Protein AF-0000000067178218 (afdb_homodimer)

Solvent-accessible surface area (backbone atoms only — not comparable to full-atom values): 34025 Å² total; per-residue (Å²): 135,82,75,80,71,75,82,65,82,54,41,63,60,52,42,7,60,73,61,70,43,50,50,64,53,40,50,20,31,70,66,71,40,78,95,65,58,66,69,57,27,50,53,39,43,48,48,21,54,72,61,59,36,61,82,47,34,60,58,54,21,57,71,73,71,37,65,48,28,32,34,37,29,50,56,50,80,86,54,62,70,72,58,54,57,70,37,57,61,57,39,34,19,50,45,22,24,31,52,43,24,45,75,70,67,27,39,30,22,49,40,62,52,86,53,78,78,70,61,63,54,49,29,40,35,36,33,24,36,33,89,84,32,64,66,63,50,50,29,56,75,69,68,34,47,31,15,18,40,22,61,70,89,54,78,74,34,20,25,24,34,65,52,46,60,60,50,43,48,52,50,52,52,34,38,40,66,45,64,41,77,41,52,28,39,39,33,56,61,62,62,31,28,59,55,56,49,45,50,51,35,42,39,53,50,24,55,75,71,72,36,76,64,42,70,47,63,34,68,55,31,77,38,65,70,45,16,29,53,55,40,32,53,49,61,71,38,94,78,45,50,33,21,39,44,23,58,36,67,55,44,43,54,19,40,53,52,33,29,54,76,70,69,46,46,67,33,84,52,32,22,37,36,28,52,47,75,40,70,45,45,59,53,23,74,61,26,40,12,21,31,40,54,50,40,31,56,44,19,27,50,26,38,52,55,32,48,40,30,66,75,64,67,42,74,59,51,78,47,73,44,77,55,46,78,44,86,40,56,12,37,56,95,134,77,74,79,70,74,82,62,83,52,42,63,60,51,40,8,61,74,60,72,43,51,51,63,53,41,50,20,32,71,66,72,39,78,96,63,60,66,69,57,28,50,52,42,44,49,48,22,54,74,62,58,34,59,81,48,32,60,57,55,21,57,72,74,71,36,65,46,27,31,35,36,30,49,58,52,79,86,56,61,72,73,56,54,56,70,37,56,61,56,39,33,20,49,46,22,24,31,53,44,25,44,77,70,68,28,41,28,22,48,39,64,52,85,53,79,78,71,63,62,54,49,30,40,35,36,34,25,36,33,88,82,31,63,66,62,51,51,28,56,74,70,68,36,46,32,14,16,40,22,61,70,89,52,79,73,34,20,26,25,35,63,53,44,62,59,49,44,48,53,50,52,51,35,40,42,69,46,62,40,77,41,53,27,39,40,32,57,62,60,64,31,28,58,54,58,49,45,49,51,36,44,40,53,51,24,54,75,71,72,36,76,64,43,69,49,64,35,68,56,31,78,38,66,71,44,15,29,54,54,41,31,51,49,61,70,37,95,79,43,51,33,20,40,43,23,58,36,68,56,42,41,53,19,40,53,52,34,30,54,75,71,68,45,46,67,34,84,53,33,23,36,36,27,52,46,74,41,71,45,46,60,53,24,74,60,27,42,11,21,31,40,55,51,40,30,57,44,19,27,50,26,38,51,55,33,47,38,30,68,75,63,65,44,75,60,51,77,48,74,43,77,55,47,79,44,86,38,57,12,37,56,96

Structure (mmCIF, N/CA/C/O backbone):
data_AF-0000000067178218-model_v1
#
loop_
_entity.id
_entity.type
_entity.pdbx_description
1 polymer 'LacI-family protein transcriptional regulator'
#
loop_
_atom_site.group_PDB
_atom_site.id
_atom_site.type_symbol
_atom_site.label_atom_id
_atom_site.label_alt_id
_atom_site.label_comp_id
_atom_site.label_asym_id
_atom_site.label_entity_id
_atom_site.label_seq_id
_atom_site.pdbx_PDB_ins_code
_atom_site.Cartn_x
_atom_site.Cartn_y
_atom_site.Cartn_z
_atom_site.occupancy
_atom_site.B_iso_or_equiv
_atom_site.auth_seq_id
_atom_site.auth_comp_id
_atom_site.auth_asym_id
_atom_site.auth_atom_id
_atom_site.pdbx_PDB_model_num
ATOM 1 N N . MET A 1 1 ? 50.281 31.297 7.129 1 25.81 1 MET A N 1
ATOM 2 C CA . MET A 1 1 ? 49.562 30.047 6.836 1 25.81 1 MET A CA 1
ATOM 3 C C . MET A 1 1 ? 48.094 30.156 7.238 1 25.81 1 MET A C 1
ATOM 5 O O . MET A 1 1 ? 47.781 30.031 8.414 1 25.81 1 MET A O 1
ATOM 9 N N . ALA A 1 2 ? 47.344 31.094 6.598 1 29.55 2 ALA A N 1
ATOM 10 C CA . ALA A 1 2 ? 45.969 31.578 6.777 1 29.55 2 ALA A CA 1
ATOM 11 C C . ALA A 1 2 ? 44.969 30.422 6.715 1 29.55 2 ALA A C 1
ATOM 13 O O . ALA A 1 2 ? 44.969 29.641 5.766 1 29.55 2 ALA A O 1
ATOM 14 N N . GLY A 1 3 ? 44.562 29.875 7.836 1 29.98 3 GLY A N 1
ATOM 15 C CA . GLY A 1 3 ? 43.688 28.734 8.078 1 29.98 3 GLY A CA 1
ATOM 16 C C . GLY A 1 3 ? 42.469 28.719 7.176 1 29.98 3 GLY A C 1
ATOM 17 O O . GLY A 1 3 ? 41.875 29.766 6.918 1 29.98 3 GLY A O 1
ATOM 18 N N . GLU A 1 4 ? 42.469 27.938 6.109 1 32.09 4 GLU A N 1
ATOM 19 C CA . GLU A 1 4 ? 41.375 27.719 5.184 1 32.09 4 GLU A CA 1
ATOM 20 C C . GLU A 1 4 ? 40.031 27.594 5.93 1 32.09 4 GLU A C 1
ATOM 22 O O . GLU A 1 4 ? 39.812 26.594 6.609 1 32.09 4 GLU A O 1
ATOM 27 N N . ARG A 1 5 ? 39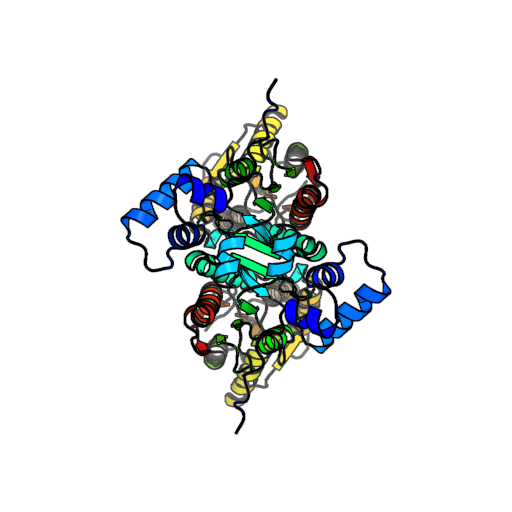.531 28.625 6.559 1 34.31 5 ARG A N 1
ATOM 28 C CA . ARG A 1 5 ? 38.188 28.688 7.129 1 34.31 5 ARG A CA 1
ATOM 29 C C . ARG A 1 5 ? 37.188 27.906 6.277 1 34.31 5 ARG A C 1
ATOM 31 O O . ARG A 1 5 ? 37.125 28.094 5.062 1 34.31 5 ARG A O 1
ATOM 38 N N . GLY A 1 6 ? 37 26.656 6.508 1 38.06 6 GLY A N 1
ATOM 39 C CA . GLY A 1 6 ? 36 25.75 5.953 1 38.06 6 GLY A CA 1
ATOM 40 C C . GLY A 1 6 ? 34.75 26.469 5.52 1 38.06 6 GLY A C 1
ATOM 41 O O . GLY A 1 6 ? 34.188 27.266 6.273 1 38.06 6 GLY A O 1
ATOM 42 N N . ARG A 1 7 ? 34.562 26.922 4.238 1 43 7 ARG A N 1
ATOM 43 C CA . ARG A 1 7 ? 33.531 27.703 3.586 1 43 7 ARG A CA 1
ATOM 44 C C . ARG A 1 7 ? 32.125 27.312 4.105 1 43 7 ARG A C 1
ATOM 46 O O . ARG A 1 7 ? 31.703 26.156 3.934 1 43 7 ARG A O 1
ATOM 53 N N . GLY A 1 8 ? 31.719 27.672 5.266 1 47.28 8 GLY A N 1
ATOM 54 C CA . GLY A 1 8 ? 30.406 27.516 5.879 1 47.28 8 GLY A CA 1
ATOM 55 C C . GLY A 1 8 ? 29.266 27.625 4.883 1 47.28 8 GLY A C 1
ATOM 56 O O . GLY A 1 8 ? 29.469 28.047 3.742 1 47.28 8 GLY A O 1
ATOM 57 N N . ARG A 1 9 ? 28.094 26.938 5.129 1 56.03 9 ARG A N 1
ATOM 58 C CA . ARG A 1 9 ? 26.906 27 4.289 1 56.03 9 ARG A CA 1
ATOM 59 C C . ARG A 1 9 ? 26.562 28.453 3.945 1 56.03 9 ARG A C 1
ATOM 61 O O . ARG A 1 9 ? 26.578 29.328 4.812 1 56.03 9 ARG A O 1
ATOM 68 N N . VAL A 1 10 ? 26.531 28.781 2.635 1 68.12 10 VAL A N 1
ATOM 69 C CA . VAL A 1 10 ? 26.141 30.109 2.156 1 68.12 10 VAL A CA 1
ATOM 70 C C . VAL A 1 10 ? 24.812 30.516 2.799 1 68.12 10 VAL A C 1
ATOM 72 O O . VAL A 1 10 ? 23.844 29.75 2.801 1 68.12 10 VAL A O 1
ATOM 75 N N . THR A 1 11 ? 24.781 31.516 3.584 1 69 11 THR A N 1
ATOM 76 C CA . THR A 1 11 ? 23.609 32.031 4.281 1 69 11 THR A CA 1
ATOM 77 C C . THR A 1 11 ? 22.906 33.094 3.457 1 69 11 THR A C 1
ATOM 79 O O . THR A 1 11 ? 23.453 33.562 2.451 1 69 11 THR A O 1
ATOM 82 N N . LEU A 1 12 ? 21.656 33.375 3.939 1 75.81 12 LEU A N 1
ATOM 83 C CA . LEU A 1 12 ? 20.922 34.5 3.334 1 75.81 12 LEU A CA 1
ATOM 84 C C . LEU A 1 12 ? 21.75 35.781 3.383 1 75.81 12 LEU A C 1
ATOM 86 O O . LEU A 1 12 ? 21.703 36.594 2.443 1 75.81 12 LEU A O 1
ATOM 90 N N . ARG A 1 13 ? 22.484 35.875 4.465 1 79.5 13 ARG A N 1
ATOM 91 C CA . ARG A 1 13 ? 23.312 37.062 4.637 1 79.5 13 ARG A CA 1
ATOM 92 C C . ARG A 1 13 ? 24.453 37.094 3.615 1 79.5 13 ARG A C 1
ATOM 94 O O . ARG A 1 13 ? 24.812 38.156 3.1 1 79.5 13 ARG A O 1
ATOM 101 N N . ASP A 1 14 ? 24.922 35.906 3.363 1 81.25 14 ASP A N 1
ATOM 102 C CA . ASP A 1 14 ? 26 35.844 2.377 1 81.25 14 ASP A CA 1
ATOM 103 C C . ASP A 1 14 ? 25.5 36.25 0.992 1 81.25 14 ASP A C 1
ATOM 105 O O . ASP A 1 14 ? 26.203 36.969 0.26 1 81.25 14 ASP A O 1
ATOM 109 N N . VAL A 1 15 ? 24.312 35.781 0.728 1 83.5 15 VAL A N 1
ATOM 110 C CA . VAL A 1 15 ? 23.719 36.125 -0.556 1 83.5 15 VAL A CA 1
ATOM 111 C C . VAL A 1 15 ? 23.422 37.625 -0.599 1 83.5 15 VAL A C 1
ATOM 113 O O . VAL A 1 15 ? 23.672 38.281 -1.613 1 83.5 15 VAL A O 1
ATOM 116 N N . ALA A 1 16 ? 23.016 38.094 0.452 1 85.94 16 ALA A N 1
ATOM 117 C CA . ALA A 1 16 ? 22.703 39.531 0.555 1 85.94 16 ALA A CA 1
ATOM 118 C C . ALA A 1 16 ? 23.969 40.375 0.354 1 85.94 16 ALA A C 1
ATOM 120 O O . ALA A 1 16 ? 23.938 41.375 -0.371 1 85.94 16 ALA A O 1
ATOM 121 N N . LEU A 1 17 ? 24.938 39.906 0.914 1 84.38 17 LEU A N 1
ATOM 122 C CA . LEU A 1 17 ? 26.219 40.594 0.795 1 84.38 17 LEU A CA 1
ATOM 123 C C . LEU A 1 17 ? 26.734 40.562 -0.637 1 84.38 17 LEU A C 1
ATOM 125 O O . LEU A 1 17 ? 27.203 41.562 -1.171 1 84.38 17 LEU A O 1
ATOM 129 N N . ALA A 1 18 ? 26.578 39.438 -1.163 1 85.06 18 ALA A N 1
ATOM 130 C CA . ALA A 1 18 ? 27.078 39.25 -2.521 1 85.06 18 ALA A CA 1
ATOM 131 C C . ALA A 1 18 ? 26.25 40.031 -3.531 1 85.06 18 ALA A C 1
ATOM 133 O O . ALA A 1 18 ? 26.766 40.531 -4.535 1 85.06 18 ALA A O 1
ATOM 134 N N . ALA A 1 19 ? 25 40.094 -3.27 1 85.12 19 ALA A N 1
ATOM 135 C CA . ALA A 1 19 ? 24.062 40.75 -4.172 1 85.12 19 ALA A CA 1
ATOM 136 C C . ALA A 1 19 ? 23.906 42.25 -3.818 1 85.12 19 ALA A C 1
ATOM 138 O O . ALA A 1 19 ? 23.266 43 -4.539 1 85.12 19 ALA A O 1
ATOM 139 N N . ASN A 1 20 ? 24.562 42.625 -2.734 1 87.38 20 ASN A N 1
ATOM 140 C CA . ASN A 1 20 ? 24.484 44 -2.236 1 87.38 20 ASN A CA 1
ATOM 141 C C . ASN A 1 20 ? 23.047 44.438 -2.016 1 87.38 20 ASN A C 1
ATOM 143 O O . ASN A 1 20 ? 22.625 45.5 -2.49 1 87.38 20 ASN A O 1
ATOM 147 N N . VAL A 1 21 ? 22.328 43.594 -1.495 1 85.31 21 VAL A N 1
ATOM 148 C CA . VAL A 1 21 ? 20.953 43.875 -1.107 1 85.31 21 VAL A CA 1
ATOM 149 C C . VAL A 1 21 ? 20.719 43.406 0.334 1 85.31 21 VAL A C 1
ATOM 151 O O . VAL A 1 21 ? 21.594 42.781 0.943 1 85.31 21 VAL A O 1
ATOM 154 N N . SER A 1 22 ? 19.672 43.875 0.891 1 80.12 22 SER A N 1
ATOM 155 C CA . SER A 1 22 ? 19.312 43.438 2.242 1 80.12 22 SER A CA 1
ATOM 156 C C . SER A 1 22 ? 18.938 41.969 2.279 1 80.12 22 SER A C 1
ATOM 158 O O . SER A 1 22 ? 18.609 41.375 1.247 1 80.12 22 SER A O 1
ATOM 160 N N . THR A 1 23 ? 18.969 41.375 3.436 1 80.94 23 THR A N 1
ATOM 161 C CA . THR A 1 23 ? 18.547 40 3.6 1 80.94 23 THR A CA 1
ATOM 162 C C . THR A 1 23 ? 17.078 39.844 3.256 1 80.94 23 THR A C 1
ATOM 164 O O . THR A 1 23 ? 16.672 38.781 2.734 1 80.94 23 THR A O 1
ATOM 167 N N . THR A 1 24 ? 16.328 40.969 3.441 1 75.62 24 THR A N 1
ATOM 168 C CA . THR A 1 24 ? 14.922 40.938 3.092 1 75.62 24 THR A CA 1
ATOM 169 C C . THR A 1 24 ? 14.734 40.875 1.579 1 75.62 24 THR A C 1
ATOM 171 O O . THR A 1 24 ? 13.859 40.156 1.086 1 75.62 24 THR A O 1
ATOM 174 N N . THR A 1 25 ? 15.578 41.594 0.947 1 79.06 25 THR A N 1
ATOM 175 C CA . THR A 1 25 ? 15.523 41.594 -0.51 1 79.06 25 THR A CA 1
ATOM 176 C C . THR A 1 25 ? 15.883 40.219 -1.071 1 79.06 25 THR A C 1
ATOM 178 O O . THR A 1 25 ? 15.266 39.75 -2.033 1 79.06 25 THR A O 1
ATOM 181 N N . VAL A 1 26 ? 16.844 39.562 -0.432 1 79.44 26 VAL A N 1
ATOM 182 C CA . VAL A 1 26 ? 17.219 38.219 -0.861 1 79.44 26 VAL A CA 1
ATOM 183 C C . VAL A 1 26 ? 16.062 37.25 -0.608 1 79.44 26 VAL A C 1
ATOM 185 O O . VAL A 1 26 ? 15.688 36.469 -1.493 1 79.44 26 VAL A O 1
ATOM 188 N N . SER A 1 27 ? 15.508 37.406 0.479 1 72.25 27 SER A N 1
ATOM 189 C CA . SER A 1 27 ? 14.383 36.531 0.841 1 72.25 27 SER A CA 1
ATOM 190 C C . SER A 1 27 ? 13.203 36.75 -0.107 1 72.25 27 SER A C 1
ATOM 192 O O . SER A 1 27 ? 12.633 35.781 -0.612 1 72.25 27 SER A O 1
ATOM 194 N N . ASP A 1 28 ? 12.953 38 -0.314 1 73.88 28 ASP A N 1
ATOM 195 C CA . ASP A 1 28 ? 11.852 38.312 -1.214 1 73.88 28 ASP A CA 1
ATOM 196 C C . ASP A 1 28 ? 12.133 37.844 -2.633 1 73.88 28 ASP A C 1
ATOM 198 O O . ASP A 1 28 ? 11.234 37.375 -3.324 1 73.88 28 ASP A O 1
ATOM 202 N N . SER A 1 29 ? 13.336 37.906 -3.043 1 74.88 29 SER A N 1
ATOM 203 C CA . SER A 1 29 ? 13.727 37.531 -4.391 1 74.88 29 SER A CA 1
ATOM 204 C C . SER A 1 29 ? 13.641 36 -4.578 1 74.88 29 SER A C 1
ATOM 206 O O . SER A 1 29 ? 13.195 35.531 -5.625 1 74.88 29 SER A O 1
ATOM 208 N N . LEU A 1 30 ? 13.992 35.344 -3.541 1 71.69 30 LEU A N 1
ATOM 209 C CA . LEU A 1 30 ? 14.062 33.875 -3.641 1 71.69 30 LEU A CA 1
ATOM 210 C C . LEU A 1 30 ? 12.68 33.25 -3.459 1 71.69 30 LEU A C 1
ATOM 212 O O . LEU A 1 30 ? 12.383 32.219 -4.047 1 71.69 30 LEU A O 1
ATOM 216 N N . ASN A 1 31 ? 11.844 34.031 -2.752 1 63.84 31 ASN A N 1
ATOM 217 C CA . ASN A 1 31 ? 10.516 33.5 -2.438 1 63.84 31 ASN A CA 1
ATOM 218 C C . ASN A 1 31 ? 9.453 34.094 -3.357 1 63.84 31 ASN A C 1
ATOM 220 O O . ASN A 1 31 ? 8.281 33.75 -3.264 1 63.84 31 ASN A O 1
ATOM 224 N N . GLY A 1 32 ? 9.898 34.906 -4.117 1 63.28 32 GLY A N 1
ATOM 225 C CA . GLY A 1 32 ? 8.984 35.562 -5.031 1 63.28 32 GLY A CA 1
ATOM 226 C C . GLY A 1 32 ? 8.016 36.5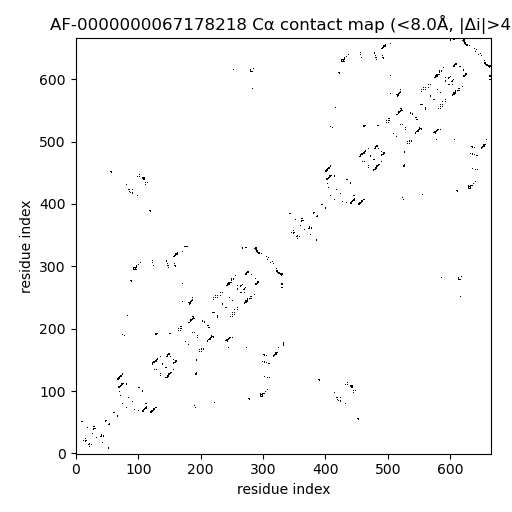 -4.332 1 63.28 32 GLY A C 1
ATOM 227 O O . GLY A 1 32 ? 6.887 36.688 -4.793 1 63.28 32 GLY A O 1
ATOM 228 N N . SER A 1 33 ? 8.492 36.938 -3.219 1 61.34 33 SER A N 1
ATOM 229 C CA . SER A 1 33 ? 7.645 37.812 -2.438 1 61.34 33 SER A CA 1
ATOM 230 C C . SER A 1 33 ? 8.188 39.25 -2.451 1 61.34 33 SER A C 1
ATOM 232 O O . SER A 1 33 ? 9.266 39.5 -2.988 1 61.34 33 SER A O 1
ATOM 234 N N . GLY A 1 34 ? 7.34 40.219 -2.045 1 62.47 34 GLY A N 1
ATOM 235 C CA . GLY A 1 34 ? 7.719 41.625 -1.979 1 62.47 34 GLY A CA 1
ATOM 236 C C . GLY A 1 34 ? 7.633 42.344 -3.32 1 62.47 34 GLY A C 1
ATOM 237 O O . GLY A 1 34 ? 7.363 41.688 -4.344 1 62.47 34 GLY A O 1
ATOM 238 N N . SER A 1 35 ? 7.594 43.5 -3.348 1 71.94 35 SER A N 1
ATOM 239 C CA . SER A 1 35 ? 7.52 44.344 -4.539 1 71.94 35 SER A CA 1
ATOM 240 C C . SER A 1 35 ? 8.906 44.625 -5.094 1 71.94 35 SER A C 1
ATOM 242 O O . SER A 1 35 ? 9.461 45.719 -4.852 1 71.94 35 SER A O 1
ATOM 244 N N . LEU A 1 36 ? 9.586 43.625 -5.625 1 74.75 36 LEU A N 1
ATOM 245 C CA . LEU A 1 36 ? 10.914 43.844 -6.195 1 74.75 36 LEU A CA 1
ATOM 246 C C . LEU A 1 36 ? 10.875 43.75 -7.715 1 74.75 36 LEU A C 1
ATOM 248 O O . LEU A 1 36 ? 10.102 42.969 -8.281 1 74.75 36 LEU A O 1
ATOM 252 N N . PRO A 1 37 ? 11.555 44.688 -8.344 1 77.12 37 PRO A N 1
ATOM 253 C CA . PRO A 1 37 ? 11.656 44.594 -9.797 1 77.12 37 PRO A CA 1
ATOM 254 C C . PRO A 1 37 ? 12.211 43.219 -10.242 1 77.12 37 PRO A C 1
ATOM 256 O O . PRO A 1 37 ? 13.062 42.656 -9.562 1 77.12 37 PRO A O 1
ATOM 259 N N . GLU A 1 38 ? 11.68 42.781 -11.312 1 78.94 38 GLU A N 1
ATOM 260 C CA . GLU A 1 38 ? 12.047 41.469 -11.844 1 78.94 38 GLU A CA 1
ATOM 261 C C . GLU A 1 38 ? 13.555 41.344 -12.062 1 78.94 38 GLU A C 1
ATOM 263 O O . GLU A 1 38 ? 14.148 40.312 -11.844 1 78.94 38 GLU A O 1
ATOM 268 N N . LYS A 1 39 ? 14.141 42.406 -12.438 1 81.31 39 LYS A N 1
ATOM 269 C CA . LYS A 1 39 ? 15.578 42.438 -12.688 1 81.31 39 LYS A CA 1
ATOM 270 C C . LYS A 1 39 ? 16.359 42.125 -11.414 1 81.31 39 LYS A C 1
ATOM 272 O O . LYS A 1 39 ? 17.344 41.375 -11.445 1 81.31 39 LYS A O 1
ATOM 277 N N . THR A 1 40 ? 15.945 42.625 -10.383 1 82.19 40 THR A N 1
ATOM 278 C CA . THR A 1 40 ? 16.594 42.406 -9.094 1 82.19 40 THR A CA 1
ATOM 279 C C . THR A 1 40 ? 16.375 40.969 -8.625 1 82.19 40 THR A C 1
ATOM 281 O O . THR A 1 40 ? 17.312 40.344 -8.133 1 82.19 40 THR A O 1
ATOM 284 N N . ARG A 1 41 ? 15.234 40.438 -8.766 1 81.06 41 ARG A N 1
ATOM 285 C CA . ARG A 1 41 ? 14.891 39.062 -8.391 1 81.06 41 ARG A CA 1
ATOM 286 C C . ARG A 1 41 ? 15.781 38.062 -9.117 1 81.06 41 ARG A C 1
ATOM 288 O O . ARG A 1 41 ? 16.328 37.156 -8.5 1 81.06 41 ARG A O 1
ATOM 295 N N . GLN A 1 42 ? 15.875 38.375 -10.344 1 81.25 42 GLN A N 1
ATOM 296 C CA . GLN A 1 42 ? 16.672 37.469 -11.172 1 81.25 42 GLN A CA 1
ATOM 297 C C . GLN A 1 42 ? 18.141 37.531 -10.781 1 81.25 42 GLN A C 1
ATOM 299 O O . GLN A 1 42 ? 18.812 36.5 -10.719 1 81.25 42 GLN A O 1
ATOM 304 N N . ARG A 1 43 ? 18.641 38.688 -10.625 1 83.88 43 ARG A N 1
ATOM 305 C CA . ARG A 1 43 ? 20.031 38.875 -10.242 1 83.88 43 ARG A CA 1
ATOM 306 C C . ARG A 1 43 ? 20.344 38.188 -8.922 1 83.88 43 ARG A C 1
ATOM 308 O O . ARG A 1 43 ? 21.344 37.469 -8.812 1 83.88 43 ARG A O 1
ATOM 315 N N . VAL A 1 44 ? 19.453 38.281 -7.996 1 84.31 44 VAL A N 1
ATOM 316 C CA . VAL A 1 44 ? 19.656 37.688 -6.672 1 84.31 44 VAL A CA 1
ATOM 317 C C . VAL A 1 44 ? 19.578 36.188 -6.754 1 84.31 44 VAL A C 1
ATOM 319 O O . VAL A 1 44 ? 20.391 35.469 -6.156 1 84.31 44 VAL A O 1
ATOM 322 N N . ARG A 1 45 ? 18.641 35.719 -7.496 1 78.62 45 ARG A N 1
ATOM 323 C CA . ARG A 1 45 ? 18.484 34.281 -7.672 1 78.62 45 ARG A CA 1
ATOM 324 C C . ARG A 1 45 ? 19.734 33.688 -8.32 1 78.62 45 ARG A C 1
ATOM 326 O O . ARG A 1 45 ? 20.172 32.594 -7.934 1 78.62 45 ARG A O 1
ATOM 333 N N . LYS A 1 46 ? 20.234 34.406 -9.273 1 80.31 46 LYS A N 1
ATOM 334 C CA . LYS A 1 46 ? 21.453 33.969 -9.953 1 80.31 46 LYS A CA 1
ATOM 335 C C . LYS A 1 46 ? 22.625 33.906 -8.984 1 80.31 46 LYS A C 1
ATOM 337 O O . LYS A 1 46 ? 23.406 32.938 -8.984 1 80.31 46 LYS A O 1
ATOM 342 N N . ILE A 1 47 ? 22.781 34.875 -8.211 1 81.94 47 ILE A N 1
ATOM 343 C CA . ILE A 1 47 ? 23.891 34.938 -7.25 1 81.94 47 ILE A CA 1
ATOM 344 C C . ILE A 1 47 ? 23.734 33.844 -6.207 1 81.94 47 ILE A C 1
ATOM 346 O O . ILE A 1 47 ? 24.719 33.188 -5.832 1 81.94 47 ILE A O 1
ATOM 350 N N . ALA A 1 48 ? 22.469 33.656 -5.809 1 77.88 48 ALA A N 1
ATOM 351 C CA . ALA A 1 48 ? 22.203 32.594 -4.844 1 77.88 48 ALA A CA 1
ATOM 352 C C . ALA A 1 48 ? 22.609 31.234 -5.398 1 77.88 48 ALA A C 1
ATOM 354 O O . ALA A 1 48 ? 23.25 30.438 -4.703 1 77.88 48 ALA A O 1
ATOM 355 N N . LEU A 1 49 ? 22.281 31.094 -6.582 1 73.81 49 LEU A N 1
ATOM 356 C CA . LEU A 1 49 ? 22.641 29.875 -7.277 1 73.81 49 LEU A CA 1
ATOM 357 C C . LEU A 1 49 ? 24.156 29.734 -7.406 1 73.81 49 LEU A C 1
ATOM 359 O O . LEU A 1 49 ? 24.719 28.656 -7.184 1 73.81 49 LEU A O 1
ATOM 363 N N . GLU A 1 50 ? 24.766 30.812 -7.77 1 76.56 50 GLU A N 1
ATOM 364 C CA . GLU A 1 50 ? 26.219 30.828 -7.957 1 76.56 50 GLU A CA 1
ATOM 365 C C . GLU A 1 50 ? 26.953 30.547 -6.645 1 76.56 50 GLU A C 1
ATOM 367 O O . GLU A 1 50 ? 28 29.906 -6.633 1 76.56 50 GLU A O 1
ATOM 372 N N . LEU A 1 51 ? 26.328 31.031 -5.594 1 76.5 51 LEU A N 1
ATOM 373 C CA . LEU A 1 51 ? 26.953 30.875 -4.285 1 76.5 51 LEU A CA 1
ATOM 374 C C . LEU A 1 51 ? 26.578 29.531 -3.664 1 76.5 51 LEU A C 1
ATOM 376 O O . LEU A 1 51 ? 27.109 29.156 -2.615 1 76.5 51 LEU A O 1
ATOM 380 N N . GLY A 1 52 ? 25.656 29 -4.367 1 65.62 52 GLY A N 1
ATOM 381 C CA . GLY A 1 52 ? 25.172 27.703 -3.883 1 65.62 52 GLY A CA 1
ATOM 382 C C . GLY A 1 52 ? 24.203 27.828 -2.727 1 65.62 52 GLY A C 1
ATOM 383 O O . GLY A 1 52 ? 24.125 26.938 -1.876 1 65.62 52 GLY A O 1
ATOM 384 N N . TYR A 1 53 ? 23.688 29.062 -2.748 1 62.03 53 TYR A N 1
ATOM 385 C CA . TYR A 1 53 ? 22.719 29.281 -1.685 1 62.03 53 TYR A CA 1
ATOM 386 C C . TYR A 1 53 ? 21.422 28.516 -1.963 1 62.03 53 TYR A C 1
ATOM 388 O O . TYR A 1 53 ? 20.875 28.609 -3.061 1 62.03 53 TYR A O 1
ATOM 396 N N . ARG A 1 54 ? 21.125 27.734 -1.141 1 52.03 54 ARG A N 1
ATOM 397 C CA . ARG A 1 54 ? 19.828 27.062 -1.209 1 52.03 54 ARG A CA 1
ATOM 398 C C . ARG A 1 54 ? 18.891 27.562 -0.116 1 52.03 54 ARG A C 1
ATOM 400 O O . ARG A 1 54 ? 19.203 27.469 1.072 1 52.03 54 ARG A O 1
ATOM 407 N N . PRO A 1 55 ? 17.953 28.469 -0.584 1 48.25 55 PRO A N 1
ATOM 408 C CA . PRO A 1 55 ? 17.031 28.906 0.454 1 48.25 55 PRO A CA 1
ATOM 409 C C . PRO A 1 55 ? 16.547 27.75 1.341 1 48.25 55 PRO A C 1
ATOM 411 O O . PRO A 1 55 ? 16.281 26.656 0.846 1 48.25 55 PRO A O 1
ATOM 414 N N . SER A 1 56 ? 17 27.75 2.488 1 45.25 56 SER A N 1
ATOM 415 C CA . SER A 1 56 ? 16.516 26.688 3.367 1 45.25 56 SER A CA 1
ATOM 416 C C . SER A 1 56 ? 15 26.609 3.381 1 45.25 56 SER A C 1
ATOM 418 O O . SER A 1 56 ? 14.328 27.641 3.424 1 45.25 56 SER A O 1
ATOM 420 N N . VAL A 1 57 ? 14.398 25.734 2.775 1 42.16 57 VAL A N 1
ATOM 421 C CA . VAL A 1 57 ? 12.961 25.516 2.914 1 42.16 57 VAL A CA 1
ATOM 422 C C . VAL A 1 57 ? 12.516 25.875 4.324 1 42.16 57 VAL A C 1
ATOM 424 O O . VAL A 1 57 ? 11.438 26.453 4.512 1 42.16 57 VAL A O 1
ATOM 427 N N . ALA A 1 58 ? 13.297 25.641 5.285 1 42.25 58 ALA A N 1
ATOM 428 C CA . ALA A 1 58 ? 13.008 26.031 6.66 1 42.25 58 ALA A CA 1
ATOM 429 C C . ALA A 1 58 ? 12.891 27.547 6.789 1 42.25 58 ALA A C 1
ATOM 431 O O . ALA A 1 58 ? 12.008 28.047 7.48 1 42.25 58 ALA A O 1
ATOM 432 N N . ALA A 1 59 ? 13.75 28.219 6.09 1 45.12 59 ALA A N 1
ATOM 433 C CA . ALA A 1 59 ? 13.688 29.672 6.152 1 45.12 59 ALA A CA 1
ATOM 434 C C . ALA A 1 59 ? 12.461 30.203 5.422 1 45.12 59 ALA A C 1
ATOM 436 O O . ALA A 1 59 ? 11.828 31.172 5.867 1 45.12 59 ALA A O 1
ATOM 437 N N . ARG A 1 60 ? 12.133 29.609 4.34 1 42.62 60 ARG A N 1
ATOM 438 C CA . ARG A 1 60 ? 10.914 30.016 3.646 1 42.62 60 ARG A CA 1
ATOM 439 C C . ARG A 1 60 ? 9.672 29.656 4.461 1 42.62 60 ARG A C 1
ATOM 441 O O . ARG A 1 60 ? 8.688 30.391 4.465 1 42.62 60 ARG A O 1
ATOM 448 N N . SER A 1 61 ? 9.688 28.344 4.953 1 43.5 61 SER A N 1
ATOM 449 C CA . SER A 1 61 ? 8.602 27.953 5.852 1 43.5 61 SER A CA 1
ATOM 450 C C . SER A 1 61 ? 8.461 28.922 7.012 1 43.5 61 SER A C 1
ATOM 452 O O . SER A 1 61 ? 7.352 29.188 7.48 1 43.5 61 SER A O 1
ATOM 454 N N . LEU A 1 62 ? 9.562 29.5 7.445 1 42.06 62 LEU A N 1
ATOM 455 C CA . LEU A 1 62 ? 9.547 30.469 8.539 1 42.06 62 LEU A CA 1
ATOM 456 C C . LEU A 1 62 ? 8.836 31.75 8.125 1 42.06 62 LEU A C 1
ATOM 458 O O . LEU A 1 62 ? 8.125 32.344 8.93 1 42.06 62 LEU A O 1
ATOM 462 N N . ARG A 1 63 ? 9.117 32.156 6.898 1 41.28 63 ARG A N 1
ATOM 463 C CA . ARG A 1 63 ? 8.57 33.469 6.625 1 41.28 63 ARG A CA 1
ATOM 464 C C . ARG A 1 63 ? 7.055 33.438 6.473 1 41.28 63 ARG A C 1
ATOM 466 O O . ARG A 1 63 ? 6.352 34.344 6.875 1 41.28 63 ARG A O 1
ATOM 473 N N . ASN A 1 64 ? 6.578 32.406 5.789 1 47.91 64 ASN A N 1
ATOM 474 C CA . ASN A 1 64 ? 5.125 32.406 5.664 1 47.91 64 ASN A CA 1
ATOM 475 C C . ASN A 1 64 ? 4.457 31.516 6.699 1 47.91 64 ASN A C 1
ATOM 477 O O . ASN A 1 64 ? 3.244 31.297 6.648 1 47.91 64 ASN A O 1
ATOM 481 N N . GLY A 1 65 ? 5.277 31.031 7.688 1 61 65 GLY A N 1
ATOM 482 C CA . GLY A 1 65 ? 4.738 30.25 8.789 1 61 65 GLY A CA 1
ATOM 483 C C . GLY A 1 65 ? 4.266 28.875 8.367 1 61 65 GLY A C 1
ATOM 484 O O . GLY A 1 65 ? 3.578 28.188 9.125 1 61 65 GLY A O 1
ATOM 485 N N . ARG A 1 66 ? 4.625 28.578 6.992 1 72.81 66 ARG A N 1
ATOM 486 C CA . ARG A 1 66 ? 4.152 27.281 6.512 1 72.81 66 ARG A CA 1
ATOM 487 C C . ARG A 1 66 ? 5.281 26.25 6.512 1 72.81 66 ARG A C 1
ATOM 489 O O . ARG A 1 66 ? 6.441 26.594 6.277 1 72.81 66 ARG A O 1
ATOM 496 N N . THR A 1 67 ? 4.953 25.031 6.816 1 75.56 67 THR A N 1
ATOM 497 C CA . THR A 1 67 ? 5.918 23.938 6.852 1 75.56 67 THR A CA 1
ATOM 498 C C . THR A 1 67 ? 6.039 23.266 5.48 1 75.56 67 THR A C 1
ATOM 500 O O . THR A 1 67 ? 7.051 22.641 5.18 1 75.56 67 THR A O 1
ATOM 503 N N . GLY A 1 68 ? 4.984 23.406 4.656 1 81.94 68 GLY A N 1
ATOM 504 C CA . GLY A 1 68 ? 4.922 22.703 3.391 1 81.94 68 GLY A CA 1
ATOM 505 C C . GLY A 1 68 ? 4.598 21.234 3.551 1 81.94 68 GLY A C 1
ATOM 506 O O . GLY A 1 68 ? 4.789 20.438 2.623 1 81.94 68 GLY A O 1
ATOM 507 N N . ILE A 1 69 ? 4.02 20.875 4.754 1 86.25 69 ILE A N 1
ATOM 508 C CA . ILE A 1 69 ? 3.783 19.469 5.055 1 86.25 69 ILE A CA 1
ATOM 509 C C . ILE A 1 69 ? 2.295 19.234 5.312 1 86.25 69 ILE A C 1
ATOM 511 O O . ILE A 1 69 ? 1.674 19.969 6.09 1 86.25 69 ILE A O 1
ATOM 515 N N . LEU A 1 70 ? 1.821 18.281 4.562 1 92.12 70 LEU A N 1
ATOM 516 C CA . LEU A 1 70 ? 0.528 17.703 4.91 1 92.12 70 LEU A CA 1
ATOM 517 C C . LEU A 1 70 ? 0.704 16.344 5.578 1 92.12 70 LEU A C 1
ATOM 519 O O . LEU A 1 70 ? 1.615 15.594 5.23 1 92.12 70 LEU A O 1
ATOM 523 N N . VAL A 1 71 ? -0.15 16.062 6.512 1 90.38 71 VAL A N 1
ATOM 524 C CA . VAL A 1 71 ? -0.104 14.766 7.184 1 90.38 71 VAL A CA 1
ATOM 525 C C . VAL A 1 71 ? -1.351 13.961 6.832 1 90.38 71 VAL A C 1
ATOM 527 O O . VAL A 1 71 ? -2.465 14.484 6.836 1 90.38 71 VAL A O 1
ATOM 530 N N . ILE A 1 72 ? -1.087 12.781 6.449 1 90.75 72 ILE A N 1
ATOM 531 C CA . ILE A 1 72 ? -2.203 11.859 6.246 1 90.75 72 ILE A CA 1
ATOM 532 C C . ILE A 1 72 ? -2.16 10.758 7.301 1 90.75 72 ILE A C 1
ATOM 534 O O . ILE A 1 72 ? -1.104 10.172 7.555 1 90.75 72 ILE A O 1
ATOM 538 N N . ALA A 1 73 ? -3.268 10.633 7.941 1 84.5 73 ALA A N 1
ATOM 539 C CA . ALA A 1 73 ? -3.396 9.609 8.977 1 84.5 73 ALA A CA 1
ATOM 540 C C . ALA A 1 73 ? -4.52 8.633 8.633 1 84.5 73 ALA A C 1
ATOM 542 O O . ALA A 1 73 ? -5.574 9.039 8.141 1 84.5 73 ALA A O 1
ATOM 543 N N . MET A 1 74 ? -4.305 7.535 8.477 1 68.31 74 MET A N 1
ATOM 544 C CA . MET A 1 74 ? -5.316 6.543 8.117 1 68.31 74 MET A CA 1
ATOM 545 C C . MET A 1 74 ? -6.109 6.105 9.344 1 68.31 74 MET A C 1
ATOM 547 O O . MET A 1 74 ? -7.344 6.09 9.312 1 68.31 74 MET A O 1
ATOM 551 N N . LEU A 1 75 ? -5.816 5.113 10.164 1 59.56 75 LEU A N 1
ATOM 552 C CA . LEU A 1 75 ? -6.59 4.051 10.805 1 59.56 75 LEU A CA 1
ATOM 553 C C . LEU A 1 75 ? -7.215 4.539 12.109 1 59.56 75 LEU A C 1
ATOM 555 O O . LEU A 1 75 ? -6.691 5.457 12.742 1 59.56 75 LEU A O 1
ATOM 559 N N . PRO A 1 76 ? -8.445 3.934 12.219 1 56.12 76 PRO A N 1
ATOM 560 C CA . PRO A 1 76 ? -8.953 3.877 13.594 1 56.12 76 PRO A CA 1
ATOM 561 C C . PRO A 1 76 ? -7.953 3.271 14.57 1 56.12 76 PRO A C 1
ATOM 563 O O . PRO A 1 76 ? -7.129 2.436 14.188 1 56.12 76 PRO A O 1
ATOM 566 N N . SER A 1 77 ? -7.672 3.826 15.586 1 54.16 77 SER A N 1
ATOM 567 C CA . SER A 1 77 ? -6.781 3.592 16.719 1 54.16 77 SER A CA 1
ATOM 568 C C . SER A 1 77 ? -6.734 2.111 17.094 1 54.16 77 SER A C 1
ATOM 570 O O . SER A 1 77 ? -5.75 1.643 17.672 1 54.16 77 SER A O 1
ATOM 572 N N . ASP A 1 78 ? -7.672 1.249 16.594 1 57.91 78 ASP A N 1
ATOM 573 C CA . ASP A 1 78 ? -7.738 -0.106 17.141 1 57.91 78 ASP A CA 1
ATOM 574 C C . ASP A 1 78 ? -7.133 -1.113 16.156 1 57.91 78 ASP A C 1
ATOM 576 O O . ASP A 1 78 ? -7.145 -2.318 16.422 1 57.91 78 ASP A O 1
ATOM 580 N N . VAL A 1 79 ? -6.535 -0.661 15.125 1 62.38 79 VAL A N 1
ATOM 581 C CA . VAL A 1 79 ? -5.945 -1.557 14.133 1 62.38 79 VAL A CA 1
ATOM 582 C C . VAL A 1 79 ? -4.422 -1.475 14.203 1 62.38 79 VAL A C 1
ATOM 584 O O . VAL A 1 79 ? -3.861 -0.396 14.414 1 62.38 79 VAL A O 1
ATOM 587 N N . ASP A 1 80 ? -3.865 -2.713 14.281 1 64.75 80 ASP A N 1
ATOM 588 C CA . ASP A 1 80 ? -2.406 -2.723 14.234 1 64.75 80 ASP A CA 1
ATOM 589 C C . ASP A 1 80 ? -1.889 -2.047 12.969 1 64.75 80 ASP A C 1
ATOM 591 O O . ASP A 1 80 ? -2.447 -2.236 11.883 1 64.75 80 ASP A O 1
ATOM 595 N N . ALA A 1 81 ? -0.942 -1.176 13.156 1 63.78 81 ALA A N 1
ATOM 596 C CA . ALA A 1 81 ? -0.398 -0.342 12.086 1 63.78 81 ALA A CA 1
ATOM 597 C C . ALA A 1 81 ? 0.032 -1.192 10.898 1 63.78 81 ALA A C 1
ATOM 599 O O . ALA A 1 81 ? -0.184 -0.81 9.742 1 63.78 81 ALA A O 1
ATOM 600 N N . GLU A 1 82 ? 0.541 -2.318 11.109 1 65.12 82 GLU A N 1
ATOM 601 C CA . GLU A 1 82 ? 1.068 -3.16 10.039 1 65.12 82 GLU A CA 1
ATOM 602 C C . GLU A 1 82 ? -0.052 -3.688 9.148 1 65.12 82 GLU A C 1
ATOM 604 O O . GLU A 1 82 ? 0.102 -3.764 7.93 1 65.12 82 GLU A O 1
ATOM 609 N N . SER A 1 83 ? -1.131 -4.008 9.773 1 65.94 83 SER A N 1
ATOM 610 C CA . SER A 1 83 ? -2.236 -4.602 9.023 1 65.94 83 SER A CA 1
ATOM 611 C C . SER A 1 83 ? -2.891 -3.58 8.102 1 65.94 83 SER A C 1
ATOM 613 O O . SER A 1 83 ? -3.441 -3.941 7.062 1 65.94 83 SER A O 1
ATOM 615 N N . LEU A 1 84 ? -2.766 -2.34 8.531 1 63.53 84 LEU A N 1
ATOM 616 C CA . LEU A 1 84 ? -3.4 -1.275 7.758 1 63.53 84 LEU A CA 1
ATOM 617 C C . LEU A 1 84 ? -2.729 -1.11 6.398 1 63.53 84 LEU A C 1
ATOM 619 O O . LEU A 1 84 ? -3.387 -0.776 5.414 1 63.53 84 LEU A O 1
ATOM 623 N N . TRP A 1 85 ? -1.562 -1.444 6.438 1 63.59 85 TRP A N 1
ATOM 624 C CA . TRP A 1 85 ? -0.781 -1.188 5.234 1 63.59 85 TRP A CA 1
ATOM 625 C C . TRP A 1 85 ? -1.019 -2.273 4.191 1 63.59 85 TRP A C 1
ATOM 627 O O . TRP A 1 85 ? -0.552 -2.164 3.055 1 63.59 85 TRP A O 1
ATOM 637 N N . HIS A 1 86 ? -1.887 -3.184 4.566 1 68.31 86 HIS A N 1
ATOM 638 C CA . HIS A 1 86 ? -2.23 -4.242 3.625 1 68.31 86 HIS A CA 1
ATOM 639 C C . HIS A 1 86 ? -3.582 -3.98 2.971 1 68.31 86 HIS A C 1
ATOM 641 O O . HIS A 1 86 ? -4.051 -4.781 2.158 1 68.31 86 HIS A O 1
ATOM 647 N N . VAL A 1 87 ? -4.102 -2.857 3.305 1 76 87 VAL A N 1
ATOM 648 C CA . VAL A 1 87 ? -5.391 -2.496 2.725 1 76 87 VAL A CA 1
ATOM 649 C C . VAL A 1 87 ? -5.172 -1.68 1.452 1 76 87 VAL A C 1
ATOM 651 O O . VAL A 1 87 ? -4.707 -0.539 1.511 1 76 87 VAL A O 1
ATOM 654 N N . ASP A 1 88 ? -5.551 -2.27 0.343 1 79.5 88 ASP A N 1
ATOM 655 C CA . ASP A 1 88 ? -5.324 -1.671 -0.969 1 79.5 88 ASP A CA 1
ATOM 656 C C . ASP A 1 88 ? -5.973 -0.291 -1.061 1 79.5 88 ASP A C 1
ATOM 658 O O . ASP A 1 88 ? -5.395 0.634 -1.636 1 79.5 88 ASP A O 1
ATOM 662 N N . TYR A 1 89 ? -7.137 -0.153 -0.505 1 85.88 89 TYR A N 1
ATOM 663 C CA . TYR A 1 89 ? -7.863 1.11 -0.554 1 85.88 89 TYR A CA 1
ATOM 664 C C . TYR A 1 89 ? -7.031 2.24 0.04 1 85.88 89 TYR A C 1
ATOM 666 O O . TYR A 1 89 ? -6.902 3.307 -0.566 1 85.88 89 TYR A O 1
ATOM 674 N N . PHE A 1 90 ? -6.457 1.991 1.114 1 82.19 90 PHE A N 1
ATOM 675 C CA . PHE A 1 90 ? -5.676 3.014 1.799 1 82.19 90 PHE A CA 1
ATOM 676 C C . PHE A 1 90 ? -4.453 3.402 0.974 1 82.19 90 PHE A C 1
ATOM 678 O O . PHE A 1 90 ? -4.098 4.582 0.901 1 82.19 90 PHE A O 1
ATOM 685 N N . MET A 1 91 ? -3.881 2.451 0.417 1 81.44 91 MET A N 1
ATOM 686 C CA . MET A 1 91 ? -2.699 2.721 -0.396 1 81.44 91 MET A CA 1
ATOM 687 C C . MET A 1 91 ? -3.057 3.574 -1.608 1 81.44 91 MET A C 1
ATOM 689 O O . MET A 1 91 ? -2.289 4.457 -2 1 81.44 91 MET A O 1
ATOM 693 N N . ARG A 1 92 ? -4.16 3.289 -2.174 1 85.88 92 ARG A N 1
ATOM 694 C CA . ARG A 1 92 ? -4.602 4.047 -3.34 1 85.88 92 ARG A CA 1
ATOM 695 C C . ARG A 1 92 ? -4.973 5.477 -2.957 1 85.88 92 ARG A C 1
ATOM 697 O O . ARG A 1 92 ? -4.715 6.414 -3.715 1 85.88 92 ARG A O 1
ATOM 704 N N . VAL A 1 93 ? -5.57 5.586 -1.793 1 90.62 93 VAL A N 1
ATOM 705 C CA . VAL A 1 93 ? -5.859 6.922 -1.285 1 90.62 93 VAL A CA 1
ATOM 706 C C . VAL A 1 93 ? -4.555 7.695 -1.088 1 90.62 93 VAL A C 1
ATOM 708 O O . VAL A 1 93 ? -4.434 8.844 -1.517 1 90.62 93 VAL A O 1
ATOM 711 N N . MET A 1 94 ? -3.629 7.055 -0.461 1 86.31 94 MET A N 1
ATOM 712 C CA . MET A 1 94 ? -2.334 7.676 -0.195 1 86.31 94 MET A CA 1
ATOM 713 C C . MET A 1 94 ? -1.64 8.062 -1.496 1 86.31 94 MET A C 1
ATOM 715 O O . MET A 1 94 ? -1.012 9.125 -1.577 1 86.31 94 MET A O 1
ATOM 719 N N . ALA A 1 95 ? -1.738 7.219 -2.467 1 84 95 ALA A N 1
ATOM 720 C CA . ALA A 1 95 ? -1.128 7.5 -3.762 1 84 95 ALA A CA 1
ATOM 721 C C . ALA A 1 95 ? -1.701 8.781 -4.371 1 84 95 ALA A C 1
ATOM 723 O O . ALA A 1 95 ? -0.953 9.672 -4.781 1 84 95 ALA A O 1
ATOM 724 N N . GLY A 1 96 ? -2.996 8.828 -4.438 1 89 96 GLY A N 1
ATOM 725 C CA . GLY A 1 96 ? -3.645 10.016 -4.965 1 89 96 GLY A CA 1
ATOM 726 C C . GLY A 1 96 ? -3.312 11.273 -4.184 1 89 96 GLY A C 1
ATOM 727 O O . GLY A 1 96 ? -3.055 12.328 -4.77 1 89 96 GLY A O 1
ATOM 728 N N . ALA A 1 97 ? -3.271 11.094 -2.855 1 92.5 97 ALA A N 1
ATOM 729 C CA . ALA A 1 97 ? -2.957 12.227 -1.984 1 92.5 97 ALA A CA 1
ATOM 730 C C . ALA A 1 97 ? -1.523 12.703 -2.197 1 92.5 97 ALA A C 1
ATOM 732 O O . ALA A 1 97 ? -1.267 13.906 -2.271 1 92.5 97 ALA A O 1
ATOM 733 N N . ALA A 1 98 ? -0.641 11.789 -2.254 1 86.19 98 ALA A N 1
ATOM 734 C CA . ALA A 1 98 ? 0.771 12.125 -2.418 1 86.19 98 ALA A CA 1
ATOM 735 C C . ALA A 1 98 ? 1.013 12.836 -3.744 1 86.19 98 ALA A C 1
ATOM 737 O O . ALA A 1 98 ? 1.731 13.836 -3.797 1 86.19 98 ALA A O 1
ATOM 738 N N . ILE A 1 99 ? 0.417 12.336 -4.785 1 84.19 99 ILE A N 1
ATOM 739 C CA . ILE A 1 99 ? 0.577 12.914 -6.113 1 84.19 99 ILE A CA 1
ATOM 740 C C . ILE A 1 99 ? 0.023 14.336 -6.125 1 84.19 99 ILE A C 1
ATOM 742 O O . ILE A 1 99 ? 0.695 15.273 -6.574 1 84.19 99 ILE A O 1
ATOM 746 N N . GLU A 1 100 ? -1.164 14.484 -5.633 1 91.06 100 GLU A N 1
ATOM 747 C CA . GLU A 1 100 ? -1.805 15.797 -5.609 1 91.06 100 GLU A CA 1
ATOM 748 C C . GLU A 1 100 ? -1.031 16.781 -4.73 1 91.06 100 GLU A C 1
ATOM 750 O O . GLU A 1 100 ? -0.853 17.938 -5.09 1 91.06 100 GLU A O 1
ATOM 755 N N . ALA A 1 101 ? -0.611 16.297 -3.559 1 90.06 101 ALA A N 1
ATOM 756 C CA . ALA A 1 101 ? 0.163 17.141 -2.65 1 90.06 101 ALA A CA 1
ATOM 757 C C . ALA A 1 101 ? 1.438 17.641 -3.322 1 90.06 101 ALA A C 1
ATOM 759 O O . ALA A 1 101 ? 1.753 18.828 -3.256 1 90.06 101 ALA A O 1
ATOM 760 N N . ASN A 1 102 ? 2.084 16.797 -3.957 1 82.31 102 ASN A N 1
ATOM 761 C CA . ASN A 1 102 ? 3.326 17.156 -4.629 1 82.31 102 ASN A CA 1
ATOM 762 C C . ASN A 1 102 ? 3.084 18.172 -5.746 1 82.31 102 ASN A C 1
ATOM 764 O O . ASN A 1 102 ? 3.836 19.141 -5.891 1 82.31 102 ASN A O 1
ATOM 768 N N . GLN A 1 103 ? 2.08 17.891 -6.504 1 84.75 103 GLN A N 1
ATOM 769 C CA . GLN A 1 103 ? 1.734 18.797 -7.594 1 84.75 103 GLN A CA 1
ATOM 770 C C . GLN A 1 103 ? 1.416 20.203 -7.066 1 84.75 103 GLN A C 1
ATOM 772 O O . GLN A 1 103 ? 1.618 21.188 -7.766 1 84.75 103 GLN A O 1
ATOM 777 N N . ARG A 1 104 ? 1.007 20.219 -5.812 1 88.19 104 ARG A N 1
ATOM 778 C CA . ARG A 1 104 ? 0.63 21.5 -5.207 1 88.19 104 ARG A CA 1
ATOM 779 C C . ARG A 1 104 ? 1.767 22.062 -4.355 1 88.19 104 ARG A C 1
ATOM 781 O O . ARG A 1 104 ? 1.586 23.047 -3.641 1 88.19 104 ARG A O 1
ATOM 788 N N . GLY A 1 105 ? 2.875 21.359 -4.355 1 81.19 105 GLY A N 1
ATOM 789 C CA . GLY A 1 105 ? 4.066 21.875 -3.703 1 81.19 105 GLY A CA 1
ATOM 790 C C . GLY A 1 105 ? 4.168 21.484 -2.242 1 81.19 105 GLY A C 1
ATOM 791 O O . GLY A 1 105 ? 4.863 22.125 -1.462 1 81.19 105 GLY A O 1
ATOM 792 N N . PHE A 1 106 ? 3.381 20.484 -1.793 1 86.25 106 PHE A N 1
ATOM 793 C CA . PHE A 1 106 ? 3.426 19.969 -0.427 1 86.25 106 PHE A CA 1
ATOM 794 C C . PHE A 1 106 ? 4.047 18.578 -0.387 1 86.25 106 PHE A C 1
ATOM 796 O O . PHE A 1 106 ? 3.975 17.828 -1.364 1 86.25 106 PHE A O 1
ATOM 803 N N . PHE A 1 107 ? 4.637 18.266 0.792 1 83.19 107 PHE A N 1
ATOM 804 C CA . PHE A 1 107 ? 4.953 16.875 1.102 1 83.19 107 PHE A CA 1
ATOM 805 C C . PHE A 1 107 ? 3.812 16.219 1.863 1 83.19 107 PHE A C 1
ATOM 807 O O . PHE A 1 107 ? 3.152 16.859 2.684 1 83.19 107 PHE A O 1
ATOM 814 N N . LEU A 1 108 ? 3.689 15.016 1.521 1 89.25 108 LEU A N 1
ATOM 815 C CA . LEU A 1 108 ? 2.725 14.234 2.287 1 89.25 108 LEU A CA 1
ATOM 816 C C . LEU A 1 108 ? 3.432 13.312 3.281 1 89.25 108 LEU A C 1
ATOM 818 O O . LEU A 1 108 ? 4.203 12.438 2.885 1 89.25 108 LEU A O 1
ATOM 822 N N . ALA A 1 109 ? 3.162 13.602 4.516 1 87.19 109 ALA A N 1
ATOM 823 C CA . ALA A 1 109 ? 3.715 12.758 5.574 1 87.19 109 ALA A CA 1
ATOM 824 C C . ALA A 1 109 ? 2.684 11.742 6.062 1 87.19 109 ALA A C 1
ATOM 826 O O . ALA A 1 109 ? 1.508 12.078 6.223 1 87.19 109 ALA A O 1
ATOM 827 N N . VAL A 1 110 ? 3.219 10.594 6.207 1 83.88 110 VAL A N 1
ATOM 828 C CA . VAL A 1 110 ? 2.334 9.531 6.676 1 83.88 110 VAL A CA 1
ATOM 829 C C . VAL A 1 110 ? 2.471 9.383 8.188 1 83.88 110 VAL A C 1
ATOM 831 O O . VAL A 1 110 ? 3.584 9.273 8.711 1 83.88 110 VAL A O 1
ATOM 834 N N . ALA A 1 111 ? 1.34 9.438 8.844 1 77.25 111 ALA A N 1
ATOM 835 C CA . ALA A 1 111 ? 1.347 9.266 10.289 1 77.25 111 ALA A CA 1
ATOM 836 C C . ALA A 1 111 ? 0.564 8.023 10.703 1 77.25 111 ALA A C 1
ATOM 838 O O . ALA A 1 111 ? -0.613 7.883 10.367 1 77.25 111 ALA A O 1
ATOM 839 N N . PRO A 1 112 ? 1.385 7.156 11.328 1 63.91 112 PRO A N 1
ATOM 840 C CA . PRO A 1 112 ? 0.59 6.066 11.906 1 63.91 112 PRO A CA 1
ATOM 841 C C . PRO A 1 112 ? -0.357 6.547 13 1 63.91 112 PRO A C 1
ATOM 843 O O . PRO A 1 112 ? -0.13 7.598 13.602 1 63.91 112 PRO A O 1
ATOM 846 N N . ALA A 1 113 ? -1.611 6.125 13.086 1 56.84 113 ALA A N 1
ATOM 847 C CA . ALA A 1 113 ? -2.738 6.574 13.906 1 56.84 113 ALA A CA 1
ATOM 848 C C . ALA A 1 113 ? -2.283 6.965 15.305 1 56.84 113 ALA A C 1
ATOM 850 O O . ALA A 1 113 ? -2.785 7.934 15.875 1 56.84 113 ALA A O 1
ATOM 851 N N . ALA A 1 114 ? -1.451 6.223 15.938 1 55.47 114 ALA A N 1
ATOM 852 C CA . ALA A 1 114 ? -1.181 6.484 17.344 1 55.47 114 ALA A CA 1
ATOM 853 C C . ALA A 1 114 ? -0.161 7.609 17.516 1 55.47 114 ALA A C 1
ATOM 855 O O . ALA A 1 114 ? 0.3 7.879 18.625 1 55.47 114 ALA A O 1
ATOM 856 N N . MET A 1 115 ? 0.027 8.328 16.453 1 54.53 115 MET A N 1
ATOM 857 C CA . MET A 1 115 ? 1.177 9.219 16.578 1 54.53 115 MET A CA 1
ATOM 858 C C . MET A 1 115 ? 0.745 10.594 17.062 1 54.53 115 MET A C 1
ATOM 860 O O . MET A 1 115 ? -0.292 11.109 16.656 1 54.53 115 MET A O 1
ATOM 864 N N . GLN A 1 116 ? 1.335 10.945 18.156 1 54.25 116 GLN A N 1
ATOM 865 C CA . GLN A 1 116 ? 1.242 12.336 18.578 1 54.25 116 GLN A CA 1
ATOM 866 C C . GLN A 1 116 ? 1.776 13.281 17.516 1 54.25 116 GLN A C 1
ATOM 868 O O . GLN A 1 116 ? 2.91 13.133 17.047 1 54.25 116 GLN A O 1
ATOM 873 N N . LEU A 1 117 ? 0.854 13.797 16.688 1 59.75 117 LEU A N 1
ATOM 874 C CA . LEU A 1 117 ? 1.221 14.727 15.633 1 59.75 117 LEU A CA 1
ATOM 875 C C . LEU A 1 117 ? 1.914 15.961 16.219 1 59.75 117 LEU A C 1
ATOM 877 O O . LEU A 1 117 ? 1.383 17.062 16.141 1 59.75 117 LEU A O 1
ATOM 881 N N . ASP A 1 118 ? 3.02 15.766 16.828 1 60.09 118 ASP A N 1
ATOM 882 C CA . ASP A 1 118 ? 3.707 16.875 17.469 1 60.09 118 ASP A CA 1
ATOM 883 C C . ASP A 1 118 ? 4.59 17.625 16.469 1 60.09 118 ASP A C 1
ATOM 885 O O . ASP A 1 118 ? 5.191 18.641 16.812 1 60.09 118 ASP A O 1
ATOM 889 N N . VAL A 1 119 ? 4.57 17.172 15.25 1 63.19 119 VAL A N 1
ATOM 890 C CA . VAL A 1 119 ? 5.383 17.859 14.25 1 63.19 119 VAL A CA 1
ATOM 891 C C . VAL A 1 119 ? 4.539 18.906 13.523 1 63.19 119 VAL A C 1
ATOM 893 O O . VAL A 1 119 ? 3.371 18.656 13.211 1 63.19 119 VAL A O 1
ATOM 896 N N . ALA A 1 120 ? 5.121 20.078 13.414 1 72.06 120 ALA A N 1
ATOM 897 C CA . ALA A 1 120 ? 4.434 21.156 12.711 1 72.06 120 ALA A CA 1
ATOM 898 C C . ALA A 1 120 ? 4.062 20.75 11.297 1 72.06 120 ALA A C 1
ATOM 900 O O . ALA A 1 120 ? 4.867 20.141 10.586 1 72.06 120 ALA A O 1
ATOM 901 N N . HIS A 1 121 ? 2.824 20.891 10.977 1 84 121 HIS A N 1
ATOM 902 C CA . HIS A 1 121 ? 2.309 20.625 9.641 1 84 121 HIS A CA 1
ATOM 903 C C . HIS A 1 121 ? 1.218 21.625 9.258 1 84 121 HIS A C 1
ATOM 905 O O . HIS A 1 121 ? 0.647 22.281 10.125 1 84 121 HIS A O 1
ATOM 911 N N . ASP A 1 122 ? 1.007 21.719 7.961 1 89.56 122 ASP A N 1
ATOM 912 C CA . ASP A 1 122 ? 0.091 22.75 7.465 1 89.56 122 ASP A CA 1
ATOM 913 C C . ASP A 1 122 ? -1.34 22.219 7.398 1 89.56 122 ASP A C 1
ATOM 915 O O . ASP A 1 122 ? -2.295 22.984 7.355 1 89.56 122 ASP A O 1
ATOM 919 N N . GLY A 1 123 ? -1.479 20.953 7.344 1 93.38 123 GLY A N 1
ATOM 920 C CA . GLY A 1 123 ? -2.807 20.375 7.191 1 93.38 123 GLY A CA 1
ATOM 921 C C . GLY A 1 123 ? -2.859 18.891 7.504 1 93.38 123 GLY A C 1
ATOM 922 O O . GLY A 1 123 ? -1.843 18.203 7.418 1 93.38 123 GLY A O 1
ATOM 923 N N . LEU A 1 124 ? -4.082 18.438 7.855 1 92.38 124 LEU A N 1
ATOM 924 C CA . LEU A 1 124 ? -4.312 17.047 8.211 1 92.38 124 LEU A CA 1
ATOM 925 C C . LEU A 1 124 ? -5.34 16.406 7.277 1 92.38 124 LEU A C 1
ATOM 927 O O . LEU A 1 124 ? -6.375 17.016 6.98 1 92.38 124 LEU A O 1
ATOM 931 N N . ILE A 1 125 ? -4.957 15.273 6.801 1 95 125 ILE A N 1
ATOM 932 C CA . ILE A 1 125 ? -5.922 14.414 6.121 1 95 125 ILE A CA 1
ATOM 933 C C . ILE A 1 125 ? -6.203 13.18 6.977 1 95 125 ILE A C 1
ATOM 935 O O . ILE A 1 125 ? -5.301 12.375 7.238 1 95 125 ILE A O 1
ATOM 939 N N . ALA A 1 126 ? -7.41 13.008 7.414 1 91.75 126 ALA A N 1
ATOM 940 C CA . ALA A 1 126 ? -7.824 11.828 8.164 1 91.75 126 ALA A CA 1
ATOM 941 C C . ALA A 1 126 ? -8.656 10.891 7.289 1 91.75 126 ALA A C 1
ATOM 943 O O . ALA A 1 126 ? -9.688 11.297 6.738 1 91.75 126 ALA A O 1
ATOM 944 N N . VAL A 1 127 ? -8.211 9.688 7.176 1 91.88 127 VAL A N 1
ATOM 945 C CA . VAL A 1 127 ? -8.922 8.719 6.344 1 91.88 127 VAL A CA 1
ATOM 946 C C . VAL A 1 127 ? -9.852 7.883 7.211 1 91.88 127 VAL A C 1
ATOM 948 O O . VAL A 1 127 ? -9.422 7.266 8.188 1 91.88 127 VAL A O 1
ATOM 951 N N . ASP A 1 128 ? -11.109 7.871 6.883 1 89.88 128 ASP A N 1
ATOM 952 C CA . ASP A 1 128 ? -12.188 7.145 7.547 1 89.88 128 ASP A CA 1
ATOM 953 C C . ASP A 1 128 ? -12.195 7.434 9.047 1 89.88 128 ASP A C 1
ATOM 955 O O . ASP A 1 128 ? -12.156 6.512 9.859 1 89.88 128 ASP A O 1
ATOM 959 N N . PRO A 1 129 ? -12.398 8.656 9.359 1 89.38 129 PRO A N 1
ATOM 960 C CA . PRO A 1 129 ? -12.391 9.016 10.781 1 89.38 129 PRO A CA 1
ATOM 961 C C . PRO A 1 129 ? -13.609 8.477 11.531 1 89.38 129 PRO A C 1
ATOM 963 O O . PRO A 1 129 ? -14.711 8.422 10.977 1 89.38 129 PRO A O 1
ATOM 966 N N . ALA A 1 130 ? -13.328 8.102 12.75 1 86.94 130 ALA A N 1
ATOM 967 C CA . ALA A 1 130 ? -14.438 7.754 13.633 1 86.94 130 ALA A CA 1
ATOM 968 C C . ALA A 1 130 ? -15.211 9 14.055 1 86.94 130 ALA A C 1
ATOM 970 O O . ALA A 1 130 ? -14.734 10.125 13.875 1 86.94 130 ALA A O 1
ATOM 971 N N . GLU A 1 131 ? -16.438 8.695 14.484 1 86.25 131 GLU A N 1
ATOM 972 C CA . GLU A 1 131 ? -17.172 9.805 15.102 1 86.25 131 GLU A CA 1
ATOM 973 C C . GLU A 1 131 ? -16.391 10.398 16.266 1 86.25 131 GLU A C 1
ATOM 975 O O . GLU A 1 131 ? -15.953 9.672 17.156 1 86.25 131 GLU A O 1
ATOM 980 N N . GLY A 1 132 ? -16.172 11.664 16.25 1 83.62 132 GLY A N 1
ATOM 981 C CA . GLY A 1 132 ? -15.406 12.305 17.297 1 83.62 132 GLY A CA 1
ATOM 982 C C . GLY A 1 132 ? -13.93 11.953 17.25 1 83.62 132 GLY A C 1
ATOM 983 O O . GLY A 1 132 ? -13.273 11.859 18.281 1 83.62 132 GLY A O 1
ATOM 984 N N . ASP A 1 133 ? -13.391 11.688 16.109 1 84.75 133 ASP A N 1
ATOM 985 C CA . ASP A 1 133 ? -11.992 11.312 15.93 1 84.75 133 ASP A CA 1
ATOM 986 C C . ASP A 1 133 ? -11.062 12.336 16.594 1 84.75 133 ASP A C 1
ATOM 988 O O . ASP A 1 133 ? -11.133 13.531 16.297 1 84.75 133 ASP A O 1
ATOM 992 N N . PRO A 1 134 ? -10.188 11.859 17.406 1 82.69 134 PRO A N 1
ATOM 993 C CA . PRO A 1 134 ? -9.328 12.773 18.156 1 82.69 134 PRO A CA 1
ATOM 994 C C . PRO A 1 134 ? -8.391 13.586 17.266 1 82.69 134 PRO A C 1
ATOM 996 O O . PRO A 1 134 ? -8.039 14.719 17.609 1 82.69 134 PRO A O 1
ATOM 999 N N . LEU A 1 135 ? -8.023 13.039 16.172 1 83.69 135 LEU A N 1
ATOM 1000 C CA . LEU A 1 135 ? -7.113 13.766 15.289 1 83.69 135 LEU A CA 1
ATOM 1001 C C . LEU A 1 135 ? -7.812 14.961 14.648 1 83.69 135 LEU A C 1
ATOM 1003 O O . LEU A 1 135 ? -7.234 16.047 14.555 1 83.69 135 LEU A O 1
ATOM 1007 N N . VAL A 1 136 ? -8.984 14.688 14.234 1 88.38 136 VAL A N 1
ATOM 1008 C CA . VAL A 1 136 ? -9.75 15.758 13.602 1 88.38 136 VAL A CA 1
ATOM 1009 C C . VAL A 1 136 ? -10.07 16.844 14.633 1 88.38 136 VAL A C 1
ATOM 1011 O O . VAL A 1 136 ? -9.969 18.031 14.344 1 88.38 136 VAL A O 1
ATOM 1014 N N . GLU A 1 137 ? -10.375 16.391 15.797 1 87.19 137 GLU A N 1
ATOM 1015 C CA . GLU A 1 137 ? -10.688 17.328 16.859 1 87.19 137 GLU A CA 1
ATOM 1016 C C . GLU A 1 137 ? -9.453 18.125 17.266 1 87.19 137 GLU A C 1
ATOM 1018 O O . GLU A 1 137 ? -9.547 19.344 17.516 1 87.19 137 GLU A O 1
ATOM 1023 N N . SER A 1 138 ? -8.398 17.438 17.391 1 84 138 SER A N 1
ATOM 1024 C CA . SER A 1 138 ? -7.148 18.109 17.719 1 84 138 SER A CA 1
ATOM 1025 C C . SER A 1 138 ? -6.781 19.156 16.672 1 84 138 SER A C 1
ATOM 1027 O O . SER A 1 138 ? -6.332 20.25 17.016 1 84 138 SER A O 1
ATOM 1029 N N . ALA A 1 139 ? -6.938 18.797 15.43 1 86.44 139 ALA A N 1
ATOM 1030 C CA . ALA A 1 139 ? -6.668 19.75 14.352 1 86.44 139 ALA A CA 1
ATOM 1031 C C . ALA A 1 139 ? -7.559 20.984 14.469 1 86.44 139 ALA A C 1
ATOM 1033 O O . ALA A 1 139 ? -7.09 22.109 14.312 1 86.44 139 ALA A O 1
ATOM 1034 N N . ARG A 1 140 ? -8.773 20.766 14.773 1 87.69 140 ARG A N 1
ATOM 1035 C CA . ARG A 1 140 ? -9.727 21.859 14.953 1 87.69 140 ARG A CA 1
ATOM 1036 C C . ARG A 1 140 ? -9.289 22.797 16.078 1 87.69 140 ARG A C 1
ATOM 1038 O O . ARG A 1 140 ? -9.281 24.016 15.922 1 87.69 140 ARG A O 1
ATOM 1045 N N . GLN A 1 141 ? -8.883 22.172 17.125 1 83.56 141 GLN A N 1
ATOM 1046 C CA . GLN A 1 141 ? -8.484 22.938 18.297 1 83.56 141 GLN A CA 1
ATOM 1047 C C . GLN A 1 141 ? -7.23 23.75 18.031 1 83.56 141 GLN A C 1
ATOM 1049 O O . GLN A 1 141 ? -7.078 24.859 18.547 1 83.56 141 GLN A O 1
ATOM 1054 N N . ARG A 1 142 ? -6.41 23.25 17.203 1 80.62 142 ARG A N 1
ATOM 1055 C CA . ARG A 1 142 ? -5.145 23.906 16.891 1 80.62 142 ARG A CA 1
ATOM 1056 C C . ARG A 1 142 ? -5.305 24.875 15.727 1 80.62 142 ARG A C 1
ATOM 1058 O O . ARG A 1 142 ? -4.383 25.625 15.406 1 80.62 142 ARG A O 1
ATOM 1065 N N . GLY A 1 143 ? -6.434 24.859 15.125 1 86.44 143 GLY A N 1
ATOM 1066 C CA . GLY A 1 143 ? -6.668 25.719 13.969 1 86.44 143 GLY A CA 1
ATOM 1067 C C . GLY A 1 143 ? -5.973 25.219 12.711 1 86.44 143 GLY A C 1
ATOM 1068 O O . GLY A 1 143 ? -5.738 26 11.781 1 86.44 143 GLY A O 1
ATOM 1069 N N . THR A 1 144 ? -5.562 23.984 12.742 1 88.62 144 THR A N 1
ATOM 1070 C CA . THR A 1 144 ? -4.961 23.359 11.57 1 88.62 144 THR A CA 1
ATOM 1071 C C . THR A 1 144 ? -6.039 22.891 10.594 1 88.62 144 THR A C 1
ATOM 1073 O O . THR A 1 144 ? -6.91 22.094 10.969 1 88.62 144 THR A O 1
ATOM 1076 N N . PRO A 1 145 ? -5.992 23.391 9.336 1 95.19 145 PRO A N 1
ATOM 1077 C CA . PRO A 1 145 ? -6.973 22.906 8.359 1 95.19 145 PRO A CA 1
ATOM 1078 C C . PRO A 1 145 ? -6.957 21.391 8.219 1 95.19 145 PRO A C 1
ATOM 1080 O O . PRO A 1 145 ? -5.891 20.766 8.266 1 95.19 145 PRO A O 1
ATOM 1083 N N . ALA A 1 146 ? -8.18 20.828 8.07 1 95.19 146 ALA A N 1
ATOM 1084 C CA . ALA A 1 146 ? -8.297 19.375 7.953 1 95.19 146 ALA A CA 1
ATOM 1085 C C . ALA A 1 146 ? -9.281 19 6.855 1 95.19 146 ALA A C 1
ATOM 1087 O O . ALA A 1 146 ? -10.219 19.734 6.555 1 95.19 146 ALA A O 1
ATOM 1088 N N . SER A 1 147 ? -9.008 17.938 6.242 1 96.94 147 SER A N 1
ATOM 1089 C CA . SER A 1 147 ? -9.93 17.25 5.352 1 96.94 147 SER A CA 1
ATOM 1090 C C . SER A 1 147 ? -9.992 15.75 5.676 1 96.94 147 SER A C 1
ATOM 1092 O O . SER A 1 147 ? -9.062 15.203 6.262 1 96.94 147 SER A O 1
ATOM 1094 N N . THR A 1 148 ? -11.117 15.164 5.383 1 96 148 THR A N 1
ATOM 1095 C CA . THR A 1 148 ? -11.266 13.734 5.656 1 96 148 THR A CA 1
ATOM 1096 C C . THR A 1 148 ? -11.68 12.984 4.398 1 96 148 THR A C 1
ATOM 1098 O O . THR A 1 148 ? -12.391 13.523 3.551 1 96 148 THR A O 1
ATOM 1101 N N . VAL A 1 149 ? -11.125 11.852 4.211 1 96.44 149 VAL A N 1
ATOM 1102 C CA . VAL A 1 149 ? -11.688 10.836 3.322 1 96.44 149 VAL A CA 1
ATOM 1103 C C . VAL A 1 149 ? -12.695 9.977 4.086 1 96.44 149 VAL A C 1
ATOM 1105 O O . VAL A 1 149 ? -12.305 9.148 4.914 1 96.44 149 VAL A O 1
ATOM 1108 N N . GLY A 1 150 ? -13.898 10.086 3.756 1 95.19 150 GLY A N 1
ATOM 1109 C CA . GLY A 1 150 ? -14.992 9.656 4.621 1 95.19 150 GLY A CA 1
ATOM 1110 C C . GLY A 1 150 ? -15.672 10.812 5.336 1 95.19 150 GLY A C 1
ATOM 1111 O O . GLY A 1 150 ? -15.031 11.82 5.648 1 95.19 150 GLY A O 1
ATOM 1112 N N . ARG A 1 151 ? -16.922 10.711 5.637 1 93.38 151 ARG A N 1
ATOM 1113 C CA . ARG A 1 151 ? -17.703 11.781 6.219 1 93.38 151 ARG A CA 1
ATOM 1114 C C . ARG A 1 151 ? -17.312 12.039 7.668 1 93.38 151 ARG A C 1
ATOM 1116 O O . ARG A 1 151 ? -16.891 11.117 8.367 1 93.38 151 ARG A O 1
ATOM 1123 N N . THR A 1 152 ? -17.359 13.242 8.023 1 90.31 152 THR A N 1
ATOM 1124 C CA . THR A 1 152 ? -17.156 13.656 9.406 1 90.31 152 THR A CA 1
ATOM 1125 C C . THR A 1 152 ? -18.219 14.672 9.828 1 90.31 152 THR A C 1
ATOM 1127 O O . THR A 1 152 ? -18.766 15.391 8.984 1 90.31 152 THR A O 1
ATOM 1130 N N . ALA A 1 153 ? -18.484 14.742 11.109 1 88.25 153 ALA A N 1
ATOM 1131 C CA . ALA A 1 153 ? -19.453 15.688 11.633 1 88.25 153 ALA A CA 1
ATOM 1132 C C . ALA A 1 153 ? -18.812 17.031 11.93 1 88.25 153 ALA A C 1
ATOM 1134 O O . ALA A 1 153 ? -19.5 18 12.25 1 88.25 153 ALA A O 1
ATOM 1135 N N . SER A 1 154 ? -17.547 17.094 11.781 1 87.81 154 SER A N 1
ATOM 1136 C CA . SER A 1 154 ? -16.844 18.344 12.07 1 87.81 154 SER A CA 1
ATOM 1137 C C . SER A 1 154 ? -17.109 19.375 10.977 1 87.81 154 SER A C 1
ATOM 1139 O O . SER A 1 154 ? -16.781 19.156 9.812 1 87.81 154 SER A O 1
ATOM 1141 N N . ASP A 1 155 ? -17.562 20.516 11.328 1 88.06 155 ASP A N 1
ATOM 1142 C CA . ASP A 1 155 ? -17.844 21.578 10.383 1 88.06 155 ASP A CA 1
ATOM 1143 C C . ASP A 1 155 ? -16.562 22.281 9.945 1 88.06 155 ASP A C 1
ATOM 1145 O O . ASP A 1 155 ? -16.547 23.031 8.969 1 88.06 155 ASP A O 1
ATOM 1149 N N . ALA A 1 156 ? -15.555 22.016 10.68 1 89.94 156 ALA A N 1
ATOM 1150 C CA . ALA A 1 156 ? -14.289 22.703 10.406 1 89.94 156 ALA A CA 1
ATOM 1151 C C . ALA A 1 156 ? -13.461 21.938 9.375 1 89.94 156 ALA A C 1
ATOM 1153 O O . ALA A 1 156 ? -12.461 22.453 8.875 1 89.94 156 ALA A O 1
ATOM 1154 N N . ALA A 1 157 ? -13.945 20.75 9.047 1 94.44 157 ALA A N 1
ATOM 1155 C CA . ALA A 1 157 ? -13.172 19.922 8.125 1 94.44 157 ALA A CA 1
ATOM 1156 C C . ALA A 1 157 ? -13.945 19.672 6.836 1 94.44 157 ALA A C 1
ATOM 1158 O O . ALA A 1 157 ? -15.156 19.438 6.867 1 94.44 157 ALA A O 1
ATOM 1159 N N . SER A 1 158 ? -13.273 19.812 5.711 1 96.94 158 SER A N 1
ATOM 1160 C CA . SER A 1 158 ? -13.82 19.312 4.453 1 96.94 158 SER A CA 1
ATOM 1161 C C . SER A 1 158 ? -13.867 17.781 4.445 1 96.94 158 SER A C 1
ATOM 1163 O O . SER A 1 158 ? -13.148 17.125 5.199 1 96.94 158 SER A O 1
ATOM 1165 N N . TRP A 1 159 ? -14.789 17.219 3.709 1 97.31 159 TRP A N 1
ATOM 1166 C CA . TRP A 1 159 ? -14.734 15.773 3.555 1 97.31 159 TRP A CA 1
ATOM 1167 C C . TRP A 1 159 ? -15.086 15.367 2.129 1 97.31 159 TRP A C 1
ATOM 1169 O O . TRP A 1 159 ? -15.812 16.078 1.433 1 97.31 159 TRP A O 1
ATOM 1179 N N . VAL A 1 160 ? -14.484 14.344 1.687 1 98.19 160 VAL A N 1
ATOM 1180 C CA . VAL A 1 160 ? -14.82 13.648 0.448 1 98.19 160 VAL A CA 1
ATOM 1181 C C . VAL A 1 160 ? -15.297 12.234 0.763 1 98.19 160 VAL A C 1
ATOM 1183 O O . VAL A 1 160 ? -14.781 11.586 1.674 1 98.19 160 VAL A O 1
ATOM 1186 N N . ASP A 1 161 ? -16.328 11.766 0.063 1 97.81 161 ASP A N 1
ATOM 1187 C CA . ASP A 1 161 ? -16.891 10.438 0.283 1 97.81 161 ASP A CA 1
ATOM 1188 C C . ASP A 1 161 ? -17.609 9.93 -0.963 1 97.81 161 ASP A C 1
ATOM 1190 O O . ASP A 1 161 ? -17.641 10.617 -1.988 1 97.81 161 ASP A O 1
ATOM 1194 N N . ASN A 1 162 ? -18.047 8.734 -0.867 1 98 162 ASN A N 1
ATOM 1195 C CA . ASN A 1 162 ? -18.859 8.164 -1.931 1 98 162 ASN A CA 1
ATOM 1196 C C . ASN A 1 162 ? -20.359 8.305 -1.633 1 98 162 ASN A C 1
ATOM 1198 O O . ASN A 1 162 ? -20.734 8.68 -0.52 1 98 162 ASN A O 1
ATOM 1202 N N . ASP A 1 163 ? -21.188 8.164 -2.668 1 96.94 163 ASP A N 1
ATOM 1203 C CA . ASP A 1 163 ? -22.641 8.086 -2.496 1 96.94 163 ASP A CA 1
ATOM 1204 C C . ASP A 1 163 ? -23.062 6.703 -2.016 1 96.94 163 ASP A C 1
ATOM 1206 O O . ASP A 1 163 ? -23.5 5.867 -2.814 1 96.94 163 ASP A O 1
ATOM 1210 N N . TRP A 1 164 ? -23.094 6.539 -0.704 1 97 164 TRP A N 1
ATOM 1211 C CA . TRP A 1 164 ? -23.344 5.219 -0.131 1 97 164 TRP A CA 1
ATOM 1212 C C . TRP A 1 164 ? -24.766 4.758 -0.412 1 97 164 TRP A C 1
ATOM 1214 O O . TRP A 1 164 ? -25.016 3.564 -0.608 1 97 164 TRP A O 1
ATOM 1224 N N . ALA A 1 165 ? -25.703 5.648 -0.416 1 95.75 165 ALA A N 1
ATOM 1225 C CA . ALA A 1 165 ? -27.078 5.285 -0.735 1 95.75 165 ALA A CA 1
ATOM 1226 C C . ALA A 1 165 ? -27.188 4.688 -2.137 1 95.75 165 ALA A C 1
ATOM 1228 O O . ALA A 1 165 ? -27.781 3.625 -2.326 1 95.75 165 ALA A O 1
ATOM 1229 N N . GLY A 1 166 ? -26.562 5.383 -3.062 1 96.62 166 GLY A N 1
ATOM 1230 C CA . GLY A 1 166 ? -26.562 4.887 -4.43 1 96.62 166 GLY A CA 1
ATOM 1231 C C . GLY A 1 166 ? -25.781 3.588 -4.586 1 96.62 166 GLY A C 1
ATOM 1232 O O . GLY A 1 166 ? -26.25 2.66 -5.254 1 96.62 166 GLY A O 1
ATOM 1233 N N . VAL A 1 167 ? -24.672 3.486 -3.969 1 97.19 167 VAL A N 1
ATOM 1234 C CA . VAL A 1 167 ? -23.781 2.328 -4.062 1 97.19 167 VAL A CA 1
ATOM 1235 C C . VAL A 1 167 ? -24.5 1.094 -3.51 1 97.19 167 VAL A C 1
ATOM 1237 O O . VAL A 1 167 ? -24.562 0.057 -4.176 1 97.19 167 VAL A O 1
ATOM 1240 N N . VAL A 1 168 ? -25.016 1.251 -2.299 1 97.31 168 VAL A N 1
ATOM 1241 C CA . VAL A 1 168 ? -25.688 0.125 -1.651 1 97.31 168 VAL A CA 1
ATOM 1242 C C . VAL A 1 168 ? -26.922 -0.273 -2.453 1 97.31 168 VAL A C 1
ATOM 1244 O O . VAL A 1 168 ? -27.188 -1.462 -2.643 1 97.31 168 VAL A O 1
ATOM 1247 N N . GLY A 1 169 ? -27.641 0.707 -2.936 1 96.25 169 GLY A N 1
ATOM 1248 C CA . GLY A 1 169 ? -28.797 0.437 -3.779 1 96.25 169 GLY A CA 1
ATOM 1249 C C . GLY A 1 169 ? -28.453 -0.355 -5.027 1 96.25 169 GLY A C 1
ATOM 1250 O O . GLY A 1 169 ? -29.094 -1.362 -5.328 1 96.25 169 GLY A O 1
ATOM 1251 N N . ASP A 1 170 ? -27.406 0.054 -5.73 1 97.06 170 ASP A N 1
ATOM 1252 C CA . ASP A 1 170 ? -26.969 -0.602 -6.961 1 97.06 170 ASP A CA 1
ATOM 1253 C C . ASP A 1 170 ? -26.562 -2.049 -6.695 1 97.06 170 ASP A C 1
ATOM 1255 O O . ASP A 1 170 ? -26.891 -2.945 -7.473 1 97.06 170 ASP A O 1
ATOM 1259 N N . VAL A 1 171 ? -25.875 -2.271 -5.578 1 97.75 171 VAL A N 1
ATOM 1260 C CA . VAL A 1 171 ? -25.391 -3.605 -5.242 1 97.75 171 VAL A CA 1
ATOM 1261 C C . VAL A 1 171 ? -26.578 -4.523 -4.93 1 97.75 171 VAL A C 1
ATOM 1263 O O . VAL A 1 171 ? -26.656 -5.633 -5.461 1 97.75 171 VAL A O 1
ATOM 1266 N N . LEU A 1 172 ? -27.484 -4.059 -4.133 1 96.62 172 LEU A N 1
ATOM 126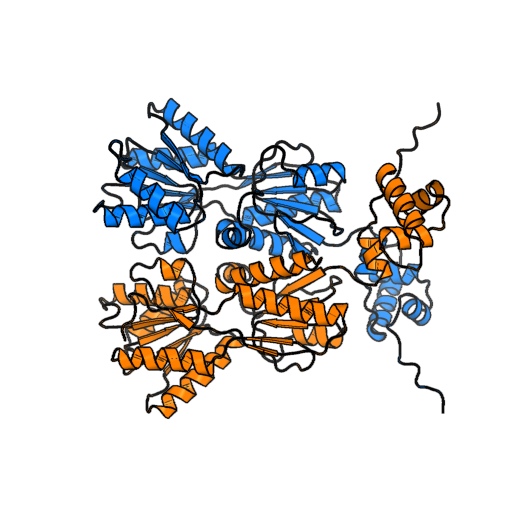7 C CA . LEU A 1 172 ? -28.609 -4.887 -3.729 1 96.62 172 LEU A CA 1
ATOM 1268 C C . LEU A 1 172 ? -29.531 -5.16 -4.914 1 96.62 172 LEU A C 1
ATOM 1270 O O . LEU A 1 172 ? -30.047 -6.27 -5.059 1 96.62 172 LEU A O 1
ATOM 1274 N N . AS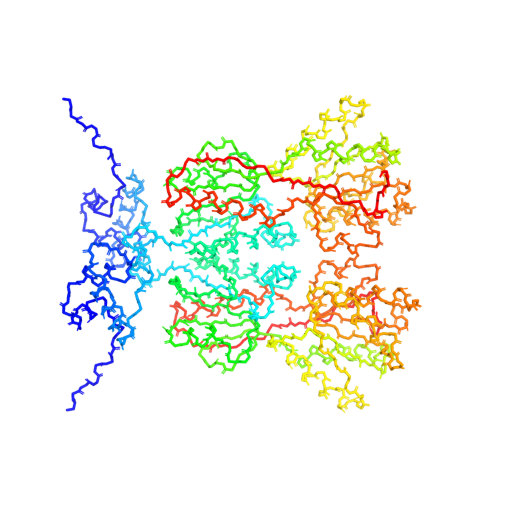P A 1 173 ? -29.734 -4.129 -5.773 1 96.62 173 ASP A N 1
ATOM 1275 C CA . ASP A 1 173 ? -30.516 -4.34 -6.988 1 96.62 173 ASP A CA 1
ATOM 1276 C C . ASP A 1 173 ? -29.891 -5.414 -7.871 1 96.62 173 ASP A C 1
ATOM 1278 O O . ASP A 1 173 ? -30.594 -6.285 -8.391 1 96.62 173 ASP A O 1
ATOM 1282 N N . HIS A 1 174 ? -28.609 -5.316 -8 1 97.69 174 HIS A N 1
ATOM 1283 C CA . HIS A 1 174 ? -27.859 -6.277 -8.805 1 97.69 174 HIS A CA 1
ATOM 1284 C C . HIS A 1 174 ? -28 -7.691 -8.25 1 97.69 174 HIS A C 1
ATOM 1286 O O . HIS A 1 174 ? -28.281 -8.633 -9 1 97.69 174 HIS A O 1
ATOM 1292 N N . LEU A 1 175 ? -27.828 -7.816 -6.93 1 96.62 175 LEU A N 1
ATOM 1293 C CA . LEU A 1 175 ? -27.922 -9.117 -6.281 1 96.62 175 LEU A CA 1
ATOM 1294 C C . LEU A 1 175 ? -29.344 -9.672 -6.395 1 96.62 175 LEU A C 1
ATOM 1296 O O . LEU A 1 175 ? -29.531 -10.867 -6.652 1 96.62 175 LEU A O 1
ATOM 1300 N N . GLU A 1 176 ? -30.312 -8.828 -6.273 1 94.94 176 GLU A N 1
ATOM 1301 C CA . GLU A 1 176 ? -31.703 -9.242 -6.398 1 94.94 176 GLU A CA 1
ATOM 1302 C C . GLU A 1 176 ? -32 -9.727 -7.812 1 94.94 176 GLU A C 1
ATOM 1304 O O . GLU A 1 176 ? -32.688 -10.75 -7.992 1 94.94 176 GLU A O 1
ATOM 1309 N N . ARG A 1 177 ? -31.609 -8.953 -8.773 1 96.56 177 ARG A N 1
ATOM 1310 C CA . ARG A 1 177 ? -31.797 -9.344 -10.164 1 96.56 177 ARG A CA 1
ATOM 1311 C C . ARG A 1 177 ? -31.156 -10.703 -10.445 1 96.56 177 ARG A C 1
ATOM 1313 O O . ARG A 1 177 ? -31.656 -11.477 -11.266 1 96.56 177 ARG A O 1
ATOM 1320 N N . GLY A 1 178 ? -30.094 -10.969 -9.727 1 96.62 178 GLY A N 1
ATOM 1321 C CA . GLY A 1 178 ? -29.375 -12.227 -9.875 1 96.62 178 GLY A CA 1
ATOM 1322 C C . GLY A 1 178 ? -30.031 -13.375 -9.141 1 96.62 178 GLY A C 1
ATOM 1323 O O . GLY A 1 178 ? -29.609 -14.523 -9.273 1 96.62 178 GLY A O 1
ATOM 1324 N N . GLY A 1 179 ? -31.062 -13.039 -8.297 1 95.12 179 GLY A N 1
ATOM 1325 C CA . GLY A 1 179 ? -31.844 -14.086 -7.656 1 95.12 179 GLY A CA 1
ATOM 1326 C C . GLY A 1 179 ? -31.594 -14.195 -6.164 1 95.12 179 GLY A C 1
ATOM 1327 O O . GLY A 1 179 ? -32.188 -15.039 -5.488 1 95.12 179 GLY A O 1
ATOM 1328 N N . ALA A 1 180 ? -30.719 -13.375 -5.648 1 95.31 180 ALA A N 1
ATOM 1329 C CA . ALA A 1 180 ? -30.453 -13.422 -4.215 1 95.31 180 ALA A CA 1
ATOM 1330 C C . ALA A 1 180 ? -31.688 -12.992 -3.414 1 95.31 180 ALA A C 1
ATOM 1332 O O . ALA A 1 180 ? -32.375 -12.055 -3.797 1 95.31 180 ALA A O 1
ATOM 1333 N N . ARG A 1 181 ? -31.891 -13.688 -2.301 1 94 181 ARG A N 1
ATOM 1334 C CA . ARG A 1 181 ? -33.031 -13.375 -1.462 1 94 181 ARG A CA 1
ATOM 1335 C C . ARG A 1 181 ? -32.625 -13.219 -0.001 1 94 181 ARG A C 1
ATOM 1337 O O . ARG A 1 181 ? -33.375 -12.695 0.812 1 94 181 ARG A O 1
ATOM 1344 N N . ARG A 1 182 ? -31.438 -13.641 0.307 1 95.5 182 ARG A N 1
ATOM 1345 C CA . ARG A 1 182 ? -30.938 -13.547 1.672 1 95.5 182 ARG A CA 1
ATOM 1346 C C . ARG A 1 182 ? -29.562 -12.883 1.702 1 95.5 182 ARG A C 1
ATOM 1348 O O . ARG A 1 182 ? -28.594 -13.469 2.188 1 95.5 182 ARG A O 1
ATOM 1355 N N . PRO A 1 183 ? -29.547 -11.617 1.211 1 96.75 183 PRO A N 1
ATOM 1356 C CA . PRO A 1 183 ? -28.266 -10.93 1.246 1 96.75 183 PRO A CA 1
ATOM 1357 C C . PRO A 1 183 ? -27.812 -10.586 2.666 1 96.75 183 PRO A C 1
ATOM 1359 O O . PRO A 1 183 ? -28.641 -10.359 3.541 1 96.75 183 PRO A O 1
ATOM 1362 N N . MET A 1 184 ? -26.547 -10.672 2.895 1 98 184 MET A N 1
ATOM 1363 C CA . MET A 1 184 ? -25.953 -10.305 4.172 1 98 184 MET A CA 1
ATOM 1364 C C . MET A 1 184 ? -24.75 -9.375 3.961 1 98 184 MET A C 1
ATOM 1366 O O . MET A 1 184 ? -23.969 -9.578 3.033 1 98 184 MET A O 1
ATOM 1370 N N . LEU A 1 185 ? -24.703 -8.312 4.793 1 98.38 185 LEU A N 1
ATOM 1371 C CA . LEU A 1 185 ? -23.531 -7.441 4.824 1 98.38 185 LEU A CA 1
ATOM 1372 C C . LEU A 1 185 ? -22.531 -7.902 5.883 1 98.38 185 LEU A C 1
ATOM 1374 O O . LEU A 1 185 ? -22.922 -8.156 7.027 1 98.38 185 LEU A O 1
ATOM 1378 N N . ILE A 1 186 ? -21.281 -8.094 5.484 1 98.06 186 ILE A N 1
ATOM 1379 C CA . ILE A 1 186 ? -20.234 -8.344 6.461 1 98.06 186 ILE A CA 1
ATOM 1380 C C . ILE A 1 186 ? -19.156 -7.27 6.355 1 98.06 186 ILE A C 1
ATOM 1382 O O . ILE A 1 186 ? -18.75 -6.898 5.254 1 98.06 186 ILE A O 1
ATOM 1386 N N . ALA A 1 187 ? -18.797 -6.719 7.453 1 96 187 ALA A N 1
ATOM 1387 C CA . ALA A 1 187 ? -17.797 -5.645 7.527 1 96 187 ALA A CA 1
ATOM 1388 C C . ALA A 1 187 ? -16.906 -5.805 8.75 1 96 187 ALA A C 1
ATOM 1390 O O . ALA A 1 187 ? -17.234 -6.547 9.68 1 96 187 ALA A O 1
ATOM 1391 N N . PRO A 1 188 ? -15.727 -5.18 8.766 1 91.75 188 PRO A N 1
ATOM 1392 C CA . PRO A 1 188 ? -14.898 -5.215 9.977 1 91.75 188 PRO A CA 1
ATOM 1393 C C . PRO A 1 188 ? -15.562 -4.52 11.164 1 91.75 188 PRO A C 1
ATOM 1395 O O . PRO A 1 188 ? -16.266 -3.523 10.984 1 91.75 188 PRO A O 1
ATOM 1398 N N . ASP A 1 189 ? -15.266 -5.113 12.289 1 91.94 189 ASP A N 1
ATOM 1399 C CA . ASP A 1 189 ? -15.625 -4.395 13.508 1 91.94 189 ASP A CA 1
ATOM 1400 C C . ASP A 1 189 ? -14.672 -3.23 13.758 1 91.94 189 ASP A C 1
ATOM 1402 O O . ASP A 1 189 ? -13.641 -3.398 14.414 1 91.94 189 ASP A O 1
ATOM 1406 N N . SER A 1 190 ? -15.023 -2.08 13.18 1 87.25 190 SER A N 1
ATOM 1407 C CA . SER A 1 190 ? -14.203 -0.869 13.219 1 87.25 190 SER A CA 1
ATOM 1408 C C . SER A 1 190 ? -15.078 0.381 13.281 1 87.25 190 SER A C 1
ATOM 1410 O O . SER A 1 190 ? -16.234 0.353 12.875 1 87.25 190 SER A O 1
ATOM 1412 N N . ALA A 1 191 ? -14.508 1.389 13.812 1 87.25 191 ALA A N 1
ATOM 1413 C CA . ALA A 1 191 ? -15.242 2.646 13.93 1 87.25 191 ALA A CA 1
ATOM 1414 C C . ALA A 1 191 ? -15.086 3.498 12.672 1 87.25 191 ALA A C 1
ATOM 1416 O O . ALA A 1 191 ? -15.531 4.648 12.641 1 87.25 191 ALA A O 1
ATOM 1417 N N . ALA A 1 192 ? -14.477 2.951 11.656 1 88.25 192 ALA A N 1
ATOM 1418 C CA . ALA A 1 192 ? -14.297 3.686 10.406 1 88.25 192 ALA A CA 1
ATOM 1419 C C . ALA A 1 192 ? -15.625 4.211 9.875 1 88.25 192 ALA A C 1
ATOM 1421 O O . ALA A 1 192 ? -16.625 3.49 9.867 1 88.25 192 ALA A O 1
ATOM 1422 N N . SER A 1 193 ? -15.656 5.383 9.438 1 90.31 193 SER A N 1
ATOM 1423 C CA . SER A 1 193 ? -16.875 6.09 9.078 1 90.31 193 SER A CA 1
ATOM 1424 C C . SER A 1 193 ? -17.641 5.348 7.984 1 90.31 193 SER A C 1
ATOM 1426 O O . SER A 1 193 ? -18.875 5.312 7.996 1 90.31 193 SER A O 1
ATOM 1428 N N . TYR A 1 194 ? -16.938 4.762 6.996 1 92.31 194 TYR A N 1
ATOM 1429 C CA . TYR A 1 194 ? -17.641 4.152 5.871 1 92.31 194 TYR A CA 1
ATOM 1430 C C . TYR A 1 194 ? -18.469 2.953 6.324 1 92.31 194 TYR A C 1
ATOM 1432 O O . TYR A 1 194 ? -19.484 2.631 5.719 1 92.31 194 TYR A O 1
ATOM 1440 N N . ILE A 1 195 ? -18.016 2.289 7.383 1 93.06 195 ILE A N 1
ATOM 1441 C CA . ILE A 1 195 ? -18.688 1.086 7.855 1 93.06 195 ILE A CA 1
ATOM 1442 C C . ILE A 1 195 ? -20.094 1.439 8.336 1 93.06 195 ILE A C 1
ATOM 1444 O O . ILE A 1 195 ? -21.062 0.792 7.949 1 93.06 195 ILE A O 1
ATOM 1448 N N . GLY A 1 196 ? -20.172 2.492 9.156 1 92.81 196 GLY A N 1
ATOM 1449 C CA . GLY A 1 196 ? -21.469 2.938 9.602 1 92.81 196 GLY A CA 1
ATOM 1450 C C . GLY A 1 196 ? -22.375 3.387 8.461 1 92.81 196 GLY A C 1
ATOM 1451 O O . GLY A 1 196 ? -23.562 3.066 8.445 1 92.81 196 GLY A O 1
ATOM 1452 N N . SER A 1 197 ? -21.828 4.074 7.555 1 94.5 197 SER A N 1
ATOM 1453 C CA . SER A 1 197 ? -22.578 4.59 6.418 1 94.5 197 SER A CA 1
ATOM 1454 C C . SER A 1 197 ? -23.141 3.455 5.566 1 94.5 197 SER A C 1
ATOM 1456 O O . SER A 1 197 ? -24.312 3.459 5.219 1 94.5 197 SER A O 1
ATOM 1458 N N . VAL A 1 198 ? -22.312 2.492 5.285 1 96.75 198 VAL A N 1
ATOM 1459 C CA . VAL A 1 198 ? -22.719 1.371 4.438 1 96.75 198 VAL A CA 1
ATOM 1460 C C . VAL A 1 198 ? -23.766 0.535 5.156 1 96.75 198 VAL A C 1
ATOM 1462 O O . VAL A 1 198 ? -24.766 0.136 4.555 1 96.75 198 VAL A O 1
ATOM 1465 N N . GLU A 1 199 ? -23.516 0.326 6.414 1 97.06 199 GLU A N 1
ATOM 1466 C CA . GLU A 1 199 ? -24.453 -0.466 7.199 1 97.06 199 GLU A CA 1
ATOM 1467 C C . GLU A 1 199 ? -25.828 0.211 7.273 1 97.06 199 GLU A C 1
ATOM 1469 O O . GLU A 1 199 ? -26.859 -0.446 7.121 1 97.06 199 GLU A O 1
ATOM 1474 N N . ARG A 1 200 ? -25.828 1.479 7.5 1 96.12 200 ARG A N 1
ATOM 1475 C CA . ARG A 1 200 ? -27.078 2.234 7.574 1 96.12 200 ARG A CA 1
ATOM 1476 C C . ARG A 1 200 ? -27.859 2.146 6.266 1 96.12 200 ARG A C 1
ATOM 1478 O O . ARG A 1 200 ? -29.062 1.902 6.27 1 96.12 200 ARG A O 1
ATOM 1485 N N . GLU A 1 201 ? -27.156 2.375 5.176 1 97 201 GLU A N 1
ATOM 1486 C CA . GLU A 1 201 ? -27.797 2.328 3.869 1 97 201 GLU A CA 1
ATOM 1487 C C . GLU A 1 201 ? -28.281 0.917 3.543 1 97 201 GLU A C 1
ATOM 1489 O O . GLU A 1 201 ? -29.359 0.743 2.959 1 97 201 GLU A O 1
ATOM 1494 N N . PHE A 1 202 ? -27.516 -0.107 3.93 1 97.62 202 PHE A N 1
ATOM 1495 C CA . PHE A 1 202 ? -27.875 -1.5 3.689 1 97.62 202 PHE A CA 1
ATOM 1496 C C . PHE A 1 202 ? -29.156 -1.867 4.441 1 97.62 202 PHE A C 1
ATOM 1498 O O . PHE A 1 202 ? -30.078 -2.416 3.855 1 97.62 202 PHE A O 1
ATOM 1505 N N . VAL A 1 203 ? -29.172 -1.529 5.691 1 96.44 203 VAL A N 1
ATOM 1506 C CA . VAL A 1 203 ? -30.312 -1.834 6.543 1 96.44 203 VAL A CA 1
ATOM 1507 C C . VAL A 1 203 ? -31.562 -1.12 6.012 1 96.44 203 VAL A C 1
ATOM 1509 O O . VAL A 1 203 ? -32.625 -1.729 5.879 1 96.44 203 VAL A O 1
ATOM 1512 N N . SER A 1 204 ? -31.406 0.1 5.695 1 95.5 204 SER A N 1
ATOM 1513 C CA . SER A 1 204 ? -32.531 0.896 5.188 1 95.5 204 SER A CA 1
ATOM 1514 C C . SER A 1 204 ? -33.062 0.316 3.889 1 95.5 204 SER A C 1
ATOM 1516 O O . SER A 1 204 ? -34.281 0.209 3.713 1 95.5 204 SER A O 1
ATOM 1518 N N . ARG A 1 205 ? -32.156 -0.044 3.023 1 94.12 205 ARG A N 1
ATOM 1519 C CA . ARG A 1 205 ? -32.562 -0.586 1.73 1 94.12 205 ARG A CA 1
ATOM 1520 C C . ARG A 1 205 ? -33.25 -1.938 1.896 1 94.12 205 ARG A C 1
ATOM 1522 O O . ARG A 1 205 ? -34.25 -2.225 1.212 1 94.12 205 ARG A O 1
ATOM 1529 N N . CYS A 1 206 ? -32.719 -2.762 2.721 1 94.06 206 CYS A N 1
ATOM 1530 C CA . CYS A 1 206 ? -33.312 -4.059 2.98 1 94.06 206 CYS A CA 1
ATOM 1531 C C . CYS A 1 206 ? -34.75 -3.889 3.498 1 94.06 206 CYS A C 1
ATOM 1533 O O . CYS A 1 206 ? -35.656 -4.551 3.02 1 94.06 206 CYS A O 1
ATOM 1535 N N . ARG A 1 207 ? -34.906 -3.012 4.379 1 92.31 207 ARG A N 1
ATOM 1536 C CA . ARG A 1 207 ? -36.219 -2.762 4.957 1 92.31 207 ARG A CA 1
ATOM 1537 C C . ARG A 1 207 ? -37.188 -2.279 3.895 1 92.31 207 ARG A C 1
ATOM 1539 O O . ARG A 1 207 ? -38.344 -2.734 3.848 1 92.31 207 ARG A O 1
ATOM 1546 N N . ARG A 1 208 ? -36.75 -1.468 3.057 1 91.25 208 ARG A N 1
ATOM 1547 C CA . ARG A 1 208 ? -37.594 -0.902 2.008 1 91.25 208 ARG A CA 1
ATOM 1548 C C . ARG A 1 208 ? -38 -1.974 1.008 1 91.25 208 ARG A C 1
ATOM 1550 O O . ARG A 1 208 ? -39.062 -1.869 0.388 1 91.25 208 ARG A O 1
ATOM 1557 N N . HIS A 1 209 ? -37.25 -2.979 0.858 1 88.06 209 HIS A N 1
ATOM 1558 C CA . HIS A 1 209 ? -37.531 -4 -0.146 1 88.06 209 HIS A CA 1
ATOM 1559 C C . HIS A 1 209 ? -38.062 -5.273 0.499 1 88.06 209 HIS A C 1
ATOM 1561 O O . HIS A 1 209 ? -38.25 -6.293 -0.175 1 88.06 209 HIS A O 1
ATOM 1567 N N . GLY A 1 210 ? -38.188 -5.262 1.791 1 86.44 210 GLY A N 1
ATOM 1568 C CA . GLY A 1 210 ? -38.844 -6.363 2.484 1 86.44 210 GLY A CA 1
ATOM 1569 C C . GLY A 1 210 ? -37.875 -7.496 2.824 1 86.44 210 GLY A C 1
ATOM 1570 O O . GLY A 1 210 ? -38.312 -8.648 2.957 1 86.44 210 GLY A O 1
ATOM 1571 N N . TYR A 1 211 ? -36.594 -7.227 2.818 1 86.62 211 TYR A N 1
ATOM 1572 C CA . TYR A 1 211 ? -35.594 -8.203 3.238 1 86.62 211 TYR A CA 1
ATOM 1573 C C . TYR A 1 211 ? -35.219 -7.996 4.699 1 86.62 211 TYR A C 1
ATOM 1575 O O . TYR A 1 211 ? -35.219 -6.867 5.195 1 86.62 211 TYR A O 1
ATOM 1583 N N . ALA A 1 212 ? -35 -9.125 5.398 1 90.38 212 ALA A N 1
ATOM 1584 C CA . ALA A 1 212 ? -34.406 -9.016 6.723 1 90.38 212 ALA A CA 1
ATOM 1585 C C . ALA A 1 212 ? -32.969 -8.477 6.633 1 90.38 212 ALA A C 1
ATOM 1587 O O . ALA A 1 212 ? -32.125 -9.031 5.922 1 90.38 212 ALA A O 1
ATOM 1588 N N . PRO A 1 213 ? -32.781 -7.336 7.277 1 92.06 213 PRO A N 1
ATOM 1589 C CA . PRO A 1 213 ? -31.422 -6.801 7.234 1 92.06 213 PRO A CA 1
ATOM 1590 C C . PRO A 1 213 ? -30.438 -7.645 8.031 1 92.06 213 PRO A C 1
ATOM 1592 O O . PRO A 1 213 ? -30.484 -7.66 9.266 1 92.06 213 PRO A O 1
ATOM 1595 N N . ARG A 1 214 ? -29.656 -8.406 7.355 1 95.94 214 ARG A N 1
ATOM 1596 C CA . ARG A 1 214 ? -28.625 -9.219 7.992 1 95.94 214 ARG A CA 1
ATOM 1597 C C . ARG A 1 214 ? -27.25 -8.594 7.82 1 95.94 214 ARG A C 1
ATOM 1599 O O . ARG A 1 214 ? -26.797 -8.352 6.695 1 95.94 214 ARG A O 1
ATOM 1606 N N . SER A 1 215 ? -26.719 -8.227 8.922 1 96.56 215 SER A N 1
ATOM 1607 C CA . SER A 1 215 ? -25.375 -7.66 8.898 1 96.56 215 SER A CA 1
ATOM 1608 C C . SER A 1 215 ? -24.547 -8.156 10.078 1 96.56 215 SER A C 1
ATOM 1610 O O . SER A 1 215 ? -25.094 -8.508 11.125 1 96.56 215 SER A O 1
ATOM 1612 N N . ALA A 1 216 ? -23.234 -8.328 9.836 1 96.25 216 ALA A N 1
ATOM 1613 C CA . ALA A 1 216 ? -22.328 -8.727 10.906 1 96.25 216 ALA A CA 1
ATOM 1614 C C . ALA A 1 216 ? -21.031 -7.934 10.844 1 96.25 216 ALA A C 1
ATOM 1616 O O . ALA A 1 216 ? -20.484 -7.703 9.758 1 96.25 216 ALA A O 1
ATOM 1617 N N . ARG A 1 217 ? -20.578 -7.496 11.961 1 95.81 217 ARG A N 1
ATOM 1618 C CA . ARG A 1 217 ? -19.25 -6.914 12.117 1 95.81 217 ARG A CA 1
ATOM 1619 C C . ARG A 1 217 ? -18.25 -7.953 12.617 1 95.81 217 ARG A C 1
ATOM 1621 O O . ARG A 1 217 ? -18.469 -8.57 13.664 1 95.81 217 ARG A O 1
ATOM 1628 N N . ILE A 1 218 ? -17.234 -8.094 11.883 1 95.25 218 ILE A N 1
ATOM 1629 C CA . ILE A 1 218 ? -16.297 -9.18 12.164 1 95.25 218 ILE A CA 1
ATOM 1630 C C . ILE A 1 218 ? -15.117 -8.648 12.969 1 95.25 218 ILE A C 1
ATOM 1632 O O . ILE A 1 218 ? -14.344 -7.824 12.477 1 95.25 218 ILE A O 1
ATOM 1636 N N . ALA A 1 219 ? -14.977 -9.172 14.148 1 90.94 219 ALA A N 1
ATOM 1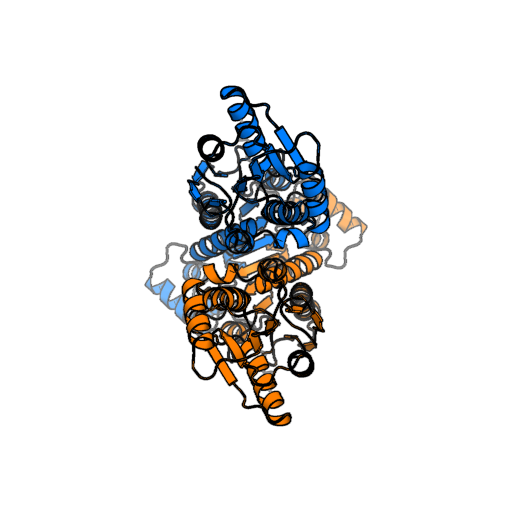637 C CA . ALA A 1 219 ? -13.812 -8.844 14.961 1 90.94 219 ALA A CA 1
ATOM 1638 C C . ALA A 1 219 ? -12.539 -9.445 14.367 1 90.94 219 ALA A C 1
ATOM 1640 O O . ALA A 1 219 ? -12.531 -10.602 13.93 1 90.94 219 ALA A O 1
ATOM 1641 N N . GLY A 1 220 ? -11.523 -8.633 14.273 1 84.62 220 GLY A N 1
ATOM 1642 C CA . GLY A 1 220 ? -10.258 -9.133 13.773 1 84.62 220 GLY A CA 1
ATOM 1643 C C . GLY A 1 220 ? -10.258 -9.367 12.273 1 84.62 220 GLY A C 1
ATOM 1644 O O . GLY A 1 220 ? -9.484 -10.18 11.766 1 84.62 220 GLY A O 1
ATOM 1645 N N . ALA A 1 221 ? -11.086 -8.695 11.523 1 87.19 221 ALA A N 1
ATOM 1646 C CA . ALA A 1 221 ? -11.297 -8.914 10.102 1 87.19 221 ALA A CA 1
ATOM 1647 C C . ALA A 1 221 ? -10.023 -8.641 9.312 1 87.19 221 ALA A C 1
ATOM 1649 O O . ALA A 1 221 ? -9.844 -9.156 8.203 1 87.19 221 ALA A O 1
ATOM 1650 N N . PHE A 1 222 ? -9.102 -7.938 9.922 1 80.25 222 PHE A N 1
ATOM 1651 C CA . PHE A 1 222 ? -7.875 -7.578 9.227 1 80.25 222 PHE A CA 1
ATOM 1652 C C . PHE A 1 222 ? -6.848 -8.695 9.312 1 80.25 222 PHE A C 1
ATOM 1654 O O . PHE A 1 222 ? -5.852 -8.695 8.586 1 80.25 222 PHE A O 1
ATOM 1661 N N . ASN A 1 223 ? -7.102 -9.531 10.203 1 77.38 223 ASN A N 1
ATOM 1662 C CA . ASN A 1 223 ? -6.312 -10.758 10.273 1 77.38 223 ASN A CA 1
ATOM 1663 C C . ASN A 1 223 ? -6.902 -11.852 9.383 1 77.38 223 ASN A C 1
ATOM 1665 O O . ASN A 1 223 ? -8.055 -12.25 9.57 1 77.38 223 ASN A O 1
ATOM 1669 N N . PRO A 1 224 ? -6.117 -12.375 8.5 1 78.5 224 PRO A N 1
ATOM 1670 C CA . PRO A 1 224 ? -6.656 -13.336 7.535 1 78.5 224 PRO A CA 1
ATOM 1671 C C . PRO A 1 224 ? -7.254 -14.57 8.203 1 78.5 224 PRO A C 1
ATOM 1673 O O . PRO A 1 224 ? -8.328 -15.023 7.809 1 78.5 224 PRO A O 1
ATOM 1676 N N . ALA A 1 225 ? -6.535 -15.109 9.18 1 81.31 225 ALA A N 1
ATOM 1677 C CA . ALA A 1 225 ? -7.023 -16.312 9.852 1 81.31 225 ALA A CA 1
ATOM 1678 C C . ALA A 1 225 ? -8.344 -16.047 10.562 1 81.31 225 ALA A C 1
ATOM 1680 O O . ALA A 1 225 ? -9.266 -16.859 10.516 1 81.31 225 ALA A O 1
ATOM 1681 N N . ALA A 1 226 ? -8.422 -14.914 11.188 1 86.44 226 ALA A N 1
ATOM 1682 C CA . ALA A 1 226 ? -9.648 -14.539 11.891 1 86.44 226 ALA A CA 1
ATOM 1683 C C . ALA A 1 226 ? -10.789 -14.289 10.906 1 86.44 226 ALA A C 1
ATOM 1685 O O . ALA A 1 226 ? -11.93 -14.695 11.156 1 86.44 226 ALA A O 1
ATOM 1686 N N . ALA A 1 227 ? -10.5 -13.625 9.836 1 89.94 227 ALA A N 1
ATOM 1687 C CA . ALA A 1 227 ? -11.492 -13.367 8.797 1 89.94 227 ALA A CA 1
ATOM 1688 C C . ALA A 1 227 ? -12.047 -14.672 8.219 1 89.94 227 ALA A C 1
ATOM 1690 O O . ALA A 1 227 ? -13.258 -14.828 8.078 1 89.94 227 ALA A O 1
ATOM 1691 N N . ARG A 1 228 ? -11.148 -15.578 7.98 1 89.75 228 ARG A N 1
ATOM 1692 C CA . ARG A 1 228 ? -11.539 -16.859 7.398 1 89.75 228 ARG A CA 1
ATOM 1693 C C . ARG A 1 228 ? -12.453 -17.625 8.344 1 89.75 228 ARG A C 1
ATOM 1695 O O . ARG A 1 228 ? -13.484 -18.156 7.922 1 89.75 228 ARG A O 1
ATOM 1702 N N . ALA A 1 229 ? -12.023 -17.703 9.547 1 93.56 229 ALA A N 1
ATOM 1703 C CA . ALA A 1 229 ? -12.805 -18.438 10.531 1 93.56 229 ALA A CA 1
ATOM 1704 C C . ALA A 1 229 ? -14.203 -17.844 10.68 1 93.56 229 ALA A C 1
ATOM 1706 O O . ALA A 1 229 ? -15.203 -18.578 10.688 1 93.56 229 ALA A O 1
ATOM 1707 N N . ALA A 1 230 ? -14.281 -16.594 10.797 1 96.12 230 ALA A N 1
ATOM 1708 C CA . ALA A 1 230 ? -15.555 -15.906 11.008 1 96.12 230 ALA A CA 1
ATOM 1709 C C . ALA A 1 230 ? -16.484 -16.094 9.812 1 96.12 230 ALA A C 1
ATOM 1711 O O . ALA A 1 230 ? -17.672 -16.391 9.984 1 96.12 230 ALA A O 1
ATOM 1712 N N . VAL A 1 231 ? -16 -15.953 8.617 1 96.81 231 VAL A N 1
ATOM 1713 C CA . VAL A 1 231 ? -16.812 -16.062 7.41 1 96.81 231 VAL A CA 1
ATOM 1714 C C . VAL A 1 231 ? -17.266 -17.5 7.211 1 96.81 231 VAL A C 1
ATOM 1716 O O . VAL A 1 231 ? -18.406 -17.75 6.793 1 96.81 231 VAL A O 1
ATOM 1719 N N . ARG A 1 232 ? -16.344 -18.406 7.484 1 96.5 232 ARG A N 1
ATOM 1720 C CA . ARG A 1 232 ? -16.703 -19.812 7.383 1 96.5 232 ARG A CA 1
ATOM 1721 C C . ARG A 1 232 ? -17.875 -20.141 8.312 1 96.5 232 ARG A C 1
ATOM 1723 O O . ARG A 1 232 ? -18.797 -20.875 7.938 1 96.5 232 ARG A O 1
ATOM 1730 N N . ASP A 1 233 ? -17.75 -19.641 9.523 1 97.12 233 ASP A N 1
ATOM 1731 C CA . ASP A 1 233 ? -18.828 -19.859 10.484 1 97.12 233 ASP A CA 1
ATOM 1732 C C . ASP A 1 233 ? -20.156 -19.328 9.961 1 97.12 233 ASP A C 1
ATOM 1734 O O . ASP A 1 233 ? -21.203 -19.969 10.141 1 97.12 233 ASP A O 1
ATOM 1738 N N . ILE A 1 234 ? -20.172 -18.203 9.336 1 97.62 234 ILE A N 1
ATOM 1739 C CA . ILE A 1 234 ? -21.375 -17.578 8.781 1 97.62 234 ILE A CA 1
ATOM 1740 C C . ILE A 1 234 ? -21.953 -18.453 7.676 1 97.62 234 ILE A C 1
ATOM 1742 O O . ILE A 1 234 ? -23.156 -18.734 7.656 1 97.62 234 ILE A O 1
ATOM 1746 N N . LEU A 1 235 ? -21.109 -18.953 6.781 1 97.69 235 LEU A N 1
ATOM 1747 C CA . LEU A 1 235 ? -21.562 -19.688 5.605 1 97.69 235 LEU A CA 1
ATOM 1748 C C . LEU A 1 235 ? -21.953 -21.109 5.973 1 97.69 235 LEU A C 1
ATOM 1750 O O . LEU A 1 235 ? -22.719 -21.75 5.25 1 97.69 235 LEU A O 1
ATOM 1754 N N . ASP A 1 236 ? -21.375 -21.578 7.055 1 97 236 ASP A N 1
ATOM 1755 C CA . ASP A 1 236 ? -21.672 -22.922 7.508 1 97 236 ASP A CA 1
ATOM 1756 C C . ASP A 1 236 ? -22.906 -22.938 8.422 1 97 236 ASP A C 1
ATOM 1758 O O . ASP A 1 236 ? -23.359 -24.016 8.836 1 97 236 ASP A O 1
ATOM 1762 N N . GLY A 1 237 ? -23.422 -21.859 8.734 1 94.5 237 GLY A N 1
ATOM 1763 C CA . GLY A 1 237 ? -24.531 -21.75 9.656 1 94.5 237 GLY A CA 1
ATOM 1764 C C . GLY A 1 237 ? -25.875 -22.109 9.023 1 94.5 237 GLY A C 1
ATOM 1765 O O . GLY A 1 237 ? -25.969 -22.266 7.805 1 94.5 237 GLY A O 1
ATOM 1766 N N . PRO A 1 238 ? -26.891 -22.219 9.859 1 92.62 238 PRO A N 1
ATOM 1767 C CA . PRO A 1 238 ? -28.219 -22.641 9.398 1 92.62 238 PRO A CA 1
ATOM 1768 C C . PRO A 1 238 ? -28.891 -21.578 8.531 1 92.62 238 PRO A C 1
ATOM 1770 O O . PRO A 1 238 ? -29.734 -21.922 7.688 1 92.62 238 PRO A O 1
ATOM 1773 N N . ASP A 1 239 ? -28.609 -20.391 8.758 1 93.06 239 ASP A N 1
ATOM 1774 C CA . ASP A 1 239 ? -29.188 -19.297 7.992 1 93.06 239 ASP A CA 1
ATOM 1775 C C . ASP A 1 239 ? -28.172 -18.719 7 1 93.06 239 ASP A C 1
ATOM 1777 O O . ASP A 1 239 ? -27.938 -17.516 6.965 1 93.06 239 ASP A O 1
ATOM 1781 N N . ARG A 1 240 ? -27.656 -19.562 6.168 1 96.19 240 ARG A N 1
ATOM 1782 C CA . ARG A 1 240 ? -26.609 -19.188 5.223 1 96.19 240 ARG A CA 1
ATOM 1783 C C . ARG A 1 240 ? -27.109 -18.156 4.227 1 96.19 240 ARG A C 1
ATOM 1785 O O . ARG A 1 240 ? -28.172 -18.328 3.629 1 96.19 240 ARG A O 1
ATOM 1792 N N . PRO A 1 241 ? -26.391 -17.109 4.086 1 97.62 241 PRO A N 1
ATOM 1793 C CA . PRO A 1 241 ? -26.766 -16.156 3.031 1 97.62 241 PRO A CA 1
ATOM 1794 C C . PRO A 1 241 ? -26.516 -16.719 1.63 1 97.62 241 PRO A C 1
ATOM 1796 O O . PRO A 1 241 ? -25.719 -17.625 1.456 1 97.62 241 PRO A O 1
ATOM 1799 N N . ASP A 1 242 ? -27.25 -16.219 0.688 1 97.12 242 ASP A N 1
ATOM 1800 C CA . ASP A 1 242 ? -27.031 -16.594 -0.704 1 97.12 242 ASP A CA 1
ATOM 1801 C C . ASP A 1 242 ? -26.297 -15.492 -1.461 1 97.12 242 ASP A C 1
ATOM 1803 O O . ASP A 1 242 ? -25.984 -15.648 -2.645 1 97.12 242 ASP A O 1
ATOM 1807 N N . ALA A 1 243 ? -26.078 -14.375 -0.748 1 97.62 243 ALA A N 1
ATOM 1808 C CA . ALA A 1 243 ? -25.234 -13.289 -1.263 1 97.62 243 ALA A CA 1
ATOM 1809 C C . ALA A 1 243 ? -24.531 -12.555 -0.127 1 97.62 243 ALA A C 1
ATOM 1811 O O . ALA A 1 243 ? -25.109 -12.344 0.939 1 97.62 243 ALA A O 1
ATOM 1812 N N . LEU A 1 244 ? -23.312 -12.258 -0.354 1 98.31 244 LEU A N 1
ATOM 1813 C CA . LEU A 1 244 ? -22.547 -11.461 0.598 1 98.31 244 LEU A CA 1
ATOM 1814 C C . LEU A 1 244 ? -22.094 -10.141 -0.026 1 98.31 244 LEU A C 1
ATOM 1816 O O . LEU A 1 244 ? -21.531 -10.125 -1.123 1 98.31 244 LEU A O 1
ATOM 1820 N N . PHE A 1 245 ? -22.531 -9.039 0.581 1 98.25 245 PHE A N 1
ATOM 1821 C CA . PHE A 1 245 ? -21.938 -7.73 0.367 1 98.25 245 PHE A CA 1
ATOM 1822 C C . PHE A 1 245 ? -20.859 -7.453 1.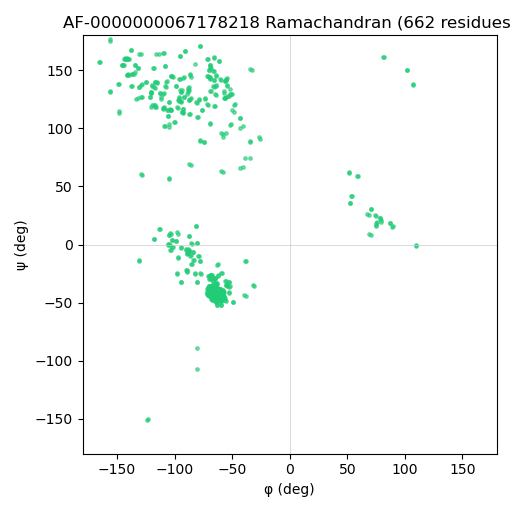404 1 98.25 245 PHE A C 1
ATOM 1824 O O . PHE A 1 245 ? -21.141 -7.387 2.602 1 98.25 245 PHE A O 1
ATOM 1831 N N . VAL A 1 246 ? -19.594 -7.301 0.956 1 97.62 246 VAL A N 1
ATOM 1832 C CA . VAL A 1 246 ? -18.453 -7.371 1.858 1 97.62 246 VAL A CA 1
ATOM 1833 C C . VAL A 1 246 ? -17.719 -6.027 1.885 1 97.62 246 VAL A C 1
ATOM 1835 O O . VAL A 1 246 ? -17.547 -5.387 0.844 1 97.62 246 VAL A O 1
ATOM 1838 N N . GLY A 1 247 ? -17.281 -5.629 3.107 1 95.19 247 GLY A N 1
ATOM 1839 C CA . GLY A 1 247 ? -16.734 -4.289 3.289 1 95.19 247 GLY A CA 1
ATOM 1840 C C . GLY A 1 247 ? -15.219 -4.273 3.393 1 95.19 247 GLY A C 1
ATOM 1841 O O . GLY A 1 247 ? -14.625 -3.254 3.758 1 95.19 247 GLY A O 1
ATOM 1842 N N . LEU A 1 248 ? -14.555 -5.371 3.127 1 92 248 LEU A N 1
ATOM 1843 C CA . LEU A 1 248 ? -13.109 -5.5 3.23 1 92 248 LEU A CA 1
ATOM 1844 C C . LEU A 1 248 ? -12.594 -6.625 2.338 1 92 248 LEU A C 1
ATOM 1846 O O . LEU A 1 248 ? -13.109 -7.742 2.387 1 92 248 LEU A O 1
ATOM 1850 N N . ASP A 1 249 ? -11.57 -6.34 1.57 1 89.25 249 ASP A N 1
ATOM 1851 C CA . ASP A 1 249 ? -11.039 -7.316 0.626 1 89.25 249 ASP A CA 1
ATOM 1852 C C . ASP A 1 249 ? -10.734 -8.641 1.321 1 89.25 249 ASP A C 1
ATOM 1854 O O . ASP A 1 249 ? -11.016 -9.711 0.776 1 89.25 249 ASP A O 1
ATOM 1858 N N . GLN A 1 250 ? -10.203 -8.555 2.457 1 86.38 250 GLN A N 1
ATOM 1859 C CA . GLN A 1 250 ? -9.82 -9.758 3.199 1 86.38 250 GLN A CA 1
ATOM 1860 C C . GLN A 1 250 ? -11.039 -10.625 3.492 1 86.38 250 GLN A C 1
ATOM 1862 O O . GLN A 1 250 ? -10.945 -11.859 3.479 1 86.38 250 GLN A O 1
ATOM 1867 N N . LEU A 1 251 ? -12.078 -10.016 3.787 1 93.38 251 LEU A N 1
ATOM 1868 C CA . LEU A 1 251 ? -13.305 -10.75 4.062 1 93.38 251 LEU A CA 1
ATOM 1869 C C . LEU A 1 251 ? -13.875 -11.367 2.789 1 93.38 251 LEU A C 1
ATOM 1871 O O . LEU A 1 251 ? -14.43 -12.461 2.82 1 93.38 251 LEU A O 1
ATOM 1875 N N . ALA A 1 252 ? -13.766 -10.664 1.695 1 95 252 ALA A N 1
ATOM 1876 C CA . ALA A 1 252 ? -14.219 -11.203 0.412 1 95 252 ALA A CA 1
ATOM 1877 C C . ALA A 1 252 ? -13.422 -12.445 0.023 1 95 252 ALA A C 1
ATOM 1879 O O . ALA A 1 252 ? -13.992 -13.445 -0.414 1 95 252 ALA A O 1
ATOM 1880 N N . LEU A 1 253 ? -12.156 -12.359 0.2 1 88.81 253 LEU A N 1
ATOM 1881 C CA . LEU A 1 253 ? -11.297 -13.492 -0.11 1 88.81 253 LEU A CA 1
ATOM 1882 C C . LEU A 1 253 ? -11.57 -14.664 0.825 1 88.81 253 LEU A C 1
ATOM 1884 O O . LEU A 1 253 ? -11.578 -15.812 0.394 1 88.81 253 LEU A O 1
ATOM 1888 N N . ALA A 1 254 ? -11.789 -14.352 2.066 1 91.5 254 ALA A N 1
ATOM 1889 C CA . ALA A 1 254 ? -12.164 -15.375 3.039 1 91.5 254 ALA A CA 1
ATOM 1890 C C . ALA A 1 254 ? -13.477 -16.047 2.645 1 91.5 254 ALA A C 1
ATOM 1892 O O . ALA A 1 254 ? -13.625 -17.266 2.812 1 91.5 254 ALA A O 1
ATOM 1893 N N . ALA A 1 255 ? -14.359 -15.281 2.137 1 96.12 255 ALA A N 1
ATOM 1894 C CA . ALA A 1 255 ? -15.656 -15.812 1.72 1 96.12 255 ALA A CA 1
ATOM 1895 C C . ALA A 1 255 ? -15.492 -16.812 0.57 1 96.12 255 ALA A C 1
ATOM 1897 O O . ALA A 1 255 ? -16.125 -17.875 0.563 1 96.12 255 ALA A O 1
ATOM 1898 N N . GLU A 1 256 ? -14.727 -16.453 -0.372 1 93.12 256 GLU A N 1
ATOM 1899 C CA . GLU A 1 256 ? -14.492 -17.344 -1.498 1 93.12 256 GLU A CA 1
ATOM 1900 C C . GLU A 1 256 ? -13.836 -18.656 -1.041 1 93.12 256 GLU A C 1
ATOM 1902 O O . GLU A 1 256 ? -14.219 -19.734 -1.489 1 93.12 256 GLU A O 1
ATOM 1907 N N . LEU A 1 257 ? -12.859 -18.531 -0.168 1 87.5 257 LEU A N 1
ATOM 1908 C CA . LEU A 1 257 ? -12.18 -19.719 0.352 1 87.5 257 LEU A CA 1
ATOM 1909 C C . LEU A 1 257 ? -13.141 -20.594 1.139 1 87.5 257 LEU A C 1
ATOM 1911 O O . LEU A 1 257 ? -13.133 -21.812 0.997 1 87.5 257 LEU A O 1
ATOM 1915 N N . ALA A 1 258 ? -13.891 -19.953 1.936 1 93.12 258 ALA A N 1
ATOM 1916 C CA . ALA A 1 258 ? -14.875 -20.688 2.729 1 93.12 258 ALA A CA 1
ATOM 1917 C C . ALA A 1 258 ? -15.883 -21.391 1.831 1 93.12 258 ALA A C 1
ATOM 1919 O O . ALA A 1 258 ? -16.281 -22.531 2.104 1 93.12 258 ALA A O 1
ATOM 1920 N N . ALA A 1 259 ? -16.328 -20.703 0.792 1 95.56 259 ALA A N 1
ATOM 1921 C CA . ALA A 1 259 ? -17.25 -21.312 -0.158 1 95.56 259 ALA A CA 1
ATOM 1922 C C . ALA A 1 259 ? -16.656 -22.562 -0.778 1 95.56 259 ALA A C 1
ATOM 1924 O O . ALA A 1 259 ? -17.312 -23.609 -0.86 1 95.56 259 ALA A O 1
ATOM 1925 N N . THR A 1 260 ? -15.445 -22.453 -1.134 1 89.44 260 THR A N 1
ATOM 1926 C CA . THR A 1 260 ? -14.742 -23.594 -1.718 1 89.44 260 THR A CA 1
ATOM 1927 C C . THR A 1 260 ? -14.68 -24.75 -0.73 1 89.44 260 THR A C 1
ATOM 1929 O O . THR A 1 260 ? -15 -25.891 -1.082 1 89.44 260 THR A O 1
ATOM 1932 N N . ASP A 1 261 ? -14.375 -24.484 0.472 1 90.19 261 ASP A N 1
ATOM 1933 C CA . ASP A 1 261 ? -14.242 -25.5 1.52 1 90.19 261 ASP A CA 1
ATOM 1934 C C . ASP A 1 261 ? -15.57 -26.203 1.779 1 90.19 261 ASP A C 1
ATOM 1936 O O . ASP A 1 261 ? -15.602 -27.391 2.105 1 90.19 261 ASP A O 1
ATOM 1940 N N . LEU A 1 262 ? -16.578 -25.438 1.616 1 95.81 262 LEU A N 1
ATOM 1941 C CA . LEU A 1 262 ? -17.906 -25.953 1.964 1 95.81 262 LEU A CA 1
ATOM 1942 C C . LEU A 1 262 ? -18.609 -26.531 0.739 1 95.81 262 LEU A C 1
ATOM 1944 O O . LEU A 1 262 ? -19.734 -27 0.832 1 95.81 262 LEU A O 1
ATOM 1948 N N . GLY A 1 263 ? -17.906 -26.406 -0.407 1 95.81 263 GLY A N 1
ATOM 1949 C CA . GLY A 1 263 ? -18.469 -26.953 -1.636 1 95.81 263 GLY A CA 1
ATOM 1950 C C . GLY A 1 263 ? -19.547 -26.062 -2.24 1 95.81 263 GLY A C 1
ATOM 1951 O O . GLY A 1 263 ? -20.422 -26.547 -2.963 1 95.81 263 GLY A O 1
ATOM 1952 N N . LEU A 1 264 ? -19.531 -24.844 -1.927 1 96.75 264 LEU A N 1
ATOM 1953 C CA . LEU A 1 264 ? -20.469 -23.875 -2.492 1 96.75 264 LEU A CA 1
ATOM 1954 C C . LEU A 1 264 ? -19.938 -23.297 -3.801 1 96.75 264 LEU A C 1
ATOM 1956 O O . LEU A 1 264 ? -18.75 -22.984 -3.908 1 96.75 264 LEU A O 1
ATOM 1960 N N . ARG A 1 265 ? -20.859 -23.25 -4.734 1 96.69 265 ARG A N 1
ATOM 1961 C CA . ARG A 1 265 ? -20.484 -22.641 -6.012 1 96.69 265 ARG A CA 1
ATOM 1962 C C . ARG A 1 265 ? -20.719 -21.141 -6.004 1 96.69 265 ARG A C 1
ATOM 1964 O O . ARG A 1 265 ? -21.781 -20.672 -5.574 1 96.69 265 ARG A O 1
ATOM 1971 N N . VAL A 1 266 ? -19.766 -20.359 -6.461 1 97.19 266 VAL A N 1
ATOM 1972 C CA . VAL A 1 266 ? -19.859 -18.922 -6.695 1 97.19 266 VAL A CA 1
ATOM 1973 C C . VAL A 1 266 ? -19.938 -18.656 -8.195 1 97.19 266 VAL A C 1
ATOM 1975 O O . VAL A 1 266 ? -19.031 -19.031 -8.945 1 97.19 266 VAL A O 1
ATOM 1978 N N . PRO A 1 267 ? -21 -18.125 -8.648 1 97.56 267 PRO A N 1
ATOM 1979 C CA . PRO A 1 267 ? -22.016 -17.359 -7.922 1 97.56 267 PRO A CA 1
ATOM 1980 C C . PRO A 1 267 ? -23.297 -18.156 -7.664 1 97.56 267 PRO A C 1
ATOM 1982 O O . PRO A 1 267 ? -24.266 -17.625 -7.113 1 97.56 267 PRO A O 1
ATOM 1985 N N . GLU A 1 268 ? -23.328 -19.359 -8.102 1 97.5 268 GLU A N 1
ATOM 1986 C CA . GLU A 1 268 ? -24.594 -20.109 -8.156 1 97.5 268 GLU A CA 1
ATOM 1987 C C . GLU A 1 268 ? -25.203 -20.25 -6.762 1 97.5 268 GLU A C 1
ATOM 1989 O O . GLU A 1 268 ? -26.406 -20.109 -6.59 1 97.5 268 GLU A O 1
ATOM 1994 N N . ASP A 1 269 ? -24.375 -20.609 -5.789 1 97.38 269 ASP A N 1
ATOM 1995 C CA . ASP A 1 269 ? -24.859 -20.844 -4.434 1 97.38 269 ASP A CA 1
ATOM 1996 C C . ASP A 1 269 ? -24.641 -19.609 -3.551 1 97.38 269 ASP A C 1
ATOM 1998 O O . ASP A 1 269 ? -25.328 -19.438 -2.543 1 97.38 269 ASP A O 1
ATOM 2002 N N . LEU A 1 270 ? -23.672 -18.797 -3.904 1 98.25 270 LEU A N 1
ATOM 2003 C CA . LEU A 1 270 ? -23.297 -17.625 -3.143 1 98.25 270 LEU A CA 1
ATOM 2004 C C . LEU A 1 270 ? -22.781 -16.516 -4.062 1 98.25 270 LEU A C 1
ATOM 2006 O O . LEU A 1 270 ? -21.719 -16.672 -4.684 1 98.25 270 LEU A O 1
ATOM 2010 N N . MET A 1 271 ? -23.5 -15.453 -4.145 1 98.5 271 MET A N 1
ATOM 2011 C CA . MET A 1 271 ? -22.969 -14.297 -4.855 1 98.5 271 MET A CA 1
ATOM 2012 C C . MET A 1 271 ? -22.125 -13.43 -3.934 1 98.5 271 MET A C 1
ATOM 2014 O O . MET A 1 271 ? -22.375 -13.359 -2.73 1 98.5 271 MET A O 1
ATOM 2018 N N . LEU A 1 272 ? -21.109 -12.836 -4.496 1 98.31 272 LEU A N 1
ATOM 2019 C CA . LEU A 1 272 ? -20.156 -12.047 -3.727 1 98.31 272 LEU A CA 1
ATOM 2020 C C . LEU A 1 272 ? -19.906 -10.695 -4.398 1 98.31 272 LEU A C 1
ATOM 2022 O O . LEU A 1 272 ? -19.609 -10.641 -5.594 1 98.31 272 LEU A O 1
ATOM 2026 N N . VAL A 1 273 ? -20.094 -9.609 -3.646 1 98.44 273 VAL A N 1
ATOM 2027 C CA . VAL A 1 273 ? -19.719 -8.266 -4.074 1 98.44 273 VAL A CA 1
ATOM 2028 C C . VAL A 1 273 ? -18.875 -7.594 -2.992 1 98.44 273 VAL A C 1
ATOM 2030 O O . VAL A 1 273 ? -19.266 -7.566 -1.822 1 98.44 273 VAL A O 1
ATOM 2033 N N . ASN A 1 274 ? -17.75 -7.113 -3.361 1 97.88 274 ASN A N 1
ATOM 2034 C CA . ASN A 1 274 ? -16.828 -6.48 -2.426 1 97.88 274 ASN A CA 1
ATOM 2035 C C . ASN A 1 274 ? -16.797 -4.965 -2.611 1 97.88 274 ASN A C 1
ATOM 2037 O O . ASN A 1 274 ? -16.812 -4.477 -3.742 1 97.88 274 ASN A O 1
ATOM 2041 N N . LEU A 1 275 ? -16.734 -4.27 -1.5 1 96.38 275 LEU A N 1
ATOM 2042 C CA . LEU A 1 275 ? -16.531 -2.828 -1.529 1 96.38 275 LEU A CA 1
ATOM 2043 C C . LEU A 1 275 ? -15.055 -2.498 -1.74 1 96.38 275 LEU A C 1
ATOM 2045 O O . LEU A 1 275 ? -14.25 -2.637 -0.819 1 96.38 275 LEU A O 1
ATOM 2049 N N . GLY A 1 276 ? -14.719 -1.981 -2.898 1 93.75 276 GLY A N 1
ATOM 2050 C CA . GLY A 1 276 ? -13.336 -1.667 -3.217 1 93.75 276 GLY A CA 1
ATOM 2051 C C . GLY A 1 276 ? -12.719 -2.629 -4.215 1 93.75 276 GLY A C 1
ATOM 2052 O O . GLY A 1 276 ? -12.914 -3.842 -4.113 1 93.75 276 GLY A O 1
ATOM 2053 N N . ASP A 1 277 ? -12 -2.098 -5.113 1 88.06 277 ASP A N 1
ATOM 2054 C CA . ASP A 1 277 ? -11.344 -2.875 -6.164 1 88.06 277 ASP A CA 1
ATOM 2055 C C . ASP A 1 277 ? -9.844 -3.002 -5.898 1 88.06 277 ASP A C 1
ATOM 2057 O O . ASP A 1 277 ? -9.102 -2.029 -6.035 1 88.06 277 ASP A O 1
ATOM 2061 N N . GLY A 1 278 ? -9.422 -4.133 -5.395 1 80.12 278 GLY A N 1
ATOM 2062 C CA . GLY A 1 278 ? -8.016 -4.445 -5.188 1 80.12 278 GLY A CA 1
ATOM 2063 C C . GLY A 1 278 ? -7.52 -5.57 -6.07 1 80.12 278 GLY A C 1
ATOM 2064 O O . GLY A 1 278 ? -8.312 -6.328 -6.633 1 80.12 278 GLY A O 1
ATOM 2065 N N . ALA A 1 279 ? -6.242 -5.676 -6.168 1 72.94 279 ALA A N 1
ATOM 2066 C CA . ALA A 1 279 ? -5.629 -6.668 -7.047 1 72.94 279 ALA A CA 1
ATOM 2067 C C . ALA A 1 279 ? -5.988 -8.086 -6.609 1 72.94 279 ALA A C 1
ATOM 2069 O O . ALA A 1 279 ? -6.281 -8.945 -7.445 1 72.94 279 ALA A O 1
ATOM 2070 N N . ALA A 1 280 ? -6.02 -8.297 -5.344 1 76.75 280 ALA A N 1
ATOM 2071 C CA . ALA A 1 280 ? -6.266 -9.641 -4.824 1 76.75 280 ALA A CA 1
ATOM 2072 C C . ALA A 1 280 ? -7.68 -10.109 -5.16 1 76.75 280 ALA A C 1
ATOM 2074 O O . ALA A 1 280 ? -7.895 -11.281 -5.469 1 76.75 280 ALA A O 1
ATOM 2075 N N . VAL A 1 281 ? -8.648 -9.188 -5.172 1 85.94 281 VAL A N 1
ATOM 2076 C CA . VAL A 1 281 ? -10.031 -9.578 -5.445 1 85.94 281 VAL A CA 1
ATOM 2077 C C . VAL A 1 281 ? -10.234 -9.742 -6.945 1 85.94 281 VAL A C 1
ATOM 2079 O O . VAL A 1 281 ? -10.992 -10.617 -7.383 1 85.94 281 VAL A O 1
ATOM 2082 N N . ALA A 1 282 ? -9.516 -8.945 -7.719 1 80.75 282 ALA A N 1
ATOM 2083 C CA . ALA A 1 282 ? -9.609 -9.031 -9.172 1 80.75 282 ALA A CA 1
ATOM 2084 C C . ALA A 1 282 ? -9.016 -10.336 -9.688 1 80.75 282 ALA A C 1
ATOM 2086 O O . ALA A 1 282 ? -9.477 -10.883 -10.695 1 80.75 282 ALA A O 1
ATOM 2087 N N . LEU A 1 283 ? -8.109 -10.891 -8.945 1 73.12 283 LEU A N 1
ATOM 2088 C CA . LEU A 1 283 ? -7.363 -12.047 -9.422 1 73.12 283 LEU A CA 1
ATOM 2089 C C . LEU A 1 283 ? -7.703 -13.289 -8.602 1 73.12 283 LEU A C 1
ATOM 2091 O O . LEU A 1 283 ? -6.973 -14.281 -8.633 1 73.12 283 LEU A O 1
ATOM 2095 N N . ALA A 1 284 ? -8.758 -13.164 -7.855 1 81.75 284 ALA A N 1
ATOM 2096 C CA . ALA A 1 284 ? -9.242 -14.312 -7.09 1 81.75 284 ALA A CA 1
ATOM 2097 C C . ALA A 1 284 ? -9.633 -15.461 -8.016 1 81.75 284 ALA A C 1
ATOM 2099 O O . ALA A 1 284 ? -9.867 -15.258 -9.203 1 81.75 284 ALA A O 1
ATOM 2100 N N . PRO A 1 285 ? -9.648 -16.688 -7.477 1 78.69 285 PRO A N 1
ATOM 2101 C CA . PRO A 1 285 ? -10.047 -17.828 -8.312 1 78.69 285 PRO A CA 1
ATOM 2102 C C . PRO A 1 285 ? -11.352 -17.578 -9.062 1 78.69 285 PRO A C 1
ATOM 2104 O O . PRO A 1 285 ? -11.453 -17.891 -10.25 1 78.69 285 PRO A O 1
ATOM 2107 N N . VAL A 1 286 ? -12.375 -17.141 -8.414 1 88.69 286 VAL A N 1
ATOM 2108 C CA . VAL A 1 286 ? -13.539 -16.531 -9.039 1 88.69 286 VAL A CA 1
ATOM 2109 C C . VAL A 1 286 ? -13.453 -15.008 -8.922 1 88.69 286 VAL A C 1
ATOM 2111 O O . VAL A 1 286 ? -13.664 -14.445 -7.844 1 88.69 286 VAL A O 1
ATOM 2114 N N . PRO A 1 287 ? -13.133 -14.383 -10.031 1 89.12 287 PRO A N 1
ATOM 2115 C CA . PRO A 1 287 ? -13.016 -12.922 -9.953 1 89.12 287 PRO A CA 1
ATOM 2116 C C . PRO A 1 287 ? -14.227 -12.266 -9.297 1 89.12 287 PRO A C 1
ATOM 2118 O O . PRO A 1 287 ? -15.367 -12.516 -9.711 1 89.12 287 PRO A O 1
ATOM 2121 N N . ILE A 1 288 ? -13.977 -11.438 -8.344 1 95.12 288 ILE A N 1
ATOM 2122 C CA . ILE A 1 288 ? -15.047 -10.953 -7.473 1 95.12 288 ILE A CA 1
ATOM 2123 C C . ILE A 1 288 ? -15.586 -9.633 -8 1 95.12 288 ILE A C 1
ATOM 2125 O O . ILE A 1 288 ? -14.82 -8.742 -8.383 1 95.12 288 ILE A O 1
ATOM 2129 N N . SER A 1 289 ? -16.922 -9.539 -8.109 1 98 289 SER A N 1
ATOM 2130 C CA . SER A 1 289 ? -17.578 -8.266 -8.391 1 98 289 SER A CA 1
ATOM 2131 C C . SER A 1 289 ? -17.281 -7.234 -7.312 1 98 289 SER A C 1
ATOM 2133 O O . SER A 1 289 ? -17.234 -7.566 -6.125 1 98 289 SER A O 1
ATOM 2135 N N . VAL A 1 290 ? -17.094 -5.973 -7.766 1 97.81 290 VAL A N 1
ATOM 2136 C CA . VAL A 1 290 ? -16.672 -4.977 -6.785 1 97.81 290 VAL A CA 1
ATOM 2137 C C . VAL A 1 290 ? -17.406 -3.66 -7.039 1 97.81 290 VAL A C 1
ATOM 2139 O O . VAL A 1 290 ? -18 -3.469 -8.102 1 97.81 290 VAL A O 1
ATOM 2142 N N . VAL A 1 291 ? -17.438 -2.844 -5.992 1 98.12 291 VAL A N 1
ATOM 2143 C CA . VAL A 1 291 ? -17.719 -1.422 -6.164 1 98.12 291 VAL A CA 1
ATOM 2144 C C . VAL A 1 291 ? -16.406 -0.648 -6.297 1 98.12 291 VAL A C 1
ATOM 2146 O O . VAL A 1 291 ? -15.578 -0.662 -5.387 1 98.12 291 VAL A O 1
ATOM 2149 N N . GLU A 1 292 ? -16.203 -0.109 -7.434 1 96.88 292 GLU A N 1
ATOM 2150 C CA . GLU A 1 292 ? -15.039 0.759 -7.625 1 96.88 292 GLU A CA 1
ATOM 2151 C C . GLU A 1 292 ? -15.266 2.131 -6.996 1 96.88 292 GLU A C 1
ATOM 2153 O O . GLU A 1 292 ? -16.141 2.885 -7.438 1 96.88 292 GLU A O 1
ATOM 2158 N N . LEU A 1 293 ? -14.508 2.48 -6.008 1 96.94 293 LEU A N 1
ATOM 2159 C CA . LEU A 1 293 ? -14.742 3.656 -5.176 1 96.94 293 LEU A CA 1
ATOM 2160 C C . LEU A 1 293 ? -13.898 4.836 -5.652 1 96.94 293 LEU A C 1
ATOM 2162 O O . LEU A 1 293 ? -14.094 5.969 -5.203 1 96.94 293 LEU A O 1
ATOM 2166 N N . HIS A 1 294 ? -12.969 4.629 -6.523 1 96.06 294 HIS A N 1
ATOM 2167 C CA . HIS A 1 294 ? -12.047 5.641 -7.023 1 96.06 294 HIS A CA 1
ATOM 2168 C C . HIS A 1 294 ? -11.242 6.266 -5.883 1 96.06 294 HIS A C 1
ATOM 2170 O O . HIS A 1 294 ? -11.211 7.488 -5.742 1 96.06 294 HIS A O 1
ATOM 2176 N N . ALA A 1 295 ? -10.516 5.332 -5.195 1 93.12 295 ALA A N 1
ATOM 2177 C CA . ALA A 1 295 ? -9.789 5.688 -3.979 1 93.12 295 ALA A CA 1
ATOM 2178 C C . ALA A 1 295 ? -8.727 6.746 -4.266 1 93.12 295 ALA A C 1
ATOM 2180 O O . ALA A 1 295 ? -8.523 7.66 -3.463 1 93.12 295 ALA A O 1
ATOM 2181 N N . GLU A 1 296 ? -8.023 6.707 -5.395 1 91.5 296 GLU A N 1
ATOM 2182 C CA . GLU A 1 296 ? -7.012 7.699 -5.75 1 91.5 296 GLU A CA 1
ATOM 2183 C C . GLU A 1 296 ? -7.629 9.086 -5.879 1 91.5 296 GLU A C 1
ATOM 2185 O O . GLU A 1 296 ? -7.066 10.07 -5.387 1 91.5 296 GLU A O 1
ATOM 2190 N N . GLU A 1 297 ? -8.727 9.086 -6.527 1 95.94 297 GLU A N 1
ATOM 2191 C CA . GLU A 1 297 ? -9.414 10.359 -6.684 1 95.94 297 GLU A CA 1
ATOM 2192 C C . GLU A 1 297 ? -9.852 10.922 -5.336 1 95.94 297 GLU A C 1
ATOM 2194 O O . GLU A 1 297 ? -9.852 12.133 -5.129 1 95.94 297 GLU A O 1
ATOM 2199 N N . MET A 1 298 ? -10.281 10.047 -4.477 1 97 298 MET A N 1
ATOM 2200 C CA . MET A 1 298 ? -10.641 10.477 -3.129 1 97 298 MET A CA 1
ATOM 2201 C C . MET A 1 298 ? -9.461 11.156 -2.443 1 97 298 MET A C 1
ATOM 2203 O O . MET A 1 298 ? -9.625 12.203 -1.807 1 97 298 MET A O 1
ATOM 2207 N N . GLY A 1 299 ? -8.305 10.555 -2.562 1 95.5 299 GLY A N 1
ATOM 2208 C CA . GLY A 1 299 ? -7.098 11.141 -2.006 1 95.5 299 GLY A CA 1
ATOM 2209 C C . GLY A 1 299 ? -6.77 12.5 -2.605 1 95.5 299 GLY A C 1
ATOM 2210 O O . GLY A 1 299 ? -6.453 13.445 -1.88 1 95.5 299 GLY A O 1
ATOM 2211 N N . ARG A 1 300 ? -6.879 12.586 -3.93 1 96.19 300 ARG A N 1
ATOM 2212 C CA . ARG A 1 300 ? -6.613 13.844 -4.625 1 96.19 300 ARG A CA 1
ATOM 2213 C C . ARG A 1 300 ? -7.562 14.938 -4.156 1 96.19 300 ARG A C 1
ATOM 2215 O O . ARG A 1 300 ? -7.137 16.062 -3.885 1 96.19 300 ARG A O 1
ATOM 2222 N N . ALA A 1 301 ? -8.836 14.586 -4.062 1 98.19 301 ALA A N 1
ATOM 2223 C CA . ALA A 1 301 ? -9.859 15.547 -3.668 1 98.19 301 ALA A CA 1
ATOM 2224 C C . ALA A 1 301 ? -9.609 16.062 -2.256 1 98.19 301 ALA A C 1
ATOM 2226 O O . ALA A 1 301 ? -9.75 17.266 -1.993 1 98.19 301 ALA A O 1
ATOM 2227 N N . ALA A 1 302 ? -9.266 15.125 -1.348 1 97.94 302 ALA A N 1
ATOM 2228 C CA . ALA A 1 302 ? -8.992 15.523 0.031 1 97.94 302 ALA A CA 1
ATOM 2229 C C . ALA A 1 302 ? -7.863 16.547 0.091 1 97.94 302 ALA A C 1
ATOM 2231 O O . ALA A 1 302 ? -7.969 17.547 0.806 1 97.94 302 ALA A O 1
ATOM 2232 N N . VAL A 1 303 ? -6.832 16.328 -0.681 1 97.06 303 VAL A N 1
ATOM 2233 C CA . VAL A 1 303 ? -5.691 17.234 -0.701 1 97.06 303 VAL A CA 1
ATOM 2234 C C . VAL A 1 303 ? -6.094 18.562 -1.344 1 97.06 303 VAL A C 1
ATOM 2236 O O . VAL A 1 303 ? -5.754 19.625 -0.838 1 97.06 303 VAL A O 1
ATOM 2239 N N . ARG A 1 304 ? -6.828 18.484 -2.457 1 97.94 304 ARG A N 1
ATOM 2240 C CA . ARG A 1 304 ? -7.25 19.703 -3.145 1 97.94 304 ARG A CA 1
ATOM 2241 C C . ARG A 1 304 ? -8.031 20.625 -2.207 1 97.94 304 ARG A C 1
ATOM 2243 O O . ARG A 1 304 ? -7.742 21.812 -2.121 1 97.94 304 ARG A O 1
ATOM 2250 N N . MET A 1 305 ? -8.953 20.094 -1.52 1 98 305 MET A N 1
ATOM 2251 C CA . MET A 1 305 ? -9.766 20.875 -0.602 1 98 305 MET A CA 1
ATOM 2252 C C . MET A 1 305 ? -8.922 21.422 0.543 1 98 305 MET A C 1
ATOM 2254 O O . MET A 1 305 ? -9.094 22.578 0.953 1 98 305 MET A O 1
ATOM 2258 N N . LEU A 1 306 ? -8.039 20.562 1.031 1 97.56 306 LEU A N 1
ATOM 2259 C CA . LEU A 1 306 ? -7.176 20.969 2.137 1 97.56 306 LEU A CA 1
ATOM 2260 C C . LEU A 1 306 ? -6.27 22.125 1.725 1 97.56 306 LEU A C 1
ATOM 2262 O O . LEU A 1 306 ? -6.148 23.125 2.449 1 97.56 306 LEU A O 1
ATOM 2266 N N . VAL A 1 307 ? -5.695 22.031 0.564 1 96.25 307 VAL A N 1
ATOM 2267 C CA . VAL A 1 307 ? -4.766 23.047 0.083 1 96.25 307 VAL A CA 1
ATOM 2268 C C . VAL A 1 307 ? -5.52 24.344 -0.199 1 96.25 307 VAL A C 1
ATOM 2270 O O . VAL A 1 307 ? -5.008 25.438 0.063 1 96.25 307 VAL A O 1
ATOM 2273 N N . ASP A 1 308 ? -6.73 24.266 -0.697 1 96.31 308 ASP A N 1
ATOM 2274 C CA . ASP A 1 308 ? -7.562 25.438 -0.891 1 96.31 308 ASP A CA 1
ATOM 2275 C C . ASP A 1 308 ? -7.793 26.172 0.429 1 96.31 308 ASP A C 1
ATOM 2277 O O . ASP A 1 308 ? -7.781 27.406 0.473 1 96.31 308 ASP A O 1
ATOM 2281 N N . GLN A 1 309 ? -8.023 25.391 1.432 1 95.06 309 GLN A N 1
ATOM 2282 C CA . GLN A 1 309 ? -8.195 25.984 2.754 1 95.06 309 GLN A CA 1
ATOM 2283 C C . GLN A 1 309 ? -6.914 26.641 3.234 1 95.06 309 GLN A C 1
ATOM 2285 O O . GLN A 1 309 ? -6.953 27.75 3.779 1 95.06 309 GLN A O 1
ATOM 2290 N N . ILE A 1 310 ? -5.832 26 2.996 1 92.25 310 ILE A N 1
ATOM 2291 C CA . ILE A 1 310 ? -4.535 26.469 3.48 1 92.25 310 ILE A CA 1
ATOM 2292 C C . ILE A 1 310 ? -4.113 27.719 2.711 1 92.25 310 ILE A C 1
ATOM 2294 O O . ILE A 1 310 ? -3.684 28.703 3.311 1 92.25 310 ILE A O 1
ATOM 2298 N N . GLU A 1 311 ? -4.289 27.734 1.437 1 91.38 311 GLU A N 1
ATOM 2299 C CA . GLU A 1 311 ? -3.709 28.766 0.591 1 91.38 311 GLU A CA 1
ATOM 2300 C C . GLU A 1 311 ? -4.703 29.906 0.352 1 91.38 311 GLU A C 1
ATOM 2302 O O . GLU A 1 311 ? -4.305 31.062 0.178 1 91.38 311 GLU A O 1
ATOM 2307 N N . GLN A 1 312 ? -5.941 29.594 0.317 1 92.44 312 GLN A N 1
ATOM 2308 C CA . GLN A 1 312 ? -6.93 30.578 -0.086 1 92.44 312 GLN A CA 1
ATOM 2309 C C . GLN A 1 312 ? -7.918 30.859 1.043 1 92.44 312 GLN A C 1
ATOM 2311 O O . GLN A 1 312 ? -8.906 31.578 0.847 1 92.44 312 GLN A O 1
ATOM 2316 N N . ASN A 1 313 ? -7.664 30.281 2.162 1 91.19 313 ASN A N 1
ATOM 2317 C CA . ASN A 1 313 ? -8.586 30.406 3.285 1 91.19 313 ASN A CA 1
ATOM 2318 C C . ASN A 1 313 ? -10.016 30.031 2.881 1 91.19 313 ASN A C 1
ATOM 2320 O O . ASN A 1 313 ? -10.969 30.703 3.273 1 91.19 313 ASN A O 1
ATOM 2324 N N . ALA A 1 314 ? -10.109 29.047 2.012 1 93.69 314 ALA A N 1
ATOM 2325 C CA . ALA A 1 314 ? -11.422 28.594 1.566 1 93.69 314 ALA A CA 1
ATOM 2326 C C . ALA A 1 314 ? -12.203 27.953 2.717 1 93.69 314 ALA A C 1
ATOM 2328 O O . ALA A 1 314 ? -11.609 27.391 3.635 1 93.69 314 ALA A O 1
ATOM 2329 N N . GLU A 1 315 ? -13.461 28.078 2.67 1 94.88 315 GLU A N 1
ATOM 2330 C CA . GLU A 1 315 ? -14.312 27.391 3.631 1 94.88 315 GLU A CA 1
ATOM 2331 C C . GLU A 1 315 ? -14.312 25.875 3.393 1 94.88 315 GLU A C 1
ATOM 2333 O O . GLU A 1 315 ? -14.125 25.422 2.262 1 94.88 315 GLU A O 1
ATOM 2338 N N . PRO A 1 316 ? -14.508 25.141 4.5 1 95.25 316 PRO A N 1
ATOM 2339 C CA . PRO A 1 316 ? -14.656 23.688 4.305 1 95.25 316 PRO A CA 1
ATOM 2340 C C . PRO A 1 316 ? -15.789 23.344 3.348 1 95.25 316 PRO A C 1
ATOM 2342 O O . PRO A 1 316 ? -16.828 24 3.348 1 95.25 316 PRO A O 1
ATOM 2345 N N . ARG A 1 317 ? -15.57 22.375 2.537 1 95.81 317 ARG A N 1
ATOM 2346 C CA . ARG A 1 317 ? -16.594 21.922 1.61 1 95.81 317 ARG A CA 1
ATOM 2347 C C . ARG A 1 317 ? -16.641 20.391 1.535 1 95.81 317 ARG A C 1
ATOM 2349 O O . ARG A 1 317 ? -15.781 19.719 2.109 1 95.81 317 ARG A O 1
ATOM 2356 N N . HIS A 1 318 ? -17.719 19.953 0.918 1 96.69 318 HIS A N 1
ATOM 2357 C CA . HIS A 1 318 ? -17.969 18.516 0.797 1 96.69 318 HIS A CA 1
ATOM 2358 C C . HIS A 1 318 ? -18.031 18.094 -0.666 1 96.69 318 HIS A C 1
ATOM 2360 O O . HIS A 1 318 ? -18.578 18.812 -1.501 1 96.69 318 HIS A O 1
ATOM 2366 N N . GLU A 1 319 ? -17.406 16.969 -0.979 1 97.25 319 GLU A N 1
ATOM 2367 C CA . GLU A 1 319 ? -17.406 16.422 -2.332 1 97.25 319 GLU A CA 1
ATOM 2368 C C . GLU A 1 319 ? -17.812 14.953 -2.33 1 97.25 319 GLU A C 1
ATOM 2370 O O . GLU A 1 319 ? -17.422 14.195 -1.439 1 97.25 319 GLU A O 1
ATOM 2375 N N . VAL A 1 320 ? -18.641 14.578 -3.285 1 97.75 320 VAL A N 1
ATOM 2376 C CA . VAL A 1 320 ? -19.031 13.18 -3.484 1 97.75 320 VAL A CA 1
ATOM 2377 C C . VAL A 1 320 ? -18.391 12.648 -4.77 1 97.75 320 VAL A C 1
ATOM 2379 O O . VAL A 1 320 ? -18.609 13.211 -5.848 1 97.75 320 VAL A O 1
ATOM 2382 N N . VAL A 1 321 ? -17.562 11.656 -4.625 1 96.81 321 VAL A N 1
ATOM 2383 C CA . VAL A 1 321 ? -16.938 10.984 -5.766 1 96.81 321 VAL A CA 1
ATOM 2384 C C . VAL A 1 321 ? -17.812 9.828 -6.234 1 96.81 321 VAL A C 1
ATOM 2386 O O . VAL A 1 321 ? -18.234 8.992 -5.43 1 96.81 321 VAL A O 1
ATOM 2389 N N . PRO A 1 322 ? -18.062 9.797 -7.484 1 94.81 322 PRO A N 1
ATOM 2390 C CA . PRO A 1 322 ? -18.906 8.703 -7.992 1 94.81 322 PRO A CA 1
ATOM 2391 C C . PRO A 1 322 ? -18.234 7.336 -7.848 1 94.81 322 PRO A C 1
ATOM 2393 O O . PRO A 1 322 ? -17.016 7.219 -8.031 1 94.81 322 PRO A O 1
ATOM 2396 N N . ALA A 1 323 ? -19.016 6.359 -7.391 1 97.06 323 ALA A N 1
ATOM 2397 C CA . ALA A 1 323 ? -18.625 4.949 -7.348 1 97.06 323 ALA A CA 1
ATOM 2398 C C . ALA A 1 323 ? -19.547 4.102 -8.219 1 97.06 323 ALA A C 1
ATOM 2400 O O . ALA A 1 323 ? -20.672 4.516 -8.531 1 97.06 323 ALA A O 1
ATOM 2401 N N . HIS A 1 324 ? -19.016 3.006 -8.719 1 96.81 324 HIS A N 1
ATOM 2402 C CA . HIS A 1 324 ? -19.875 2.182 -9.57 1 96.81 324 HIS A CA 1
ATOM 2403 C C . HIS A 1 324 ? -19.578 0.699 -9.383 1 96.81 324 HIS A C 1
ATOM 2405 O O . HIS A 1 324 ? -18.453 0.329 -9.023 1 96.81 324 HIS A O 1
ATOM 2411 N N . LEU A 1 325 ? -20.578 -0.061 -9.664 1 97.81 325 LEU A N 1
ATOM 2412 C CA . LEU A 1 325 ? -20.484 -1.515 -9.586 1 97.81 325 LEU A CA 1
ATOM 2413 C C . LEU A 1 325 ? -19.781 -2.088 -10.805 1 97.81 325 LEU A C 1
ATOM 2415 O O . LEU A 1 325 ? -20.094 -1.73 -11.938 1 97.81 325 LEU A O 1
ATOM 2419 N N . VAL A 1 326 ? -18.75 -2.838 -10.594 1 97.62 326 VAL A N 1
ATOM 2420 C CA . VAL A 1 326 ? -18.062 -3.605 -11.625 1 97.62 326 VAL A CA 1
ATOM 2421 C C . VAL A 1 326 ? -18.406 -5.086 -11.484 1 97.62 326 VAL A C 1
ATOM 2423 O O . VAL A 1 326 ? -17.922 -5.762 -10.57 1 97.62 326 VAL A O 1
ATOM 2426 N N . VAL A 1 327 ? -19.156 -5.586 -12.43 1 97.94 327 VAL A N 1
ATOM 2427 C CA . VAL A 1 327 ? -19.625 -6.961 -12.359 1 97.94 327 VAL A CA 1
ATOM 2428 C C . VAL A 1 327 ? -18.578 -7.906 -12.938 1 97.94 327 VAL A C 1
ATOM 2430 O O . VAL A 1 327 ? -18.094 -7.691 -14.047 1 97.94 327 VAL A O 1
ATOM 2433 N N . ARG A 1 328 ? -18.234 -8.914 -12.07 1 95.81 328 ARG A N 1
ATOM 2434 C CA . ARG A 1 328 ? -17.328 -9.977 -12.508 1 95.81 328 ARG A CA 1
ATOM 2435 C C . ARG A 1 328 ? -17.984 -11.344 -12.32 1 95.81 328 ARG A C 1
ATOM 2437 O O . ARG A 1 328 ? -19.203 -11.477 -12.398 1 95.81 328 ARG A O 1
ATOM 2444 N N . ALA A 1 329 ? -17.188 -12.391 -12.086 1 95.62 329 ALA A N 1
ATOM 2445 C CA . ALA A 1 329 ? -17.703 -13.758 -12.164 1 95.62 329 ALA A CA 1
ATOM 2446 C C . ALA A 1 329 ? -18.375 -14.156 -10.852 1 95.62 329 ALA A C 1
ATOM 2448 O O . ALA A 1 329 ? -19.109 -15.148 -10.805 1 95.62 329 ALA A O 1
ATOM 2449 N N . SER A 1 330 ? -18.172 -13.383 -9.789 1 97.62 330 SER A N 1
ATOM 2450 C CA . SER A 1 330 ? -18.641 -13.812 -8.477 1 97.62 330 SER A CA 1
ATOM 2451 C C . SER A 1 330 ? -20.109 -13.453 -8.266 1 97.62 330 SER A C 1
ATOM 2453 O O . SER A 1 330 ? -20.688 -13.773 -7.223 1 97.62 330 SER A O 1
ATOM 2455 N N . SER A 1 331 ? -20.672 -12.727 -9.203 1 97.94 331 SER A N 1
ATOM 2456 C CA . SER A 1 331 ? -22.094 -12.391 -9.117 1 97.94 331 SER A CA 1
ATOM 2457 C C . SER A 1 331 ? -22.75 -12.406 -10.492 1 97.94 331 SER A C 1
ATOM 2459 O O . SER A 1 331 ? -22.062 -12.492 -11.516 1 97.94 331 SER A O 1
ATOM 2461 N N . ARG A 1 332 ? -24.047 -12.523 -10.438 1 94.19 332 ARG A N 1
ATOM 2462 C CA . ARG A 1 332 ? -24.844 -12.492 -11.656 1 94.19 332 ARG A CA 1
ATOM 2463 C C . ARG A 1 332 ? -26.062 -11.594 -11.492 1 94.19 332 ARG A C 1
ATOM 2465 O O . ARG A 1 332 ? -26.5 -11.336 -10.367 1 94.19 332 ARG A O 1
ATOM 2472 N N . GLY A 1 333 ? -26.5 -10.969 -12.562 1 83.88 333 GLY A N 1
ATOM 2473 C CA . GLY A 1 333 ? -27.656 -10.094 -12.539 1 83.88 333 GLY A CA 1
ATOM 2474 C C . GLY A 1 333 ? -27.422 -8.797 -13.305 1 83.88 333 GLY A C 1
ATOM 2475 O O . GLY A 1 333 ? -26.297 -8.469 -13.664 1 83.88 333 GLY A O 1
ATOM 2476 N N . MET B 1 1 ? -14.57 51.312 25.641 1 27.41 1 MET B N 1
ATOM 2477 C CA . MET B 1 1 ? -14.945 50.188 24.828 1 27.41 1 MET B CA 1
ATOM 2478 C C . MET B 1 1 ? -13.711 49.5 24.234 1 27.41 1 MET B C 1
ATOM 2480 O O . MET B 1 1 ? -13.172 49.938 23.234 1 27.41 1 MET B O 1
ATOM 2484 N N . ALA B 1 2 ? -12.82 49.031 25.094 1 31.52 2 ALA B N 1
ATOM 2485 C CA . ALA B 1 2 ? -11.469 48.5 24.938 1 31.52 2 ALA B CA 1
ATOM 2486 C C . ALA B 1 2 ? -11.445 47.312 24 1 31.52 2 ALA B C 1
ATOM 2488 O O . ALA B 1 2 ? -12.203 46.344 24.188 1 31.52 2 ALA B O 1
ATOM 2489 N N . GLY B 1 3 ? -11.219 47.5 22.75 1 31.5 3 GLY B N 1
ATOM 2490 C CA . GLY B 1 3 ? -11.203 46.531 21.656 1 31.5 3 GLY B CA 1
ATOM 2491 C C . GLY B 1 3 ? -10.539 45.219 22.016 1 31.5 3 GLY B C 1
ATOM 2492 O O . GLY B 1 3 ? -9.516 45.188 22.703 1 31.5 3 GLY B O 1
ATOM 2493 N N . GLU B 1 4 ? -11.32 44.156 22.297 1 32.25 4 GLU B N 1
ATOM 2494 C CA . GLU B 1 4 ? -10.891 42.812 22.562 1 32.25 4 GLU B CA 1
ATOM 2495 C C . GLU B 1 4 ? -9.789 42.375 21.594 1 32.25 4 GLU B C 1
ATOM 2497 O O . GLU B 1 4 ? -10.055 42.125 20.422 1 32.25 4 GLU B O 1
ATOM 2502 N N . ARG B 1 5 ? -8.609 42.969 21.625 1 34.66 5 ARG B N 1
ATOM 2503 C CA . ARG B 1 5 ? -7.441 42.5 20.891 1 34.66 5 ARG B CA 1
ATOM 2504 C C . ARG B 1 5 ? -7.422 40.969 20.828 1 34.66 5 ARG B C 1
ATOM 2506 O O . ARG B 1 5 ? -7.539 40.281 21.844 1 34.66 5 ARG B O 1
ATOM 2513 N N . GLY B 1 6 ? -8.039 40.375 19.844 1 38.78 6 GLY B N 1
ATOM 2514 C CA . GLY B 1 6 ? -8.008 38.969 19.484 1 38.78 6 GLY B CA 1
ATOM 2515 C C . GLY B 1 6 ? -6.742 38.25 19.938 1 38.78 6 GLY B C 1
ATOM 2516 O O . GLY B 1 6 ? -5.637 38.75 19.703 1 38.78 6 GLY B O 1
ATOM 2517 N N . ARG B 1 7 ? -6.656 37.625 21.172 1 42.88 7 ARG B N 1
ATOM 2518 C CA . ARG B 1 7 ? -5.566 36.938 21.859 1 42.88 7 ARG B CA 1
ATOM 2519 C C . ARG B 1 7 ? -4.676 36.188 20.875 1 42.88 7 ARG B C 1
ATOM 2521 O O . ARG B 1 7 ? -5.129 35.281 20.203 1 42.88 7 ARG B O 1
ATOM 2528 N N . GLY B 1 8 ? -3.836 36.812 20.094 1 47.84 8 GLY B N 1
ATOM 2529 C CA . GLY B 1 8 ? -2.811 36.281 19.219 1 47.84 8 GLY B CA 1
ATOM 2530 C C . GLY B 1 8 ? -2.182 35.031 19.734 1 47.84 8 GLY B C 1
ATOM 2531 O O . GLY B 1 8 ? -2.367 34.656 20.906 1 47.84 8 GLY B O 1
ATOM 2532 N N . ARG B 1 9 ? -1.7 34.125 18.844 1 56.38 9 ARG B N 1
ATOM 2533 C CA . ARG B 1 9 ? -1.014 32.875 19.219 1 56.38 9 ARG B CA 1
ATOM 2534 C C . ARG B 1 9 ? 0.071 33.156 20.25 1 56.38 9 ARG B C 1
ATOM 2536 O O . ARG B 1 9 ? 0.832 34.125 20.141 1 56.38 9 ARG B O 1
ATOM 2543 N N . VAL B 1 10 ? -0.042 32.531 21.453 1 68.69 10 VAL B N 1
ATOM 2544 C CA . VAL B 1 10 ? 0.956 32.625 22.5 1 68.69 10 VAL B CA 1
ATOM 2545 C C . VAL B 1 10 ? 2.348 32.375 21.938 1 68.69 10 VAL B C 1
ATOM 2547 O O . VAL B 1 10 ? 2.564 31.391 21.219 1 68.69 10 VAL B O 1
ATOM 2550 N N . THR B 1 11 ? 3.215 33.312 21.922 1 69.19 11 THR B N 1
ATOM 2551 C CA . THR B 1 11 ? 4.574 33.219 21.406 1 69.19 11 THR B CA 1
ATOM 2552 C C . THR B 1 11 ? 5.547 32.812 22.516 1 69.19 11 THR B C 1
ATOM 2554 O O . THR B 1 11 ? 5.18 32.75 23.688 1 69.19 11 THR B O 1
ATOM 2557 N N . LEU B 1 12 ? 6.762 32.438 22 1 75.81 12 LEU B N 1
ATOM 2558 C CA . LEU B 1 12 ? 7.84 32.156 22.938 1 75.81 12 LEU B CA 1
ATOM 2559 C C . LEU B 1 12 ? 8.07 33.312 23.891 1 75.81 12 LEU B C 1
ATOM 2561 O O . LEU B 1 12 ? 8.352 33.125 25.062 1 75.81 12 LEU B O 1
ATOM 2565 N N . ARG B 1 13 ? 7.879 34.5 23.312 1 79.44 13 ARG B N 1
ATOM 2566 C CA . ARG B 1 13 ? 8.078 35.688 24.125 1 79.44 13 ARG B CA 1
ATOM 2567 C C . ARG B 1 13 ? 7 35.812 25.188 1 79.44 13 ARG B C 1
ATOM 2569 O O . ARG B 1 13 ? 7.281 36.25 26.312 1 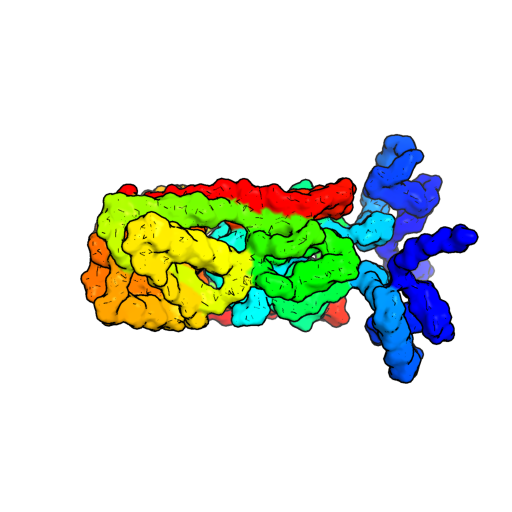79.44 13 ARG B O 1
ATOM 2576 N N . ASP B 1 14 ? 5.832 35.406 24.797 1 81.12 14 ASP B N 1
ATOM 2577 C CA . ASP B 1 14 ? 4.746 35.469 25.766 1 81.12 14 ASP B CA 1
ATOM 2578 C C . ASP B 1 14 ? 5 34.5 26.938 1 81.12 14 ASP B C 1
ATOM 2580 O O . ASP B 1 14 ? 4.75 34.844 28.094 1 81.12 14 ASP B O 1
ATOM 2584 N N . VAL B 1 15 ? 5.488 33.375 26.547 1 83.56 15 VAL B N 1
ATOM 2585 C CA . VAL B 1 15 ? 5.805 32.375 27.578 1 83.56 15 VAL B CA 1
ATOM 2586 C C . VAL B 1 15 ? 6.953 32.906 28.438 1 83.56 15 VAL B C 1
ATOM 2588 O O . VAL B 1 15 ? 6.926 32.75 29.672 1 83.56 15 VAL B O 1
ATOM 2591 N N . ALA B 1 16 ? 7.836 33.469 27.828 1 85.81 16 ALA B N 1
ATOM 2592 C CA . ALA B 1 16 ? 8.992 34.031 28.531 1 85.81 16 ALA B CA 1
ATOM 2593 C C . ALA B 1 16 ? 8.562 35.125 29.516 1 85.81 16 ALA B C 1
ATOM 2595 O O . ALA B 1 16 ? 9.023 35.156 30.672 1 85.81 16 ALA B O 1
ATOM 2596 N N . LEU B 1 17 ? 7.711 35.844 29.078 1 84.31 17 LEU B N 1
ATOM 2597 C CA . LEU B 1 17 ? 7.191 36.938 29.906 1 84.31 17 LEU B CA 1
ATOM 2598 C C . LEU B 1 17 ? 6.398 36.375 31.094 1 84.31 17 LEU B C 1
ATOM 2600 O O . LEU B 1 17 ? 6.551 36.844 32.219 1 84.31 17 LEU B O 1
ATOM 2604 N N . ALA B 1 18 ? 5.66 35.438 30.781 1 85 18 ALA B N 1
ATOM 2605 C CA . ALA B 1 18 ? 4.812 34.844 31.812 1 85 18 ALA B CA 1
ATOM 2606 C C . ALA B 1 18 ? 5.648 34.062 32.844 1 85 18 ALA B C 1
ATOM 2608 O O . ALA B 1 18 ? 5.316 34.031 34.031 1 85 18 ALA B O 1
ATOM 2609 N N . ALA B 1 19 ? 6.656 33.469 32.344 1 85.12 19 ALA B N 1
ATOM 2610 C CA . ALA B 1 19 ? 7.52 32.656 33.188 1 85.12 19 ALA B CA 1
ATOM 2611 C C . ALA B 1 19 ? 8.656 33.469 33.781 1 85.12 19 ALA B C 1
ATOM 2613 O O . ALA B 1 19 ? 9.422 33 34.625 1 85.12 19 ALA B O 1
ATOM 2614 N N . ASN B 1 20 ? 8.727 34.75 33.375 1 87.44 20 ASN B N 1
ATOM 2615 C CA . ASN B 1 20 ? 9.773 35.656 33.812 1 87.44 20 ASN B CA 1
ATOM 2616 C C . ASN B 1 20 ? 11.164 35.062 33.562 1 87.44 20 ASN B C 1
ATOM 2618 O O . ASN B 1 20 ? 12.008 35.031 34.469 1 87.44 20 ASN B O 1
ATOM 2622 N N . VAL B 1 21 ? 11.266 34.5 32.469 1 85.31 21 VAL B N 1
ATOM 2623 C CA . VAL B 1 21 ? 12.555 34 31.984 1 85.31 21 VAL B CA 1
ATOM 2624 C C . VAL B 1 21 ? 12.828 34.5 30.578 1 85.31 21 VAL B C 1
ATOM 2626 O O . VAL B 1 21 ? 11.961 35.125 29.953 1 85.31 21 VAL B O 1
ATOM 2629 N N . SER B 1 22 ? 14.039 34.406 30.172 1 79.94 22 SER B N 1
ATOM 2630 C CA . SER B 1 22 ? 14.391 34.781 28.812 1 79.94 22 SER B CA 1
ATOM 2631 C C . SER B 1 22 ? 13.742 33.844 27.797 1 79.94 22 SER B C 1
ATOM 2633 O O . SER B 1 22 ? 13.336 32.75 28.125 1 79.94 22 SER B O 1
ATOM 2635 N N . THR B 1 23 ? 13.641 34.281 26.562 1 80.81 23 THR B N 1
ATOM 2636 C CA . THR B 1 23 ? 13.109 33.438 25.484 1 80.81 23 THR B CA 1
ATOM 2637 C C . THR B 1 23 ? 13.984 32.219 25.266 1 80.81 23 THR B C 1
ATOM 2639 O O . THR B 1 23 ? 13.484 31.141 24.922 1 80.81 23 THR B O 1
ATOM 2642 N N . THR B 1 24 ? 15.281 32.375 25.625 1 75.56 24 THR B N 1
ATOM 2643 C CA . THR B 1 24 ? 16.219 31.281 25.531 1 75.56 24 THR B CA 1
ATOM 2644 C C . THR B 1 24 ? 15.906 30.219 26.578 1 75.56 24 THR B C 1
ATOM 2646 O O . THR B 1 24 ? 15.961 29.016 26.297 1 75.56 24 THR B O 1
ATOM 2649 N N . THR B 1 25 ? 15.57 30.703 27.703 1 79.06 25 THR B N 1
ATOM 2650 C CA . THR B 1 25 ? 15.227 29.797 28.781 1 79.06 25 THR B CA 1
ATOM 2651 C C . THR B 1 25 ? 13.945 29.031 28.469 1 79.06 25 THR B C 1
ATOM 2653 O O . THR B 1 25 ? 13.844 27.844 28.75 1 79.06 25 THR B O 1
ATOM 2656 N N . VAL B 1 26 ? 12.992 29.719 27.828 1 79.44 26 VAL B N 1
ATOM 2657 C CA . VAL B 1 26 ? 11.758 29.062 27.438 1 79.44 26 VAL B CA 1
ATOM 2658 C C . VAL B 1 26 ? 12.055 28 26.359 1 79.44 26 VAL B C 1
ATOM 2660 O O . VAL B 1 26 ? 11.609 26.859 26.469 1 79.44 26 VAL B O 1
ATOM 2663 N N . SER B 1 27 ? 12.852 28.375 25.484 1 72.25 27 SER B N 1
ATOM 2664 C CA . SER B 1 27 ? 13.219 27.469 24.406 1 72.25 27 SER B CA 1
ATOM 2665 C C . SER B 1 27 ? 13.953 26.25 24.953 1 72.25 27 SER B C 1
ATOM 2667 O O . SER B 1 27 ? 13.617 25.109 24.609 1 72.25 27 SER B O 1
ATOM 2669 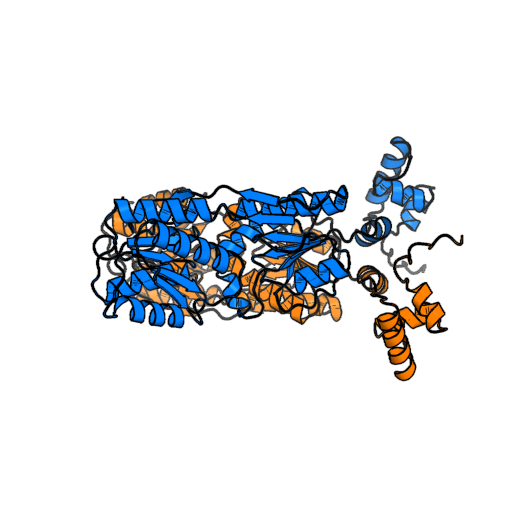N N . ASP B 1 28 ? 14.867 26.562 25.797 1 73.75 28 ASP B N 1
ATOM 2670 C CA . ASP B 1 28 ? 15.641 25.469 26.406 1 73.75 28 ASP B CA 1
ATOM 2671 C C . ASP B 1 28 ? 14.75 24.562 27.25 1 73.75 28 ASP B C 1
ATOM 2673 O O . ASP B 1 28 ? 14.93 23.344 27.266 1 73.75 28 ASP B O 1
ATOM 2677 N N . SER B 1 29 ? 13.82 25.109 27.906 1 74.62 29 SER B N 1
ATOM 2678 C CA . SER B 1 29 ? 12.93 24.375 28.781 1 74.62 29 SER B CA 1
ATOM 2679 C C . SER B 1 29 ? 11.984 23.469 27.984 1 74.62 29 SER B C 1
ATOM 2681 O O . SER B 1 29 ? 11.727 22.328 28.375 1 74.62 29 SER B O 1
ATOM 2683 N N . LEU B 1 30 ? 11.578 24 26.891 1 71.5 30 LEU B N 1
ATOM 2684 C CA . LEU B 1 30 ? 10.586 23.281 26.094 1 71.5 30 LEU B CA 1
ATOM 2685 C C . LEU B 1 30 ? 11.234 22.219 25.234 1 71.5 30 LEU B C 1
ATOM 2687 O O . LEU B 1 30 ? 10.641 21.172 24.969 1 71.5 30 LEU B O 1
ATOM 2691 N N . ASN B 1 31 ? 12.516 22.484 24.953 1 63.56 31 ASN B N 1
ATOM 2692 C CA . ASN B 1 31 ? 13.242 21.578 24.062 1 63.56 31 ASN B CA 1
ATOM 2693 C C . ASN B 1 31 ? 14.141 20.625 24.844 1 63.56 31 ASN B C 1
ATOM 2695 O O . ASN B 1 31 ? 14.797 19.766 24.266 1 63.56 31 ASN B O 1
ATOM 2699 N N . GLY B 1 32 ? 14.117 20.828 26.016 1 63.12 32 GLY B N 1
ATOM 2700 C CA . GLY B 1 32 ? 14.961 20.016 26.875 1 63.12 32 GLY B CA 1
ATOM 2701 C C . GLY B 1 32 ? 16.438 20.25 26.672 1 63.12 32 GLY B C 1
ATOM 2702 O O . GLY B 1 32 ? 17.266 19.359 26.844 1 63.12 32 GLY B O 1
ATOM 2703 N N . SER B 1 33 ? 16.672 21.438 26.219 1 61.22 33 SER B N 1
ATOM 2704 C CA . SER B 1 33 ? 18.047 21.797 25.953 1 61.22 33 SER B CA 1
ATOM 2705 C C . SER B 1 33 ? 18.562 22.828 26.969 1 61.22 33 SER B C 1
ATOM 2707 O O . SER B 1 33 ? 17.797 23.312 27.812 1 61.22 33 SER B O 1
ATOM 2709 N N . GLY B 1 34 ? 19.906 23.016 27.031 1 62.5 34 GLY B N 1
ATOM 2710 C CA . GLY B 1 34 ? 20.531 23.969 27.938 1 62.5 34 GLY B CA 1
ATOM 2711 C C . GLY B 1 34 ? 20.688 23.453 29.344 1 62.5 34 GLY B C 1
ATOM 2712 O O . GLY B 1 34 ? 20.234 22.344 29.672 1 62.5 34 GLY B O 1
ATOM 2713 N N . SER B 1 35 ? 21.438 23.969 30.062 1 71.94 35 SER B N 1
ATOM 2714 C CA . SER B 1 35 ? 21.703 23.609 31.453 1 71.94 35 SER B CA 1
ATOM 2715 C C . SER B 1 35 ? 20.734 24.312 32.406 1 71.94 35 SER B C 1
ATOM 2717 O O . SER B 1 35 ? 21.078 25.312 33.031 1 71.94 35 SER B O 1
ATOM 2719 N N . LEU B 1 36 ? 19.484 23.938 32.375 1 74.75 36 LEU B N 1
ATOM 2720 C CA . LEU B 1 36 ? 18.484 24.531 33.25 1 74.75 36 LEU B CA 1
ATOM 2721 C C . LEU B 1 36 ? 18.078 23.547 34.344 1 74.75 36 LEU B C 1
ATOM 2723 O O . LEU B 1 36 ? 18 22.344 34.094 1 74.75 36 LEU B O 1
ATOM 2727 N N . PRO B 1 37 ? 18 24.062 35.562 1 77 37 PRO B N 1
ATOM 2728 C CA . PRO B 1 37 ? 17.469 23.188 36.625 1 77 37 PRO B CA 1
ATOM 2729 C C . PRO B 1 37 ? 16.094 22.625 36.281 1 77 37 PRO B C 1
ATOM 2731 O O . PRO B 1 37 ? 15.281 23.297 35.625 1 77 37 PRO B O 1
ATOM 2734 N N . GLU B 1 38 ? 15.914 21.422 36.656 1 78.69 38 GLU B N 1
ATOM 2735 C CA . GLU B 1 38 ? 14.68 20.703 36.344 1 78.69 38 GLU B CA 1
ATOM 2736 C C . GLU B 1 38 ? 13.453 21.469 36.844 1 78.69 38 GLU B C 1
ATOM 2738 O O . GLU B 1 38 ? 12.414 21.469 36.188 1 78.69 38 GLU B O 1
ATOM 2743 N N . LYS B 1 39 ? 13.602 22.125 37.938 1 81.25 39 LYS B N 1
ATOM 2744 C CA . LYS B 1 39 ? 12.5 22.891 38.5 1 81.25 39 LYS B CA 1
ATOM 2745 C C . LYS B 1 39 ? 12.07 24.016 37.562 1 81.25 39 LYS B C 1
ATOM 2747 O O . LYS B 1 39 ? 10.875 24.25 37.375 1 81.25 39 LYS B O 1
ATOM 2752 N N . THR B 1 40 ? 12.969 24.625 36.969 1 82.12 40 THR B N 1
ATOM 2753 C CA . THR B 1 40 ? 12.688 25.703 36.031 1 82.12 40 THR B CA 1
ATOM 2754 C C . THR B 1 40 ? 12.062 25.172 34.75 1 82.12 40 THR B C 1
ATOM 2756 O O . THR B 1 40 ? 11.109 25.75 34.219 1 82.12 40 THR B O 1
ATOM 2759 N N . ARG B 1 41 ? 12.531 24.094 34.25 1 81.06 41 ARG B N 1
ATOM 2760 C CA . ARG B 1 41 ? 12.016 23.453 33.031 1 81.06 41 ARG B CA 1
ATOM 2761 C C . ARG B 1 41 ? 10.539 23.094 33.188 1 81.06 41 ARG B C 1
ATOM 2763 O O . ARG B 1 41 ? 9.727 23.391 32.312 1 81.06 41 ARG B O 1
ATOM 2770 N N . GLN B 1 42 ? 10.344 22.562 34.312 1 81.12 42 GLN B N 1
ATOM 2771 C CA . GLN B 1 42 ? 8.977 22.125 34.594 1 81.12 42 GLN B CA 1
ATOM 2772 C C . GLN B 1 42 ? 8.031 23.328 34.719 1 81.12 42 GLN B C 1
ATOM 2774 O O . GLN B 1 42 ? 6.91 23.297 34.188 1 81.12 42 GLN B O 1
ATOM 2779 N N . ARG B 1 43 ? 8.453 24.297 35.438 1 83.75 43 ARG B N 1
ATOM 2780 C CA . ARG B 1 43 ? 7.66 25.516 35.625 1 83.75 43 ARG B CA 1
ATOM 2781 C C . ARG B 1 43 ? 7.344 26.172 34.281 1 83.75 43 ARG B C 1
ATOM 2783 O O . ARG B 1 43 ? 6.195 26.531 34.031 1 83.75 43 ARG B O 1
ATOM 2790 N N . VAL B 1 44 ? 8.305 26.203 33.406 1 84.31 44 VAL B N 1
ATOM 2791 C CA . VAL B 1 44 ? 8.148 26.859 32.125 1 84.31 44 VAL B CA 1
ATOM 2792 C C . VAL B 1 44 ? 7.215 26.031 31.25 1 84.31 44 VAL B C 1
ATOM 2794 O O . VAL B 1 44 ? 6.336 26.578 30.578 1 84.31 44 VAL B O 1
ATOM 2797 N N . ARG B 1 45 ? 7.418 24.766 31.281 1 78.38 45 ARG B N 1
ATOM 2798 C CA . ARG B 1 45 ? 6.57 23.875 30.5 1 78.38 45 ARG B CA 1
ATOM 2799 C C . ARG B 1 45 ? 5.113 23.984 30.938 1 78.38 45 ARG B C 1
ATOM 2801 O O . ARG B 1 45 ? 4.203 23.984 30.094 1 78.38 45 ARG B O 1
ATOM 2808 N N . LYS B 1 46 ? 4.941 24.062 32.219 1 80.25 46 LYS B N 1
ATOM 2809 C CA . LYS B 1 46 ? 3.598 24.219 32.781 1 80.25 46 LYS B CA 1
ATOM 2810 C C . LYS B 1 46 ? 2.959 25.531 32.312 1 80.25 46 LYS B C 1
ATOM 2812 O O . LYS B 1 46 ? 1.789 25.547 31.906 1 80.25 46 LYS B O 1
ATOM 2817 N N . ILE B 1 47 ? 3.666 26.562 32.344 1 81.81 47 ILE B N 1
ATOM 2818 C CA . ILE B 1 47 ? 3.166 27.875 31.969 1 81.81 47 ILE B CA 1
ATOM 2819 C C . ILE B 1 47 ? 2.854 27.875 30.469 1 81.81 47 ILE B C 1
ATOM 2821 O O . ILE B 1 47 ? 1.829 28.422 30.047 1 81.81 47 ILE B O 1
ATOM 2825 N N . ALA B 1 48 ? 3.768 27.234 29.734 1 77.88 48 ALA B N 1
ATOM 2826 C CA . ALA B 1 48 ? 3.547 27.141 28.297 1 77.88 48 ALA B CA 1
ATOM 2827 C C . ALA B 1 48 ? 2.24 26.406 27.984 1 77.88 48 ALA B C 1
ATOM 2829 O O . ALA B 1 48 ? 1.462 26.844 27.141 1 77.88 48 ALA B O 1
ATOM 2830 N N . LEU B 1 49 ? 2.074 25.406 28.703 1 73.5 49 LEU B N 1
ATOM 2831 C CA . LEU B 1 49 ? 0.851 24.625 28.562 1 73.5 49 LEU B CA 1
ATOM 2832 C C . LEU B 1 49 ? -0.369 25.453 28.969 1 73.5 49 LEU B C 1
ATOM 2834 O O . LEU B 1 49 ? -1.396 25.422 28.281 1 73.5 49 LEU B O 1
ATOM 2838 N N . GLU B 1 50 ? -0.233 26.141 30.047 1 76.38 50 GLU B N 1
ATOM 2839 C CA . GLU B 1 50 ? -1.325 26.953 30.562 1 76.38 50 GLU B CA 1
ATOM 2840 C C . GLU B 1 50 ? -1.683 28.078 29.609 1 76.38 50 GLU B C 1
ATOM 2842 O O . GLU B 1 50 ? -2.854 28.438 29.469 1 76.38 50 GLU B O 1
ATOM 2847 N N . LEU B 1 51 ? -0.638 28.547 28.969 1 76.25 51 LEU B N 1
ATOM 2848 C CA . LEU B 1 51 ? -0.847 29.656 28.047 1 76.25 51 LEU B CA 1
ATOM 2849 C C . LEU B 1 51 ? -1.256 29.156 26.656 1 76.25 51 LEU B C 1
ATOM 2851 O O . LEU B 1 51 ? -1.603 29.938 25.781 1 76.25 51 LEU B O 1
ATOM 2855 N N . GLY B 1 52 ? -1.115 27.875 26.625 1 65.56 52 GLY B N 1
ATOM 2856 C CA . GLY B 1 52 ? -1.457 27.25 25.344 1 65.56 52 GLY B CA 1
ATOM 2857 C C . GLY B 1 52 ? -0.364 27.375 24.312 1 65.56 52 GLY B C 1
ATOM 2858 O O . GLY B 1 52 ? -0.645 27.422 23.109 1 65.56 52 GLY B O 1
ATOM 2859 N N . TYR B 1 53 ? 0.785 27.641 24.938 1 62.19 53 TYR B N 1
ATOM 2860 C CA . TYR B 1 53 ? 1.91 27.766 24.031 1 62.19 53 TYR B CA 1
ATOM 2861 C C . TYR B 1 53 ? 2.293 26.406 23.438 1 62.19 53 TYR B C 1
ATOM 2863 O O . TYR B 1 53 ? 2.469 25.438 24.188 1 62.19 53 TYR B O 1
ATOM 2871 N N . ARG B 1 54 ? 2.232 26.344 22.281 1 51.91 54 ARG B N 1
ATOM 2872 C CA . ARG B 1 54 ? 2.729 25.156 21.594 1 51.91 54 ARG B CA 1
ATOM 2873 C C . ARG B 1 54 ? 4.016 25.453 20.828 1 51.91 54 ARG B C 1
ATOM 2875 O O . ARG B 1 54 ? 4.035 26.328 19.953 1 51.91 54 ARG B O 1
ATOM 2882 N N . PRO B 1 55 ? 5.137 25 21.5 1 48.38 55 PRO B N 1
ATOM 2883 C CA . PRO B 1 55 ? 6.371 25.25 20.75 1 48.38 55 PRO B CA 1
ATOM 2884 C C . PRO B 1 55 ? 6.227 24.922 19.266 1 48.38 55 PRO B C 1
ATOM 2886 O O . PRO B 1 55 ? 5.582 23.922 18.906 1 48.38 55 PRO B O 1
ATOM 2889 N N . SER B 1 56 ? 6.211 25.906 18.5 1 45.47 56 SER B N 1
ATOM 2890 C CA . SER B 1 56 ? 6.113 25.609 17.078 1 45.47 56 SER B CA 1
ATOM 2891 C C . SER B 1 56 ? 7.172 24.609 16.641 1 45.47 56 SER B C 1
ATOM 2893 O O . SER B 1 56 ? 8.32 24.688 17.078 1 45.47 56 SER B O 1
ATOM 2895 N N . VAL B 1 57 ? 6.879 23.422 16.438 1 42.09 57 VAL B N 1
ATOM 2896 C CA . VAL B 1 57 ? 7.809 22.469 15.844 1 42.09 57 VAL B CA 1
ATOM 2897 C C . VAL B 1 57 ? 8.742 23.203 14.875 1 42.09 57 VAL B C 1
ATOM 2899 O O . VAL B 1 57 ? 9.938 22.906 14.82 1 42.09 57 VAL B O 1
ATOM 2902 N N . ALA B 1 58 ? 8.281 24.156 14.195 1 42.09 58 ALA B N 1
ATOM 2903 C CA . ALA B 1 58 ? 9.109 24.969 13.312 1 42.09 58 ALA B CA 1
ATOM 2904 C C . ALA B 1 58 ? 10.188 25.719 14.102 1 42.09 58 ALA B C 1
ATOM 2906 O O . ALA B 1 58 ? 11.336 25.812 13.656 1 42.09 58 ALA B O 1
ATOM 2907 N N . ALA B 1 59 ? 9.805 26.172 15.242 1 44.97 59 ALA B N 1
ATOM 2908 C CA . ALA B 1 59 ? 10.797 26.875 16.047 1 44.97 59 ALA B CA 1
ATOM 2909 C C . ALA B 1 59 ? 11.828 25.906 16.625 1 44.97 59 ALA B C 1
ATOM 2911 O O . ALA B 1 59 ? 13.016 26.234 16.719 1 44.97 59 ALA B O 1
ATOM 2912 N N . ARG B 1 60 ? 11.391 24.781 17.016 1 42.47 60 ARG B N 1
ATOM 2913 C CA . ARG B 1 60 ? 12.344 23.781 17.484 1 42.47 60 ARG B CA 1
ATOM 2914 C C . ARG B 1 60 ? 13.227 23.297 16.344 1 42.47 60 ARG B C 1
ATOM 2916 O O . ARG B 1 60 ? 14.414 23.031 16.547 1 42.47 60 ARG B O 1
ATOM 2923 N N . SER B 1 61 ? 12.523 22.953 15.195 1 43.69 61 SER B N 1
ATOM 2924 C CA . SER B 1 61 ? 13.305 22.594 14.008 1 43.69 61 SER B CA 1
ATOM 2925 C C . SER B 1 61 ? 14.328 23.672 13.68 1 43.69 61 SER B C 1
ATOM 2927 O O . SER B 1 61 ? 15.43 23.375 13.219 1 43.69 61 SER B O 1
ATOM 2929 N N . LEU B 1 62 ? 13.992 24.906 13.977 1 42.16 62 LEU B N 1
ATOM 2930 C CA . LEU B 1 62 ? 14.898 26.031 13.727 1 42.16 62 LEU B CA 1
ATOM 2931 C C . LEU B 1 62 ? 16.125 25.953 14.633 1 42.16 62 LEU B C 1
ATOM 2933 O O . LEU B 1 62 ? 17.234 26.281 14.211 1 42.16 62 LEU B O 1
ATOM 2937 N N . ARG B 1 63 ? 15.875 25.594 15.875 1 41.41 63 ARG B N 1
ATOM 2938 C CA . ARG B 1 63 ? 17.047 25.719 16.734 1 41.41 63 ARG B CA 1
ATOM 2939 C C . ARG B 1 63 ? 18.078 24.641 16.422 1 41.41 63 ARG B C 1
ATOM 2941 O O . ARG B 1 63 ? 19.281 24.891 16.5 1 41.41 63 ARG B O 1
ATOM 2948 N N . ASN B 1 64 ? 17.594 23.438 16.203 1 48.03 64 ASN B N 1
ATOM 2949 C CA . ASN B 1 64 ? 18.641 22.453 15.938 1 48.03 64 ASN B CA 1
ATOM 2950 C C . ASN B 1 64 ? 18.828 22.219 14.438 1 48.03 64 ASN B C 1
ATOM 2952 O O . ASN B 1 64 ? 19.562 21.312 14.031 1 48.03 64 ASN B O 1
ATOM 2956 N N . GLY B 1 65 ? 18.172 23.109 13.625 1 61 65 GLY B N 1
ATOM 2957 C CA . GLY B 1 65 ? 18.344 23.062 12.18 1 61 65 GLY B CA 1
ATOM 2958 C C . GLY B 1 65 ? 17.719 21.828 11.547 1 61 65 GLY B C 1
ATOM 2959 O O . GLY B 1 65 ? 17.984 21.516 10.383 1 61 65 GLY B O 1
ATOM 2960 N N . ARG B 1 66 ? 16.922 21.109 12.508 1 73 66 ARG B N 1
ATOM 2961 C CA . ARG B 1 66 ? 16.312 19.891 11.969 1 73 66 ARG B CA 1
ATOM 2962 C C . ARG B 1 66 ? 14.836 20.109 11.648 1 73 66 ARG B C 1
ATOM 2964 O O . ARG B 1 66 ? 14.148 20.875 12.336 1 73 66 ARG B O 1
ATOM 2971 N N . THR B 1 67 ? 14.375 19.469 10.594 1 75.62 67 THR B N 1
ATOM 2972 C CA . THR B 1 67 ? 12.984 19.578 10.164 1 75.62 67 THR B CA 1
ATOM 2973 C C . THR B 1 67 ? 12.125 18.516 10.836 1 75.62 67 THR B C 1
ATOM 2975 O O . THR B 1 67 ? 10.906 18.656 10.945 1 75.62 67 THR B O 1
ATOM 2978 N N . GLY B 1 68 ? 12.781 17.406 11.289 1 82 68 GLY B N 1
ATOM 2979 C CA . GLY B 1 68 ? 12.047 16.266 11.797 1 82 68 GLY B CA 1
ATOM 2980 C C . GLY B 1 68 ? 11.391 15.445 10.711 1 82 68 GLY B C 1
ATOM 2981 O O . GLY B 1 68 ? 10.516 14.617 10.984 1 82 68 GLY B O 1
ATOM 2982 N N . ILE B 1 69 ? 11.883 15.625 9.438 1 86.25 69 ILE B N 1
ATOM 2983 C CA . ILE B 1 69 ? 11.242 14.969 8.297 1 86.25 69 ILE B CA 1
ATOM 2984 C C . ILE B 1 69 ? 12.242 14.07 7.586 1 86.25 69 ILE B C 1
ATOM 2986 O O . ILE B 1 69 ? 13.359 14.492 7.273 1 86.25 69 ILE B O 1
ATOM 2990 N N . LEU B 1 70 ? 11.797 12.859 7.457 1 92.19 70 LEU B N 1
ATOM 2991 C CA . LEU B 1 70 ? 12.461 11.961 6.516 1 92.19 70 LEU B CA 1
ATOM 2992 C C . LEU B 1 70 ? 11.641 11.82 5.238 1 92.19 70 LEU B C 1
ATOM 2994 O O . LEU B 1 70 ? 10.406 11.82 5.281 1 92.19 70 LEU B O 1
ATOM 2998 N N . VAL B 1 71 ? 12.32 11.695 4.141 1 90.44 71 VAL B N 1
ATOM 2999 C CA . VAL B 1 71 ? 11.633 11.5 2.867 1 90.44 71 VAL B CA 1
ATOM 3000 C C . VAL B 1 71 ? 11.93 10.102 2.326 1 90.44 71 VAL B C 1
ATOM 3002 O O . VAL B 1 71 ? 13.086 9.656 2.348 1 90.44 71 VAL B O 1
ATOM 3005 N N . ILE B 1 72 ? 10.891 9.469 1.978 1 90.75 72 ILE B N 1
ATOM 3006 C CA . ILE B 1 72 ? 11.062 8.188 1.297 1 90.75 72 ILE B CA 1
ATOM 3007 C C . ILE B 1 72 ? 10.602 8.312 -0.153 1 90.75 72 ILE B C 1
ATOM 3009 O O . ILE B 1 72 ? 9.523 8.844 -0.424 1 90.75 72 ILE B O 1
ATOM 3013 N N . ALA B 1 73 ? 11.508 7.945 -0.994 1 84.62 73 ALA B N 1
ATOM 3014 C CA . ALA B 1 73 ? 11.211 7.984 -2.424 1 84.62 73 ALA B CA 1
ATOM 3015 C C . ALA B 1 73 ? 11.32 6.59 -3.041 1 84.62 73 ALA B C 1
ATOM 3017 O O . ALA B 1 73 ? 12.211 5.816 -2.689 1 84.62 73 ALA B O 1
ATOM 3018 N N . MET B 1 74 ? 10.414 6.164 -3.527 1 69.19 74 MET B N 1
ATOM 3019 C CA . MET B 1 74 ? 10.406 4.824 -4.105 1 69.19 74 MET B CA 1
ATOM 3020 C C . MET B 1 74 ? 11.047 4.828 -5.488 1 69.19 74 MET B C 1
ATOM 3022 O O . MET B 1 74 ? 12.008 4.09 -5.738 1 69.19 74 MET B O 1
ATOM 3026 N N . LEU B 1 75 ? 10.336 4.707 -6.645 1 60.19 75 LEU B N 1
ATOM 3027 C CA . LEU B 1 75 ? 10.625 4.031 -7.906 1 60.19 75 LEU B CA 1
ATOM 3028 C C . LEU B 1 75 ? 11.5 4.898 -8.805 1 60.19 75 LEU B C 1
ATOM 3030 O O . LEU B 1 75 ? 11.508 6.125 -8.672 1 60.19 75 LEU B O 1
ATOM 3034 N N . PRO B 1 76 ? 12.172 4.047 -9.648 1 56.38 76 PRO B N 1
ATOM 3035 C CA . PRO B 1 76 ? 12.844 4.617 -10.82 1 56.38 76 PRO B CA 1
ATOM 3036 C C . PRO B 1 76 ? 11.93 5.5 -11.656 1 56.38 76 PRO B C 1
ATOM 3038 O O . PRO B 1 76 ? 10.711 5.305 -11.664 1 56.38 76 PRO B O 1
ATOM 3041 N N . SER B 1 77 ? 12.289 6.547 -12.031 1 54.25 77 SER B N 1
ATOM 3042 C CA . SER B 1 77 ? 11.742 7.668 -12.797 1 54.25 77 SER B CA 1
ATOM 3043 C C . SER B 1 77 ? 10.867 7.18 -13.945 1 54.25 77 SER B C 1
ATOM 3045 O O . SER B 1 77 ? 9.984 7.906 -14.406 1 54.25 77 SER B O 1
ATOM 3047 N N . ASP B 1 78 ? 10.914 5.855 -14.312 1 57.94 78 ASP B N 1
ATOM 3048 C CA . ASP B 1 78 ? 10.234 5.48 -15.547 1 57.94 78 ASP B CA 1
ATOM 3049 C C . ASP B 1 78 ? 8.922 4.758 -15.258 1 57.94 78 ASP B C 1
ATOM 3051 O O . ASP B 1 78 ? 8.242 4.301 -16.188 1 57.94 78 ASP B O 1
ATOM 3055 N N . VAL B 1 79 ? 8.508 4.703 -14.062 1 62.53 79 VAL B N 1
ATOM 3056 C CA . VAL B 1 79 ? 7.266 4.027 -13.703 1 62.53 79 VAL B CA 1
ATOM 3057 C C . VAL B 1 79 ? 6.207 5.059 -13.312 1 62.53 79 VAL B C 1
ATOM 3059 O O . VAL B 1 79 ? 6.52 6.07 -12.68 1 62.53 79 VAL B O 1
ATOM 3062 N N . ASP B 1 80 ? 5.047 4.836 -13.969 1 64.56 80 ASP B N 1
ATOM 3063 C CA . ASP B 1 80 ? 3.949 5.711 -13.57 1 64.56 80 ASP B CA 1
ATOM 3064 C C . ASP B 1 80 ? 3.684 5.609 -12.07 1 64.56 80 ASP B C 1
ATOM 3066 O O . ASP B 1 80 ? 3.686 4.512 -11.508 1 64.56 80 ASP B O 1
ATOM 3070 N N . ALA B 1 81 ? 3.604 6.754 -11.445 1 63.47 81 ALA B N 1
ATOM 3071 C CA . ALA B 1 81 ? 3.465 6.859 -9.992 1 63.47 81 ALA B CA 1
ATOM 3072 C C . ALA B 1 81 ? 2.305 6.008 -9.484 1 63.47 81 ALA B C 1
ATOM 3074 O O . ALA B 1 81 ? 2.406 5.363 -8.438 1 63.47 81 ALA B O 1
ATOM 3075 N N . GLU B 1 82 ? 1.278 5.914 -10.203 1 64.75 82 GLU B N 1
ATOM 3076 C CA . GLU B 1 82 ? 0.084 5.199 -9.766 1 64.75 82 GLU B CA 1
ATOM 3077 C C . GLU B 1 82 ? 0.332 3.695 -9.703 1 64.75 82 GLU B C 1
ATOM 3079 O O . GLU B 1 82 ? -0.151 3.02 -8.789 1 64.75 82 GLU B O 1
ATOM 3084 N N . SER B 1 83 ? 1.086 3.232 -10.633 1 65.69 83 SER B N 1
ATOM 3085 C CA . SER B 1 83 ? 1.321 1.794 -10.711 1 65.69 83 SER B CA 1
ATOM 3086 C C . SER B 1 83 ? 2.205 1.316 -9.562 1 65.69 83 SER B C 1
ATOM 3088 O O . SER B 1 83 ? 2.105 0.165 -9.133 1 65.69 83 SER B O 1
ATOM 3090 N N . LEU B 1 84 ? 3.01 2.256 -9.109 1 63.16 84 LEU B N 1
ATOM 3091 C CA . LEU B 1 84 ? 3.951 1.903 -8.055 1 63.16 84 LEU B CA 1
ATOM 3092 C C . LEU B 1 84 ? 3.215 1.6 -6.75 1 63.16 84 LEU B C 1
ATOM 3094 O O . LEU B 1 84 ? 3.65 0.75 -5.973 1 63.16 84 LEU B O 1
ATOM 3098 N N . TRP B 1 85 ? 2.18 2.207 -6.68 1 63.31 85 TRP B N 1
ATOM 3099 C CA . TRP B 1 85 ? 1.466 2.109 -5.414 1 63.31 85 TRP B CA 1
ATOM 3100 C C . TRP B 1 85 ? 0.68 0.806 -5.328 1 63.31 85 TRP B C 1
ATOM 3102 O O . TRP B 1 85 ? 0.118 0.479 -4.281 1 63.31 85 TRP B O 1
ATOM 3112 N N . HIS B 1 86 ? 0.824 0.032 -6.375 1 67.88 86 HIS B N 1
ATOM 3113 C CA . HIS B 1 86 ? 0.156 -1.265 -6.383 1 67.88 86 HIS B CA 1
ATOM 3114 C C . HIS B 1 86 ? 1.139 -2.391 -6.078 1 67.88 86 HIS B C 1
ATOM 3116 O O . HIS B 1 86 ? 0.758 -3.564 -6.059 1 67.88 86 HIS B O 1
ATOM 3122 N N . VAL B 1 87 ? 2.316 -1.977 -5.793 1 75.75 87 VAL B N 1
ATOM 3123 C CA . VAL B 1 87 ? 3.332 -2.973 -5.469 1 75.75 87 VAL B CA 1
ATOM 3124 C C . VAL B 1 87 ? 3.373 -3.195 -3.957 1 75.75 87 VAL B C 1
ATOM 3126 O O . VAL B 1 87 ? 3.775 -2.307 -3.203 1 75.75 87 VAL B O 1
ATOM 3129 N N . ASP B 1 88 ? 3 -4.391 -3.562 1 79.31 88 ASP B N 1
ATOM 3130 C CA . ASP B 1 88 ? 2.887 -4.738 -2.15 1 79.31 88 ASP B CA 1
ATOM 3131 C C . ASP B 1 88 ? 4.215 -4.527 -1.426 1 79.31 88 ASP B C 1
ATOM 3133 O O . ASP B 1 88 ? 4.238 -4.051 -0.289 1 79.31 88 ASP B O 1
ATOM 3137 N N . TYR B 1 89 ? 5.285 -4.867 -2.053 1 85.81 89 TYR B N 1
ATOM 3138 C CA . TYR B 1 89 ? 6.609 -4.738 -1.448 1 85.81 89 TYR B CA 1
ATOM 3139 C C . TYR B 1 89 ? 6.871 -3.305 -1.007 1 85.81 89 TYR B C 1
ATOM 3141 O O . TYR B 1 89 ? 7.301 -3.066 0.125 1 85.81 89 TYR B O 1
ATOM 3149 N N . PHE B 1 90 ? 6.57 -2.426 -1.824 1 81.94 90 PHE B N 1
ATOM 3150 C CA . PHE B 1 90 ? 6.824 -1.02 -1.535 1 81.94 90 PHE B CA 1
ATOM 3151 C C . PHE B 1 90 ? 5.973 -0.547 -0.363 1 81.94 90 PHE B C 1
ATOM 3153 O O . PHE B 1 90 ? 6.441 0.211 0.488 1 81.94 90 PHE B O 1
ATOM 3160 N N . MET B 1 91 ? 4.805 -0.979 -0.367 1 81.38 91 MET B N 1
ATOM 3161 C CA . MET B 1 91 ? 3.906 -0.583 0.714 1 81.38 91 MET B CA 1
ATOM 3162 C C . MET B 1 91 ? 4.398 -1.121 2.053 1 81.38 91 MET B C 1
ATOM 3164 O O . MET B 1 91 ? 4.305 -0.437 3.074 1 81.38 91 MET B O 1
ATOM 3168 N N . ARG B 1 92 ? 4.887 -2.297 2.027 1 85.94 92 ARG B N 1
ATOM 3169 C CA . ARG B 1 92 ? 5.391 -2.908 3.254 1 85.94 92 ARG B CA 1
ATOM 3170 C C . ARG B 1 92 ? 6.668 -2.217 3.723 1 85.94 92 ARG B C 1
ATOM 3172 O O . ARG B 1 92 ? 6.883 -2.051 4.926 1 85.94 92 ARG B O 1
ATOM 3179 N N . VAL B 1 93 ? 7.469 -1.841 2.754 1 90.69 93 VAL B N 1
ATOM 3180 C CA . VAL B 1 93 ? 8.664 -1.069 3.098 1 90.69 93 VAL B CA 1
ATOM 3181 C C . VAL B 1 93 ? 8.25 0.253 3.744 1 90.69 93 VAL B C 1
ATOM 3183 O O . VAL B 1 93 ? 8.789 0.632 4.789 1 90.69 93 VAL B O 1
ATOM 3186 N N . MET B 1 94 ? 7.332 0.906 3.125 1 86.31 94 MET B N 1
ATOM 3187 C CA . MET B 1 94 ? 6.848 2.189 3.627 1 86.31 94 MET B CA 1
ATOM 3188 C C . MET B 1 94 ? 6.262 2.039 5.027 1 86.31 94 MET B C 1
ATOM 3190 O O . MET B 1 94 ? 6.453 2.904 5.883 1 86.31 94 MET B O 1
ATOM 3194 N N . ALA B 1 95 ? 5.543 0.979 5.223 1 84 95 ALA B N 1
ATOM 3195 C CA . ALA B 1 95 ? 4.949 0.729 6.531 1 84 95 ALA B CA 1
ATOM 3196 C C . ALA B 1 95 ? 6.02 0.621 7.609 1 84 95 ALA B C 1
ATOM 3198 O O . ALA B 1 95 ? 5.938 1.285 8.648 1 84 95 ALA B O 1
ATOM 3199 N N . GLY B 1 96 ? 6.977 -0.211 7.363 1 89.19 96 GLY B N 1
ATOM 3200 C CA . GLY B 1 96 ? 8.07 -0.36 8.312 1 89.19 96 GLY B CA 1
ATOM 3201 C C . GLY B 1 96 ? 8.828 0.932 8.555 1 89.19 96 GLY B C 1
ATOM 3202 O O . GLY B 1 96 ? 9.156 1.256 9.695 1 89.19 96 GLY B O 1
ATOM 3203 N N . ALA B 1 97 ? 9.023 1.665 7.449 1 92.56 97 ALA B N 1
ATOM 3204 C CA . ALA B 1 97 ? 9.742 2.936 7.547 1 92.56 97 ALA B CA 1
ATOM 3205 C C . ALA B 1 97 ? 8.945 3.951 8.359 1 92.56 97 ALA B C 1
ATOM 3207 O O . ALA B 1 97 ? 9.5 4.652 9.203 1 92.56 97 ALA B O 1
ATOM 3208 N N . ALA B 1 98 ? 7.703 4.035 8.078 1 86.31 98 ALA B N 1
ATOM 3209 C CA . ALA B 1 98 ? 6.848 5 8.766 1 86.31 98 ALA B CA 1
ATOM 3210 C C . ALA B 1 98 ? 6.785 4.703 10.266 1 86.31 98 ALA B C 1
ATOM 3212 O O . ALA B 1 98 ? 6.883 5.617 11.086 1 86.31 98 ALA B O 1
ATOM 3213 N N . ILE B 1 99 ? 6.629 3.457 10.594 1 84.25 99 ILE B N 1
ATOM 3214 C CA . ILE B 1 99 ? 6.539 3.045 11.992 1 84.25 99 ILE B CA 1
ATOM 3215 C C . ILE B 1 99 ? 7.844 3.375 12.711 1 84.25 99 ILE B C 1
ATOM 3217 O O . ILE B 1 99 ? 7.832 3.982 13.781 1 84.25 99 ILE B O 1
ATOM 3221 N N . GLU B 1 100 ? 8.93 2.99 12.133 1 91.12 100 GLU B N 1
ATOM 3222 C CA . GLU B 1 100 ? 10.234 3.234 12.734 1 91.12 100 GLU B CA 1
ATOM 3223 C C . GLU B 1 100 ? 10.523 4.727 12.852 1 91.12 100 GLU B C 1
ATOM 3225 O O . GLU B 1 100 ? 11.031 5.191 13.875 1 91.12 100 GLU B O 1
ATOM 3230 N N . ALA B 1 101 ? 10.219 5.469 11.789 1 90.06 101 ALA B N 1
ATOM 3231 C CA . ALA B 1 101 ? 10.422 6.914 11.805 1 90.06 101 ALA B CA 1
ATOM 3232 C C . ALA B 1 101 ? 9.641 7.566 12.938 1 90.06 101 ALA B C 1
ATOM 3234 O O . ALA B 1 101 ? 10.18 8.391 13.688 1 90.06 101 ALA B O 1
ATOM 3235 N N . ASN B 1 102 ? 8.469 7.18 13.078 1 82.38 102 ASN B N 1
ATOM 3236 C CA . ASN B 1 102 ? 7.621 7.738 14.117 1 82.38 102 ASN B CA 1
ATOM 3237 C C . ASN B 1 102 ? 8.156 7.41 15.516 1 82.38 102 ASN B C 1
ATOM 3239 O O . ASN B 1 102 ? 8.18 8.273 16.391 1 82.38 102 ASN B O 1
ATOM 3243 N N . GLN B 1 103 ? 8.516 6.18 15.664 1 84.69 103 GLN B N 1
ATOM 3244 C CA . GLN B 1 103 ? 9.062 5.75 16.953 1 84.69 103 GLN B CA 1
ATOM 3245 C C . GLN B 1 103 ? 10.32 6.543 17.297 1 84.69 103 GLN B C 1
ATOM 3247 O O . GLN B 1 103 ? 10.625 6.738 18.484 1 84.69 103 GLN B O 1
ATOM 3252 N N . ARG B 1 104 ? 10.961 7.047 16.266 1 88.19 104 ARG B N 1
ATOM 3253 C CA . ARG B 1 104 ? 12.203 7.793 16.469 1 88.19 104 ARG B CA 1
ATOM 3254 C C . ARG B 1 104 ? 11.945 9.297 16.453 1 88.19 104 ARG B C 1
ATOM 3256 O O . ARG B 1 104 ? 12.883 10.094 16.453 1 88.19 104 ARG B O 1
ATOM 3263 N N . GLY B 1 105 ? 10.695 9.664 16.328 1 81.31 105 GLY B N 1
ATOM 3264 C CA . GLY B 1 105 ? 10.32 11.062 16.438 1 81.31 105 GLY B CA 1
ATOM 3265 C C . GLY B 1 105 ? 10.367 11.805 15.125 1 81.31 105 GLY B C 1
ATOM 3266 O O . GLY B 1 105 ? 10.469 13.039 15.102 1 81.31 105 GLY B O 1
ATOM 3267 N N . PHE B 1 106 ? 10.422 11.086 13.992 1 86.25 106 PHE B N 1
ATOM 3268 C CA . PHE B 1 106 ? 10.422 11.688 12.664 1 86.25 106 PHE B CA 1
ATOM 3269 C C . PHE B 1 106 ? 9.094 11.438 11.961 1 86.25 106 PHE B C 1
ATOM 3271 O O . PHE B 1 106 ? 8.422 10.438 12.227 1 86.25 106 PHE B O 1
ATOM 3278 N N . PHE B 1 107 ? 8.773 12.367 11.031 1 83 107 PHE B N 1
ATOM 3279 C CA . PHE B 1 107 ? 7.734 12.086 10.047 1 83 107 PHE B CA 1
ATOM 3280 C C . PHE B 1 107 ? 8.336 11.5 8.773 1 83 107 PHE B C 1
ATOM 3282 O O . PHE B 1 107 ? 9.43 11.891 8.359 1 83 107 PHE B O 1
ATOM 3289 N N . LEU B 1 108 ? 7.582 10.625 8.273 1 89.25 108 LEU B N 1
ATOM 3290 C CA . LEU B 1 108 ? 7.984 10.086 6.98 1 89.25 108 LEU B CA 1
ATOM 3291 C C . LEU B 1 108 ? 7.141 10.695 5.859 1 89.25 108 LEU B C 1
ATOM 3293 O O . LEU B 1 108 ? 5.922 10.523 5.832 1 89.25 108 LEU B O 1
ATOM 3297 N N . ALA B 1 109 ? 7.832 11.406 5.027 1 87.19 109 ALA B N 1
ATOM 3298 C CA . ALA B 1 109 ? 7.164 11.984 3.863 1 87.19 109 ALA B CA 1
ATOM 3299 C C . ALA B 1 109 ? 7.395 11.133 2.619 1 87.19 109 ALA B C 1
ATOM 3301 O O . ALA B 1 109 ? 8.5 10.641 2.393 1 87.19 109 ALA B O 1
ATOM 3302 N N . VAL B 1 110 ? 6.309 10.992 1.955 1 83.81 110 VAL B N 1
ATOM 3303 C CA . VAL B 1 110 ? 6.395 10.195 0.734 1 83.81 110 VAL B CA 1
ATOM 3304 C C . VAL B 1 110 ? 6.586 11.117 -0.469 1 83.81 110 VAL B C 1
ATOM 3306 O O . VAL B 1 110 ? 5.852 12.094 -0.635 1 83.81 110 VAL B O 1
ATOM 3309 N N . ALA B 1 111 ? 7.617 10.82 -1.216 1 77.06 111 ALA B N 1
ATOM 3310 C CA . ALA B 1 111 ? 7.871 11.617 -2.416 1 77.06 111 ALA B CA 1
ATOM 3311 C C . ALA B 1 111 ? 7.754 10.758 -3.674 1 77.06 111 ALA B C 1
ATOM 3313 O O . ALA B 1 111 ? 8.422 9.727 -3.791 1 77.06 111 ALA B O 1
ATOM 3314 N N . PRO B 1 112 ? 6.762 11.227 -4.469 1 64.12 112 PRO B N 1
ATOM 3315 C CA . PRO B 1 112 ? 6.797 10.539 -5.762 1 64.12 112 PRO B CA 1
ATOM 3316 C C . PRO B 1 112 ? 8.078 10.812 -6.539 1 64.12 112 PRO B C 1
ATOM 3318 O O . PRO B 1 112 ? 8.75 11.82 -6.301 1 64.12 112 PRO B O 1
ATOM 3321 N N . ALA B 1 113 ? 8.719 9.867 -7.18 1 57.09 113 ALA B N 1
ATOM 3322 C CA . ALA B 1 113 ? 10.039 9.844 -7.812 1 57.09 113 ALA B CA 1
ATOM 3323 C C . ALA B 1 113 ? 10.32 11.156 -8.539 1 57.09 113 ALA B C 1
ATOM 3325 O O . ALA B 1 113 ? 11.445 11.648 -8.531 1 57.09 113 ALA B O 1
ATOM 3326 N N . ALA B 1 114 ? 9.398 11.711 -9.258 1 56.09 114 ALA B N 1
ATOM 3327 C CA . ALA B 1 114 ? 9.719 12.852 -10.109 1 56.09 114 ALA B CA 1
ATOM 3328 C C . ALA B 1 114 ? 9.742 14.148 -9.305 1 56.09 114 ALA B C 1
ATOM 3330 O O . ALA B 1 114 ? 9.875 15.234 -9.867 1 56.09 114 ALA B O 1
ATOM 3331 N N . MET B 1 115 ? 9.805 13.984 -8.016 1 54.72 115 MET B N 1
ATOM 3332 C CA . MET B 1 115 ? 9.57 15.227 -7.289 1 54.72 115 MET B CA 1
ATOM 3333 C C . MET B 1 115 ? 10.891 15.922 -6.957 1 54.72 115 MET B C 1
ATOM 3335 O O . MET B 1 115 ? 11.867 15.258 -6.59 1 54.72 115 MET B O 1
ATOM 3339 N N . GLN B 1 116 ? 10.945 17.109 -7.398 1 54.47 116 GLN B N 1
ATOM 3340 C CA . GLN B 1 116 ? 12 17.984 -6.918 1 54.47 116 GLN B CA 1
ATOM 3341 C C . GLN B 1 116 ? 11.93 18.156 -5.402 1 54.47 116 GLN B C 1
ATOM 3343 O O . GLN B 1 116 ? 10.891 18.531 -4.859 1 54.47 116 GLN B O 1
ATOM 3348 N N . LEU B 1 117 ? 12.727 17.344 -4.691 1 59.56 117 LEU B N 1
ATOM 3349 C CA . LEU B 1 117 ? 12.773 17.406 -3.234 1 59.56 117 LEU B CA 1
ATOM 3350 C C . LEU B 1 117 ? 13.203 18.797 -2.762 1 59.56 117 LEU B C 1
ATOM 3352 O O . LEU B 1 117 ? 14.297 18.953 -2.215 1 59.56 117 LEU B O 1
ATOM 3356 N N . ASP B 1 118 ? 12.438 19.766 -3.043 1 59.91 118 ASP B N 1
ATOM 3357 C CA . ASP B 1 118 ? 12.82 21.125 -2.68 1 59.91 118 ASP B CA 1
ATOM 3358 C C . ASP B 1 118 ? 12.398 21.453 -1.247 1 59.91 118 ASP B C 1
ATOM 3360 O O . ASP B 1 118 ? 12.688 22.547 -0.741 1 59.91 118 ASP B O 1
ATOM 3364 N N . VAL B 1 119 ? 11.82 20.5 -0.592 1 63.44 119 VAL B N 1
ATOM 3365 C CA . VAL B 1 119 ? 11.414 20.75 0.787 1 63.44 119 VAL B CA 1
ATOM 3366 C C . VAL B 1 119 ? 12.5 20.266 1.744 1 63.44 119 VAL B C 1
ATOM 3368 O O . VAL B 1 119 ? 13.109 19.219 1.524 1 63.44 119 VAL B O 1
ATOM 3371 N N . ALA B 1 120 ? 12.805 21.141 2.68 1 72.12 120 ALA B N 1
ATOM 3372 C CA . ALA B 1 120 ? 13.812 20.797 3.682 1 72.12 120 ALA B CA 1
ATOM 3373 C C . ALA B 1 120 ? 13.461 19.5 4.41 1 72.12 120 ALA B C 1
ATOM 3375 O O . ALA B 1 120 ? 12.305 19.297 4.785 1 72.12 120 ALA B O 1
ATOM 3376 N N . HIS B 1 121 ? 14.375 18.609 4.418 1 84.06 121 HIS B N 1
ATOM 3377 C CA . HIS B 1 121 ? 14.234 17.344 5.137 1 84.06 121 HIS B CA 1
ATOM 3378 C C . HIS B 1 121 ? 15.562 16.906 5.742 1 84.06 121 HIS B C 1
ATOM 3380 O O . HIS B 1 121 ? 16.625 17.391 5.336 1 84.06 121 HIS B O 1
ATOM 3386 N N . ASP B 1 122 ? 15.445 16.047 6.73 1 89.69 122 ASP B N 1
ATOM 3387 C CA . ASP B 1 122 ? 16.625 15.664 7.484 1 89.69 122 ASP B CA 1
ATOM 3388 C C . ASP B 1 122 ? 17.312 14.461 6.848 1 89.69 122 ASP B C 1
ATOM 3390 O O . ASP B 1 122 ? 18.5 14.203 7.109 1 89.69 122 ASP B O 1
ATOM 3394 N N . GLY B 1 123 ? 16.609 13.727 6.09 1 93.5 123 GLY B N 1
ATOM 3395 C CA . GLY B 1 123 ? 17.172 12.516 5.52 1 93.5 123 GLY B CA 1
ATOM 3396 C C . GLY B 1 123 ? 16.344 11.945 4.379 1 93.5 123 GLY B C 1
ATOM 3397 O O . GLY B 1 123 ? 15.148 12.211 4.289 1 93.5 123 GLY B O 1
ATOM 3398 N N . LEU B 1 124 ? 17.031 11.156 3.525 1 92.44 124 LEU B N 1
ATOM 3399 C CA . LEU B 1 124 ? 16.406 10.547 2.361 1 92.44 124 LEU B CA 1
ATOM 3400 C C . LEU B 1 124 ? 16.5 9.023 2.426 1 92.44 124 LEU B C 1
ATOM 3402 O O . LEU B 1 124 ? 17.562 8.484 2.754 1 92.44 124 LEU B O 1
ATOM 3406 N N . ILE B 1 125 ? 15.383 8.438 2.211 1 95.06 125 ILE B N 1
ATOM 3407 C CA . ILE B 1 125 ? 15.359 6.996 1.966 1 95.06 125 ILE B CA 1
ATOM 3408 C C . ILE B 1 125 ? 15 6.727 0.507 1 95.06 125 ILE B C 1
ATOM 3410 O O . ILE B 1 125 ? 13.898 7.07 0.059 1 95.06 125 ILE B O 1
ATOM 3414 N N . ALA B 1 126 ? 15.883 6.141 -0.24 1 91.75 126 ALA B N 1
ATOM 3415 C CA . ALA B 1 126 ? 15.625 5.75 -1.623 1 91.75 126 ALA B CA 1
ATOM 3416 C C . ALA B 1 126 ? 15.414 4.242 -1.737 1 91.75 126 ALA B C 1
ATOM 3418 O O . ALA B 1 126 ? 16.281 3.455 -1.344 1 91.75 126 ALA B O 1
ATOM 3419 N N . VAL B 1 127 ? 14.297 3.867 -2.256 1 91.75 127 VAL B N 1
ATOM 3420 C CA . VAL B 1 127 ? 13.984 2.449 -2.389 1 91.75 127 VAL B CA 1
ATOM 3421 C C . VAL B 1 127 ? 14.359 1.967 -3.789 1 91.75 127 VAL B C 1
ATOM 3423 O O . VAL B 1 127 ? 13.906 2.531 -4.789 1 91.75 127 VAL B O 1
ATOM 3426 N N . ASP B 1 128 ? 15.18 0.964 -3.877 1 89.81 128 ASP B N 1
ATOM 3427 C CA . ASP B 1 128 ? 15.672 0.329 -5.094 1 89.81 128 ASP B CA 1
ATOM 3428 C C . ASP B 1 128 ? 16.25 1.363 -6.059 1 89.81 128 ASP B C 1
ATOM 3430 O O . ASP B 1 128 ? 15.844 1.432 -7.219 1 89.81 128 ASP B O 1
ATOM 3434 N N . PRO B 1 129 ? 17.25 2.025 -5.613 1 89.38 129 PRO B N 1
ATOM 3435 C CA . PRO B 1 129 ? 17.844 3.057 -6.469 1 89.38 129 PRO B CA 1
ATOM 3436 C C . PRO B 1 129 ? 18.578 2.475 -7.676 1 89.38 129 PRO B C 1
ATOM 3438 O O . PRO B 1 129 ? 19.203 1.417 -7.574 1 89.38 129 PRO B O 1
ATOM 3441 N N . ALA B 1 130 ? 18.422 3.199 -8.75 1 86.94 130 ALA B N 1
ATOM 3442 C CA . ALA B 1 130 ? 19.234 2.859 -9.914 1 86.94 130 ALA B CA 1
ATOM 3443 C C . ALA B 1 130 ? 20.703 3.223 -9.688 1 86.94 130 ALA B C 1
ATOM 3445 O O . ALA B 1 130 ? 21.031 3.957 -8.75 1 86.94 130 ALA B O 1
ATOM 3446 N N . GLU B 1 131 ? 21.516 2.557 -10.516 1 86.12 131 GLU B N 1
ATOM 3447 C CA . GLU B 1 131 ? 22.906 3 -10.5 1 86.12 131 GLU B CA 1
ATOM 3448 C C . GLU B 1 131 ? 23.016 4.488 -10.828 1 86.12 131 GLU B C 1
ATOM 3450 O O . GLU B 1 131 ? 22.453 4.949 -11.828 1 86.12 131 GLU B O 1
ATOM 3455 N N . GLY B 1 132 ? 23.656 5.215 -9.992 1 83.56 132 GLY B N 1
ATOM 3456 C CA . GLY B 1 132 ? 23.766 6.652 -10.203 1 83.56 132 GLY B CA 1
ATOM 3457 C C . GLY B 1 132 ? 22.469 7.391 -10 1 83.56 132 GLY B C 1
ATOM 3458 O O . GLY B 1 132 ? 22.188 8.391 -10.672 1 83.56 132 GLY B O 1
ATOM 3459 N N . ASP B 1 133 ? 21.625 6.914 -9.148 1 84.81 133 ASP B N 1
ATOM 3460 C CA . ASP B 1 133 ? 20.312 7.516 -8.891 1 84.81 133 ASP B CA 1
ATOM 3461 C C . ASP B 1 133 ? 20.453 8.992 -8.539 1 84.81 133 ASP B C 1
ATOM 3463 O O . ASP B 1 133 ? 21.188 9.359 -7.621 1 84.81 133 ASP B O 1
ATOM 3467 N N . PRO B 1 134 ? 19.719 9.805 -9.227 1 82.75 134 PRO B N 1
ATOM 3468 C CA . PRO B 1 134 ? 19.875 11.25 -9.039 1 82.75 134 PRO B CA 1
ATOM 3469 C C . PRO B 1 134 ? 19.469 11.703 -7.633 1 82.75 134 PRO B C 1
ATOM 3471 O O . PRO B 1 134 ? 20.031 12.68 -7.117 1 82.75 134 PRO B O 1
ATOM 3474 N N . LEU B 1 135 ? 18.578 11.023 -7.016 1 83.69 135 LEU B N 1
ATOM 3475 C CA . LEU B 1 135 ? 18.156 11.43 -5.68 1 83.69 135 LEU B CA 1
ATOM 3476 C C . LEU B 1 135 ? 19.266 11.18 -4.66 1 83.69 135 LEU B C 1
ATOM 3478 O O . LEU B 1 135 ? 19.516 12.016 -3.793 1 83.69 135 LEU B O 1
ATOM 3482 N N . VAL B 1 136 ? 19.828 10.047 -4.809 1 88.44 136 VAL B N 1
ATOM 3483 C CA . VAL B 1 136 ? 20.906 9.703 -3.891 1 88.44 136 VAL B CA 1
ATOM 3484 C C . VAL B 1 136 ? 22.094 10.641 -4.109 1 88.44 136 VAL B C 1
ATOM 3486 O O . VAL B 1 136 ? 22.703 11.109 -3.148 1 88.44 136 VAL B O 1
ATOM 3489 N N . GLU B 1 137 ? 22.312 10.93 -5.34 1 87.31 137 GLU B N 1
ATOM 3490 C CA . GLU B 1 137 ? 23.422 11.836 -5.672 1 87.31 137 GLU B CA 1
ATOM 3491 C C . GLU B 1 137 ? 23.141 13.25 -5.18 1 87.31 137 GLU B C 1
ATOM 3493 O O . GLU B 1 137 ? 24.031 13.922 -4.664 1 87.31 137 GLU B O 1
ATOM 3498 N N . SER B 1 138 ? 21.953 13.656 -5.402 1 83.94 138 SER B N 1
ATOM 3499 C CA . SER B 1 138 ? 21.562 14.977 -4.934 1 83.94 138 SER B CA 1
ATOM 3500 C C . SER B 1 138 ? 21.688 15.086 -3.42 1 83.94 138 SER B C 1
ATOM 3502 O O . SER B 1 138 ? 22.141 16.109 -2.902 1 83.94 138 SER B O 1
ATOM 3504 N N . ALA B 1 139 ? 21.266 14.078 -2.725 1 86.44 139 ALA B N 1
ATOM 3505 C CA . ALA B 1 139 ? 21.391 14.062 -1.27 1 86.44 139 ALA B CA 1
ATOM 3506 C C . ALA B 1 139 ? 22.859 14.164 -0.853 1 86.44 139 ALA B C 1
ATOM 3508 O O . ALA B 1 139 ? 23.203 14.914 0.063 1 86.44 139 ALA B O 1
ATOM 3509 N N . ARG B 1 140 ? 23.672 13.461 -1.522 1 87.75 140 ARG B N 1
ATOM 3510 C CA . ARG B 1 140 ? 25.109 13.492 -1.253 1 87.75 140 ARG B CA 1
ATOM 3511 C C . ARG B 1 140 ? 25.672 14.898 -1.441 1 87.75 140 ARG B C 1
ATOM 3513 O O . ARG B 1 140 ? 26.406 15.398 -0.586 1 87.75 140 ARG B O 1
ATOM 3520 N N . GLN B 1 141 ? 25.25 15.484 -2.5 1 83.56 141 GLN B N 1
ATOM 3521 C CA . GLN B 1 141 ? 25.75 16.812 -2.836 1 83.56 141 GLN B CA 1
ATOM 3522 C C . GLN B 1 141 ? 25.297 17.844 -1.81 1 83.56 141 GLN B C 1
ATOM 3524 O O . GLN B 1 141 ? 26.016 18.797 -1.509 1 83.56 141 GLN B O 1
ATOM 3529 N N . ARG B 1 142 ? 24.172 17.641 -1.265 1 80.81 142 ARG B N 1
ATOM 3530 C CA . ARG B 1 142 ? 23.594 18.578 -0.308 1 80.81 142 ARG B CA 1
ATOM 3531 C C . ARG B 1 142 ? 24.031 18.25 1.114 1 80.81 142 ARG B C 1
ATOM 3533 O O . ARG B 1 142 ? 23.766 19.016 2.045 1 80.81 142 ARG B O 1
ATOM 3540 N N . GLY B 1 143 ? 24.672 17.156 1.265 1 86.5 143 GLY B N 1
ATOM 3541 C CA . GLY B 1 143 ? 25.094 16.719 2.588 1 86.5 143 GLY B CA 1
ATOM 3542 C C . GLY B 1 143 ? 23.953 16.172 3.426 1 86.5 143 GLY B C 1
ATOM 3543 O O . GLY B 1 143 ? 24.047 16.141 4.652 1 86.5 143 GLY B O 1
ATOM 3544 N N . THR B 1 144 ? 22.875 15.852 2.775 1 88.81 144 THR B N 1
ATOM 3545 C CA . THR B 1 144 ? 21.75 15.227 3.455 1 88.81 144 THR B CA 1
ATOM 3546 C C . THR B 1 144 ? 21.984 13.727 3.623 1 88.81 144 THR B C 1
ATOM 3548 O O . THR B 1 144 ? 22.203 13.016 2.643 1 88.81 144 THR B O 1
ATOM 3551 N N . PRO B 1 145 ? 21.953 13.242 4.887 1 95.25 145 PRO B N 1
ATOM 3552 C CA . PRO B 1 145 ? 22.109 11.797 5.078 1 95.25 145 PRO B CA 1
ATOM 3553 C C . PRO B 1 145 ? 21.094 10.977 4.281 1 95.25 145 PRO B C 1
ATOM 3555 O O . PRO B 1 145 ? 19.938 11.383 4.152 1 95.25 145 PRO B O 1
ATOM 3558 N N . ALA B 1 146 ? 21.594 9.836 3.756 1 95.38 146 ALA B N 1
ATOM 3559 C CA . ALA B 1 146 ? 20.734 8.984 2.941 1 95.38 146 ALA B CA 1
ATOM 3560 C C . ALA B 1 146 ? 20.922 7.516 3.291 1 95.38 146 ALA B C 1
ATOM 3562 O O . ALA B 1 146 ? 22 7.105 3.73 1 95.38 146 ALA B O 1
ATOM 3563 N N . SER B 1 147 ? 19.875 6.812 3.184 1 96.94 147 SER B N 1
ATOM 3564 C CA . SER B 1 147 ? 19.875 5.355 3.205 1 96.94 147 SER B CA 1
ATOM 3565 C C . SER B 1 147 ? 19.062 4.785 2.055 1 96.94 147 SER B C 1
ATOM 3567 O O . SER B 1 147 ? 18.156 5.457 1.53 1 96.94 147 SER B O 1
ATOM 3569 N N . THR B 1 148 ? 19.422 3.611 1.623 1 96.06 148 THR B N 1
ATOM 3570 C CA . THR B 1 148 ? 18.703 2.99 0.522 1 96.06 148 THR B CA 1
ATOM 3571 C C . THR B 1 148 ? 18.203 1.604 0.919 1 96.06 148 THR B C 1
ATOM 3573 O O . THR B 1 148 ? 18.844 0.908 1.706 1 96.06 148 THR B O 1
ATOM 3576 N N . VAL B 1 149 ? 17.031 1.291 0.522 1 96.38 149 VAL B N 1
ATOM 3577 C CA . VAL B 1 149 ? 16.578 -0.091 0.447 1 96.38 149 VAL B CA 1
ATOM 3578 C C . VAL B 1 149 ? 16.953 -0.689 -0.905 1 96.38 149 VAL B C 1
ATOM 3580 O O . VAL B 1 149 ? 16.344 -0.359 -1.93 1 96.38 149 VAL B O 1
ATOM 3583 N N . GLY B 1 150 ? 17.812 -1.601 -0.898 1 95.06 150 GLY B N 1
ATOM 3584 C CA . GLY B 1 150 ? 18.562 -1.98 -2.088 1 95.06 150 GLY B CA 1
ATOM 3585 C C . GLY B 1 150 ? 19.969 -1.424 -2.111 1 95.06 150 GLY B C 1
ATOM 3586 O O . GLY B 1 150 ? 20.219 -0.341 -1.581 1 95.06 150 GLY B O 1
ATOM 3587 N N . ARG B 1 151 ? 20.891 -2.086 -2.725 1 93.38 151 ARG B N 1
ATOM 3588 C CA . ARG B 1 151 ? 22.312 -1.713 -2.725 1 93.38 151 ARG B CA 1
ATOM 3589 C C . ARG B 1 151 ? 22.547 -0.468 -3.574 1 93.38 151 ARG B C 1
ATOM 3591 O O . ARG B 1 151 ? 21.828 -0.227 -4.547 1 93.38 151 ARG B O 1
ATOM 3598 N N . THR B 1 152 ? 23.438 0.305 -3.139 1 90.25 152 THR B N 1
ATOM 3599 C CA . THR B 1 152 ? 23.906 1.468 -3.885 1 90.25 152 THR B CA 1
ATOM 3600 C C . THR B 1 152 ? 25.422 1.539 -3.873 1 90.25 152 THR B C 1
ATOM 3602 O O . THR B 1 152 ? 26.062 1.033 -2.951 1 90.25 152 THR B O 1
ATOM 3605 N N . ALA B 1 153 ? 25.969 2.178 -4.875 1 88.38 153 ALA B N 1
ATOM 3606 C CA . ALA B 1 153 ? 27.422 2.336 -4.961 1 88.38 153 ALA B CA 1
ATOM 3607 C C . ALA B 1 153 ? 27.875 3.578 -4.207 1 88.38 153 ALA B C 1
ATOM 3609 O O . ALA B 1 153 ? 29.078 3.805 -4.051 1 88.38 153 ALA B O 1
ATOM 3610 N N . SER B 1 154 ? 26.969 4.316 -3.73 1 87.88 154 SER B N 1
ATOM 3611 C CA . SER B 1 154 ? 27.328 5.535 -3.02 1 87.88 154 SER B CA 1
ATOM 3612 C C . SER B 1 154 ? 27.906 5.227 -1.638 1 87.88 154 SER B C 1
ATOM 3614 O O . SER B 1 154 ? 27.219 4.633 -0.801 1 87.88 154 SER B O 1
ATOM 3616 N N . ASP B 1 155 ? 29.047 5.695 -1.339 1 87.94 155 ASP B N 1
ATOM 3617 C CA . ASP B 1 155 ? 29.688 5.469 -0.045 1 87.94 155 ASP B CA 1
ATOM 3618 C C . ASP B 1 155 ? 29.078 6.375 1.028 1 87.94 155 ASP B C 1
ATOM 3620 O O . ASP B 1 155 ? 29.297 6.16 2.223 1 87.94 155 ASP B O 1
ATOM 3624 N N . ALA B 1 156 ? 28.359 7.316 0.571 1 89.81 156 ALA B N 1
ATOM 3625 C CA . ALA B 1 156 ? 27.812 8.297 1.503 1 89.81 156 ALA B CA 1
ATOM 3626 C C . ALA B 1 156 ? 26.453 7.832 2.039 1 89.81 156 ALA B C 1
ATOM 3628 O O . ALA B 1 156 ? 25.906 8.43 2.971 1 89.81 156 ALA B O 1
ATOM 3629 N N . ALA B 1 157 ? 25.984 6.746 1.467 1 94.5 157 ALA B N 1
ATOM 3630 C CA . ALA B 1 157 ? 24.656 6.281 1.869 1 94.5 157 ALA B CA 1
ATOM 3631 C C . ALA B 1 157 ? 24.734 4.891 2.496 1 94.5 157 ALA B C 1
ATOM 3633 O O . ALA B 1 157 ? 25.484 4.031 2.027 1 94.5 157 ALA B O 1
ATOM 3634 N N . SER B 1 158 ? 24.031 4.707 3.605 1 97 158 SER B N 1
ATOM 3635 C CA . SER B 1 158 ? 23.797 3.361 4.113 1 97 158 SER B CA 1
ATOM 3636 C C . SER B 1 158 ? 22.859 2.582 3.188 1 97 158 SER B C 1
ATOM 3638 O O . SER B 1 158 ? 22.125 3.174 2.398 1 97 158 SER B O 1
ATOM 3640 N N . TRP B 1 159 ? 22.984 1.279 3.18 1 97.31 159 TRP B N 1
ATOM 3641 C CA . TRP B 1 159 ? 21.984 0.512 2.438 1 97.31 159 TRP B CA 1
ATOM 3642 C C . TRP B 1 159 ? 21.625 -0.765 3.186 1 97.31 159 TRP B C 1
ATOM 3644 O O . TRP B 1 159 ? 22.422 -1.298 3.953 1 97.31 159 TRP B O 1
ATOM 3654 N N . VAL B 1 160 ? 20.422 -1.141 3.068 1 98.25 160 VAL B N 1
ATOM 3655 C CA . VAL B 1 160 ? 19.906 -2.434 3.506 1 98.25 160 VAL B CA 1
ATOM 3656 C C . VAL B 1 160 ? 19.438 -3.238 2.297 1 98.25 160 VAL B C 1
ATOM 3658 O O . VAL B 1 160 ? 18.875 -2.68 1.353 1 98.25 160 VAL B O 1
ATOM 3661 N N . ASP B 1 161 ? 19.719 -4.543 2.277 1 97.81 161 ASP B N 1
ATOM 3662 C CA . ASP B 1 161 ? 19.328 -5.414 1.17 1 97.81 161 ASP B CA 1
ATOM 3663 C C . ASP B 1 161 ? 19.219 -6.867 1.625 1 97.81 161 ASP B C 1
ATOM 3665 O O . ASP B 1 161 ? 19.422 -7.172 2.803 1 97.81 161 ASP B O 1
ATOM 3669 N N . ASN B 1 162 ? 18.812 -7.672 0.721 1 97.94 162 ASN B N 1
ATOM 3670 C CA . ASN B 1 162 ? 18.766 -9.109 0.974 1 97.94 162 ASN B CA 1
ATOM 3671 C C . ASN B 1 162 ? 20.031 -9.805 0.453 1 97.94 162 ASN B C 1
ATOM 3673 O O . ASN B 1 162 ? 20.828 -9.195 -0.269 1 97.94 162 ASN B O 1
ATOM 3677 N N . ASP B 1 163 ? 20.281 -11.023 0.942 1 96.88 163 ASP B N 1
ATOM 3678 C CA . ASP B 1 163 ? 21.328 -11.875 0.396 1 96.88 163 ASP B CA 1
ATOM 3679 C C . ASP B 1 163 ? 20.875 -12.531 -0.907 1 96.88 163 ASP B C 1
ATOM 3681 O O . ASP B 1 163 ? 20.453 -13.688 -0.911 1 96.88 163 ASP B O 1
ATOM 3685 N N . TRP B 1 164 ? 21.141 -11.852 -2.008 1 96.94 164 TRP B N 1
ATOM 3686 C CA . TRP B 1 164 ? 20.625 -12.305 -3.295 1 96.94 164 TRP B CA 1
ATOM 3687 C C . TRP B 1 164 ? 21.297 -13.602 -3.723 1 96.94 164 TRP B C 1
ATOM 3689 O O . TRP B 1 164 ? 20.672 -14.461 -4.352 1 96.94 164 TRP B O 1
ATOM 3699 N N . ALA B 1 165 ? 22.547 -13.766 -3.424 1 95.69 165 ALA B N 1
ATOM 3700 C CA . ALA B 1 165 ? 23.25 -15.008 -3.75 1 95.69 165 ALA B CA 1
ATOM 3701 C C . ALA B 1 165 ? 22.578 -16.203 -3.07 1 95.69 165 ALA B C 1
ATOM 3703 O O . ALA B 1 165 ? 22.297 -17.219 -3.715 1 95.69 165 ALA B O 1
ATOM 3704 N N . GLY B 1 166 ? 22.328 -16.031 -1.793 1 96.56 166 GLY B N 1
ATOM 3705 C CA . GLY B 1 166 ? 21.656 -17.078 -1.055 1 96.56 166 GLY B CA 1
ATOM 3706 C C . GLY B 1 166 ? 20.234 -17.328 -1.517 1 96.56 166 GLY B C 1
ATOM 3707 O O . GLY B 1 166 ? 19.812 -18.469 -1.683 1 96.56 166 GLY B O 1
ATOM 3708 N N . VAL B 1 167 ? 19.516 -16.297 -1.756 1 97.19 167 VAL B N 1
ATOM 3709 C CA . VAL B 1 167 ? 18.109 -16.359 -2.154 1 97.19 167 VAL B CA 1
ATOM 3710 C C . VAL B 1 167 ? 17.984 -17.078 -3.494 1 97.19 167 VAL B C 1
ATOM 3712 O O . VAL B 1 167 ? 17.203 -18.016 -3.627 1 97.19 167 VAL B O 1
ATOM 3715 N N . VAL B 1 168 ? 18.766 -16.594 -4.461 1 97.31 168 VAL B N 1
ATOM 3716 C CA . VAL B 1 168 ? 18.703 -17.188 -5.797 1 97.31 168 VAL B CA 1
ATOM 3717 C C . VAL B 1 168 ? 19.156 -18.641 -5.742 1 97.31 168 VAL B C 1
ATOM 3719 O O . VAL B 1 168 ? 18.547 -19.516 -6.383 1 97.31 168 VAL B O 1
ATOM 3722 N N . GLY B 1 169 ? 20.172 -18.906 -4.969 1 96.25 169 GLY B N 1
ATOM 3723 C CA . GLY B 1 169 ? 20.625 -20.281 -4.785 1 96.25 169 GLY B CA 1
ATOM 3724 C C . GLY B 1 169 ? 19.547 -21.188 -4.227 1 96.25 169 GLY B C 1
ATOM 3725 O O . GLY B 1 169 ? 19.312 -22.281 -4.762 1 96.25 169 GLY B O 1
ATOM 3726 N N . ASP B 1 170 ? 18.875 -20.766 -3.184 1 97.06 170 ASP B N 1
ATOM 3727 C CA . ASP B 1 170 ? 17.828 -21.547 -2.531 1 97.06 170 ASP B CA 1
ATOM 3728 C C . ASP B 1 170 ? 16.688 -21.844 -3.494 1 97.06 170 ASP B C 1
ATOM 3730 O O . ASP B 1 170 ? 16.156 -22.953 -3.525 1 97.06 170 ASP B O 1
ATOM 3734 N N . VAL B 1 171 ? 16.328 -20.844 -4.293 1 97.69 171 VAL B N 1
ATOM 3735 C CA . VAL B 1 171 ? 15.203 -20.984 -5.219 1 97.69 171 VAL B CA 1
ATOM 3736 C C . VAL B 1 171 ? 15.562 -21.984 -6.309 1 97.69 171 VAL B C 1
ATOM 3738 O O . VAL B 1 171 ? 14.789 -22.906 -6.598 1 97.69 171 VAL B O 1
ATOM 3741 N N . LEU B 1 172 ? 16.719 -21.859 -6.875 1 96.62 172 LEU B N 1
ATOM 3742 C CA . LEU B 1 172 ? 17.125 -22.734 -7.969 1 96.62 172 LEU B CA 1
ATOM 3743 C C . LEU B 1 172 ? 17.312 -24.172 -7.469 1 96.62 172 LEU B C 1
ATOM 3745 O O . LEU B 1 172 ? 16.953 -25.125 -8.156 1 96.62 172 LEU B O 1
ATOM 3749 N N . ASP B 1 173 ? 17.906 -24.312 -6.25 1 96.62 173 ASP B N 1
ATOM 3750 C CA . ASP B 1 173 ? 18.031 -25.641 -5.66 1 96.62 173 ASP B CA 1
ATOM 3751 C C . ASP B 1 173 ? 16.672 -26.297 -5.469 1 96.62 173 ASP B C 1
ATOM 3753 O O . ASP B 1 173 ? 16.484 -27.484 -5.773 1 96.62 173 ASP B O 1
ATOM 3757 N N . HIS B 1 174 ? 15.758 -25.5 -4.984 1 97.75 174 HIS B N 1
ATOM 3758 C CA . HIS B 1 174 ? 14.398 -25.984 -4.758 1 97.75 174 HIS B CA 1
ATOM 3759 C C . HIS B 1 174 ? 13.75 -26.438 -6.066 1 97.75 174 HIS B C 1
ATOM 3761 O O . HIS B 1 174 ? 13.156 -27.516 -6.133 1 97.75 174 HIS B O 1
ATOM 3767 N N . LEU B 1 175 ? 13.883 -25.594 -7.094 1 96.62 175 LEU B N 1
ATOM 3768 C CA . LEU B 1 175 ? 13.297 -25.906 -8.398 1 96.62 175 LEU B CA 1
ATOM 3769 C C . LEU B 1 175 ? 13.945 -27.141 -9.008 1 96.62 175 LEU B C 1
ATOM 3771 O O . LEU B 1 175 ? 13.258 -28 -9.57 1 96.62 175 LEU B O 1
ATOM 3775 N N . GLU B 1 176 ? 15.219 -27.266 -8.844 1 95 176 GLU B N 1
ATOM 3776 C CA . GLU B 1 176 ? 15.938 -28.422 -9.352 1 95 176 GLU B CA 1
ATOM 3777 C C . GLU B 1 176 ? 15.5 -29.703 -8.648 1 95 176 GLU B C 1
ATOM 3779 O O . GLU B 1 176 ? 15.289 -30.734 -9.297 1 95 176 GLU B O 1
ATOM 3784 N N . ARG B 1 177 ? 15.445 -29.656 -7.348 1 96.56 177 ARG B N 1
ATOM 3785 C CA . ARG B 1 177 ? 14.977 -30.797 -6.578 1 96.56 177 ARG B CA 1
ATOM 3786 C C . ARG B 1 177 ? 13.578 -31.219 -7.016 1 96.56 177 ARG B C 1
ATOM 3788 O O . ARG B 1 177 ? 13.242 -32.406 -6.984 1 96.56 177 ARG B O 1
ATOM 3795 N N . GLY B 1 178 ? 12.812 -30.234 -7.441 1 96.69 178 GLY B N 1
ATOM 3796 C CA . GLY B 1 178 ? 11.453 -30.484 -7.902 1 96.69 178 GLY B CA 1
ATOM 3797 C C . GLY B 1 178 ? 11.391 -31.031 -9.32 1 96.69 178 GLY B C 1
ATOM 3798 O O . GLY B 1 178 ? 10.32 -31.391 -9.805 1 96.69 178 GLY B O 1
ATOM 3799 N N . GLY B 1 179 ? 12.586 -31 -10.023 1 95.12 179 GLY B N 1
ATOM 3800 C CA . GLY B 1 179 ? 12.648 -31.625 -11.328 1 95.12 179 GLY B CA 1
ATOM 3801 C C . GLY B 1 179 ? 12.773 -30.625 -12.461 1 95.12 179 GLY B C 1
ATOM 3802 O O . GLY B 1 179 ? 12.836 -31 -13.633 1 95.12 179 GLY B O 1
ATOM 3803 N N . ALA B 1 180 ? 12.797 -29.375 -12.141 1 95.31 180 ALA B N 1
ATOM 3804 C CA . ALA B 1 180 ? 12.938 -28.359 -13.188 1 95.31 180 ALA B CA 1
ATOM 3805 C C . ALA B 1 180 ? 14.305 -28.453 -13.859 1 95.31 180 ALA B C 1
ATOM 3807 O O . ALA B 1 180 ? 15.312 -28.672 -13.188 1 95.31 180 ALA B O 1
ATOM 3808 N N . ARG B 1 181 ? 14.297 -28.25 -15.156 1 94.06 181 ARG B N 1
ATOM 3809 C CA . ARG B 1 181 ? 15.547 -28.328 -15.906 1 94.06 181 ARG B CA 1
ATOM 3810 C C . ARG B 1 181 ? 15.719 -27.125 -16.812 1 94.06 181 ARG B C 1
ATOM 3812 O O . ARG B 1 181 ? 16.812 -26.859 -17.312 1 94.06 181 ARG B O 1
ATOM 3819 N N . ARG B 1 182 ? 14.664 -26.391 -17 1 95.5 182 ARG B N 1
ATOM 3820 C CA . ARG B 1 182 ? 14.695 -25.203 -17.844 1 95.5 182 ARG B CA 1
ATOM 3821 C C . ARG B 1 182 ? 14.133 -23.984 -17.109 1 95.5 182 ARG B C 1
ATOM 3823 O O . ARG B 1 182 ? 13.18 -23.359 -17.578 1 95.5 182 ARG B O 1
ATOM 3830 N N . PRO B 1 183 ? 14.797 -23.656 -15.992 1 96.75 183 PRO B N 1
ATOM 3831 C CA . PRO B 1 183 ? 14.305 -22.469 -15.273 1 96.75 183 PRO B CA 1
ATOM 3832 C C . PRO B 1 183 ? 14.555 -21.172 -16.031 1 96.75 183 PRO B C 1
ATOM 3834 O O . PRO B 1 183 ? 15.539 -21.062 -16.766 1 96.75 183 PRO B O 1
ATOM 3837 N N . MET B 1 184 ? 13.641 -20.281 -15.93 1 98 184 MET B N 1
ATOM 3838 C CA . MET B 1 184 ? 13.766 -18.938 -16.516 1 98 184 MET B CA 1
ATOM 3839 C C . MET B 1 184 ? 13.422 -17.859 -15.5 1 98 184 MET B C 1
ATOM 3841 O O . MET B 1 184 ? 12.492 -18.016 -14.711 1 98 184 MET B O 1
ATOM 3845 N N . LEU B 1 185 ? 14.273 -16.797 -15.477 1 98.38 185 LEU B N 1
ATOM 3846 C CA . LEU B 1 185 ? 13.984 -15.617 -14.68 1 98.38 185 LEU B CA 1
ATOM 3847 C C . LEU B 1 185 ? 13.234 -14.578 -15.5 1 98.38 185 LEU B C 1
ATOM 3849 O O . LEU B 1 185 ? 13.648 -14.25 -16.625 1 98.38 185 LEU B O 1
ATOM 3853 N N . ILE B 1 186 ? 12.102 -14.109 -14.992 1 98 186 ILE B N 1
ATOM 3854 C CA . ILE B 1 186 ? 11.414 -12.984 -15.617 1 98 186 ILE B CA 1
ATOM 3855 C C . ILE B 1 186 ? 11.289 -11.836 -14.617 1 98 186 ILE B C 1
ATOM 3857 O O . ILE B 1 186 ? 10.945 -12.055 -13.453 1 98 186 ILE B O 1
ATOM 3861 N N . ALA B 1 187 ? 11.664 -10.68 -15.023 1 96 187 ALA B N 1
ATOM 3862 C CA . ALA B 1 187 ? 11.648 -9.484 -14.18 1 96 187 ALA B CA 1
ATOM 3863 C C . ALA B 1 187 ? 11.203 -8.266 -14.969 1 96 187 ALA B C 1
ATOM 3865 O O . ALA B 1 187 ? 11.203 -8.281 -16.203 1 96 187 ALA B O 1
ATOM 3866 N N . PRO B 1 188 ? 10.742 -7.199 -14.305 1 91.69 188 PRO B N 1
ATOM 3867 C CA . PRO B 1 188 ? 10.422 -5.965 -15.023 1 91.69 188 PRO B CA 1
ATOM 3868 C C . PRO B 1 188 ? 11.648 -5.332 -15.68 1 91.69 188 PRO B C 1
ATOM 3870 O O . PRO B 1 188 ? 12.75 -5.391 -15.125 1 91.69 188 PRO B O 1
ATOM 3873 N N . ASP B 1 189 ? 11.344 -4.758 -16.812 1 91.88 189 ASP B N 1
ATOM 3874 C CA . ASP B 1 189 ? 12.367 -3.9 -17.406 1 91.88 189 ASP B CA 1
ATOM 3875 C C . ASP B 1 189 ? 12.477 -2.576 -16.641 1 91.88 189 ASP B C 1
ATOM 3877 O O . ASP B 1 189 ? 11.773 -1.615 -16.969 1 91.88 189 ASP B O 1
ATOM 3881 N N . SER B 1 190 ? 13.32 -2.582 -15.609 1 87.06 190 SER B N 1
ATOM 3882 C CA . SER B 1 190 ? 13.5 -1.452 -14.703 1 87.06 190 SER B CA 1
ATOM 3883 C C . SER B 1 190 ? 14.945 -1.354 -14.227 1 87.06 190 SER B C 1
ATOM 3885 O O . SER B 1 190 ? 15.68 -2.346 -14.234 1 87.06 190 SER B O 1
ATOM 3887 N N . ALA B 1 191 ? 15.305 -0.185 -13.883 1 87.12 191 ALA B N 1
ATOM 3888 C CA . ALA B 1 191 ? 16.672 0.039 -13.414 1 87.12 191 ALA B CA 1
ATOM 3889 C C . ALA B 1 191 ? 16.781 -0.203 -11.906 1 87.12 191 ALA B C 1
ATOM 3891 O O . ALA B 1 191 ? 17.828 0.046 -11.305 1 87.12 191 ALA B O 1
ATOM 3892 N N . ALA B 1 192 ? 15.734 -0.697 -11.305 1 88.12 192 ALA B N 1
ATOM 3893 C CA . ALA B 1 192 ? 15.75 -0.978 -9.875 1 88.12 192 ALA B CA 1
ATOM 3894 C C . ALA B 1 192 ? 16.922 -1.882 -9.508 1 88.12 192 ALA B C 1
ATOM 3896 O O . ALA B 1 192 ? 17.188 -2.873 -10.188 1 88.12 192 ALA B O 1
ATOM 3897 N N . SER B 1 193 ? 17.562 -1.598 -8.469 1 90.06 193 SER B N 1
ATOM 3898 C CA . SER B 1 193 ? 18.812 -2.246 -8.094 1 90.06 193 SER B CA 1
ATOM 3899 C C . SER B 1 193 ? 18.625 -3.748 -7.906 1 90.06 193 SER B C 1
ATOM 3901 O O . SER B 1 193 ? 19.5 -4.539 -8.25 1 90.06 193 SER B O 1
ATOM 3903 N N . TYR B 1 194 ? 17.484 -4.18 -7.324 1 92.12 194 TYR B N 1
ATOM 3904 C CA . TYR B 1 194 ? 17.328 -5.594 -7.012 1 92.12 194 TYR B CA 1
ATOM 3905 C C . TYR B 1 194 ? 17.281 -6.43 -8.289 1 92.12 194 TYR B C 1
ATOM 3907 O O . TYR B 1 194 ? 17.656 -7.602 -8.281 1 92.12 194 TYR B O 1
ATOM 3915 N N . ILE B 1 195 ? 16.797 -5.832 -9.375 1 92.94 195 ILE B N 1
ATOM 3916 C CA . ILE B 1 195 ? 16.656 -6.562 -10.633 1 92.94 195 ILE B CA 1
ATOM 3917 C C . ILE B 1 195 ? 18.031 -7 -11.141 1 92.94 195 ILE B C 1
ATOM 3919 O O . ILE B 1 195 ? 18.219 -8.164 -11.484 1 92.94 195 ILE B O 1
ATOM 3923 N N . GLY B 1 196 ? 18.953 -6.043 -11.156 1 92.75 196 GLY B N 1
ATOM 3924 C CA . GLY B 1 196 ? 20.312 -6.391 -11.562 1 92.75 196 GLY B CA 1
ATOM 3925 C C . GLY B 1 196 ? 20.953 -7.422 -10.664 1 92.75 196 GLY B C 1
ATOM 3926 O O . GLY B 1 196 ? 21.625 -8.344 -11.141 1 92.75 196 GLY B O 1
ATOM 3927 N N . SER B 1 197 ? 20.75 -7.281 -9.422 1 94.38 197 SER B N 1
ATOM 3928 C CA . SER B 1 197 ? 21.344 -8.195 -8.438 1 94.38 197 SER B CA 1
ATOM 3929 C C . SER B 1 197 ? 20.812 -9.609 -8.617 1 94.38 197 SER B C 1
ATOM 3931 O O . SER B 1 197 ? 21.594 -10.57 -8.656 1 94.38 197 SER B O 1
ATOM 3933 N N . VAL B 1 198 ? 19.531 -9.734 -8.766 1 96.69 198 VAL B N 1
ATOM 3934 C CA . VAL B 1 198 ? 18.891 -11.039 -8.898 1 96.69 198 VAL B CA 1
ATOM 3935 C C . VAL B 1 198 ? 19.312 -11.688 -10.219 1 96.69 198 VAL B C 1
ATOM 3937 O O . VAL B 1 198 ? 19.625 -12.883 -10.258 1 96.69 198 VAL B O 1
ATOM 3940 N N . GLU B 1 199 ? 19.312 -10.883 -11.234 1 97.06 199 GLU B N 1
ATOM 3941 C CA . GLU B 1 199 ? 19.688 -11.391 -12.547 1 97.06 199 GLU B CA 1
ATOM 3942 C C . GLU B 1 199 ? 21.141 -11.883 -12.547 1 97.06 199 GLU B C 1
ATOM 3944 O O . GLU B 1 199 ? 21.438 -12.953 -13.094 1 97.06 199 GLU B O 1
ATOM 3949 N N . ARG B 1 200 ? 22 -11.133 -11.961 1 96.06 200 ARG B N 1
ATOM 3950 C CA . ARG B 1 200 ? 23.422 -11.508 -11.883 1 96.06 200 ARG B CA 1
ATOM 3951 C C . ARG B 1 200 ? 23.594 -12.828 -11.141 1 96.06 200 ARG B C 1
ATOM 3953 O O . ARG B 1 200 ? 24.312 -13.711 -11.602 1 96.06 200 ARG B O 1
ATOM 3960 N N . GLU B 1 201 ? 22.953 -12.93 -10 1 96.94 201 GLU B N 1
ATOM 3961 C CA . GLU B 1 201 ? 23.062 -14.141 -9.203 1 96.94 201 GLU B CA 1
ATOM 3962 C C . GLU B 1 201 ? 22.438 -15.336 -9.922 1 96.94 201 GLU B C 1
ATOM 3964 O O . GLU B 1 201 ? 22.953 -16.453 -9.859 1 96.94 201 GLU B O 1
ATOM 3969 N N . PHE B 1 202 ? 21.328 -15.125 -10.641 1 97.62 202 PHE B N 1
ATOM 3970 C CA . PHE B 1 202 ? 20.641 -16.172 -11.391 1 97.62 202 PHE B CA 1
ATOM 3971 C C . PHE B 1 202 ? 21.516 -16.703 -12.508 1 97.62 202 PHE B C 1
ATOM 3973 O O . PHE B 1 202 ? 21.703 -17.922 -12.633 1 97.62 202 PHE B O 1
ATOM 3980 N N . VAL B 1 203 ? 22.062 -15.797 -13.258 1 96.44 203 VAL B N 1
ATOM 3981 C CA . VAL B 1 203 ? 22.922 -16.172 -14.375 1 96.44 203 VAL B CA 1
ATOM 3982 C C . VAL B 1 203 ? 24.141 -16.922 -13.867 1 96.44 203 VAL B C 1
ATOM 3984 O O . VAL B 1 203 ? 24.5 -17.984 -14.406 1 96.44 203 VAL B O 1
ATOM 3987 N N . SER B 1 204 ? 24.734 -16.422 -12.852 1 95.56 204 SER B N 1
ATOM 3988 C CA . SER B 1 204 ? 25.922 -17.047 -12.273 1 95.56 204 SER B CA 1
ATOM 3989 C C . SER B 1 204 ? 25.609 -18.469 -11.773 1 95.56 204 SER B C 1
ATOM 3991 O O . SER B 1 204 ? 26.391 -19.391 -12.016 1 95.56 204 SER B O 1
ATOM 3993 N N . ARG B 1 205 ? 24.516 -18.594 -11.109 1 94.12 205 ARG B N 1
ATOM 3994 C CA . ARG B 1 205 ? 24.141 -19.891 -10.555 1 94.12 205 ARG B CA 1
ATOM 3995 C C . ARG B 1 205 ? 23.812 -20.875 -11.664 1 94.12 205 ARG B C 1
ATOM 3997 O O . ARG B 1 205 ? 24.172 -22.062 -11.57 1 94.12 205 ARG B O 1
ATOM 4004 N N . CYS B 1 206 ? 23.094 -20.438 -12.641 1 94.12 206 CYS B N 1
ATOM 4005 C CA . CYS B 1 206 ? 22.781 -21.297 -13.773 1 94.12 206 CYS B CA 1
ATOM 4006 C C . CYS B 1 206 ? 24.062 -21.812 -14.438 1 94.12 206 CYS B C 1
ATOM 4008 O O . CYS B 1 206 ? 24.188 -23.016 -14.711 1 94.12 206 CYS B O 1
ATOM 4010 N N . ARG B 1 207 ? 24.969 -20.953 -14.617 1 92.38 207 ARG B N 1
ATOM 4011 C CA . ARG B 1 207 ? 26.219 -21.328 -15.242 1 92.38 207 ARG B CA 1
ATOM 4012 C C . ARG B 1 207 ? 26.984 -22.344 -14.406 1 92.38 207 ARG B C 1
ATOM 4014 O O . ARG B 1 207 ? 27.516 -23.328 -14.938 1 92.38 207 ARG B O 1
ATOM 4021 N N . ARG B 1 208 ? 26.938 -22.172 -13.164 1 91.25 208 ARG B N 1
ATOM 4022 C CA . ARG B 1 208 ? 27.656 -23.047 -12.25 1 91.25 208 ARG B CA 1
ATOM 4023 C C . ARG B 1 208 ? 27.016 -24.438 -12.234 1 91.25 208 ARG B C 1
ATOM 4025 O O . ARG B 1 208 ? 27.703 -25.438 -11.977 1 91.25 208 ARG B O 1
ATOM 4032 N N . HIS B 1 209 ? 25.797 -24.547 -12.531 1 88.06 209 HIS B N 1
ATOM 4033 C CA . HIS B 1 209 ? 25.094 -25.828 -12.453 1 88.06 209 HIS B CA 1
ATOM 4034 C C . HIS B 1 209 ? 24.844 -26.406 -13.844 1 88.06 209 HIS B C 1
ATOM 4036 O O . HIS B 1 209 ? 24.141 -27.406 -13.984 1 88.06 209 HIS B O 1
ATOM 4042 N N . GLY B 1 210 ? 25.266 -25.688 -14.836 1 86.5 210 GLY B N 1
ATOM 4043 C CA . GLY B 1 210 ? 25.203 -26.219 -16.188 1 86.5 210 GLY B CA 1
ATOM 4044 C C . GLY B 1 210 ? 23.891 -25.969 -16.875 1 86.5 210 GLY B C 1
ATOM 4045 O O . GLY B 1 210 ? 23.5 -26.688 -17.797 1 86.5 210 GLY B O 1
ATOM 4046 N N . TYR B 1 211 ? 23.109 -25.016 -16.375 1 86.75 211 TYR B N 1
ATOM 4047 C CA . TYR B 1 211 ? 21.875 -24.609 -17.031 1 86.75 211 TYR B CA 1
ATOM 4048 C C . TYR B 1 211 ? 22.094 -23.391 -17.906 1 86.75 211 TYR B C 1
ATOM 4050 O O . TYR B 1 211 ? 22.938 -22.547 -17.609 1 86.75 211 TYR B O 1
ATOM 4058 N N . ALA B 1 212 ? 21.406 -23.375 -19.062 1 90.44 212 ALA B N 1
ATOM 4059 C CA . ALA B 1 212 ? 21.375 -22.141 -19.844 1 90.44 212 ALA B CA 1
ATOM 4060 C C . ALA B 1 212 ? 20.656 -21.031 -19.094 1 90.44 212 ALA B C 1
ATOM 4062 O O . ALA B 1 212 ? 19.516 -21.203 -18.672 1 90.44 212 ALA B O 1
ATOM 4063 N N . PRO B 1 213 ? 21.422 -19.984 -18.859 1 92.19 213 PRO B N 1
ATOM 4064 C CA . PRO B 1 213 ? 20.766 -18.891 -18.156 1 92.19 213 PRO B CA 1
ATOM 4065 C C . PRO B 1 213 ? 19.703 -18.188 -19.016 1 92.19 213 PRO B C 1
ATOM 4067 O O . PRO B 1 213 ? 20.047 -17.469 -19.953 1 92.19 213 PRO B O 1
ATOM 4070 N N . ARG B 1 214 ? 18.484 -18.453 -18.75 1 95.88 214 ARG B N 1
ATOM 4071 C CA . ARG B 1 214 ? 17.375 -17.812 -19.469 1 95.88 214 ARG B CA 1
ATOM 4072 C C . ARG B 1 214 ? 16.734 -16.734 -18.594 1 95.88 214 ARG B C 1
ATOM 4074 O O . ARG B 1 214 ? 16.266 -17.016 -17.484 1 95.88 214 ARG B O 1
ATOM 4081 N N . SER B 1 215 ? 16.844 -15.562 -19.078 1 96.5 215 SER B N 1
ATOM 4082 C CA . SER B 1 215 ? 16.219 -14.453 -18.375 1 96.5 215 SER B CA 1
ATOM 4083 C C . SER B 1 215 ? 15.602 -13.461 -19.344 1 96.5 215 SER B C 1
ATOM 4085 O O . SER B 1 215 ? 16.047 -13.344 -20.484 1 96.5 215 SER B O 1
ATOM 4087 N N . ALA B 1 216 ? 14.492 -12.852 -18.938 1 96.19 216 ALA B N 1
ATOM 4088 C CA . ALA B 1 216 ? 13.844 -11.828 -19.75 1 96.19 216 ALA B CA 1
ATOM 4089 C C . ALA B 1 216 ? 13.383 -10.656 -18.891 1 96.19 216 ALA B C 1
ATOM 4091 O O . ALA B 1 216 ? 12.859 -10.852 -17.781 1 96.19 216 ALA B O 1
ATOM 4092 N N . ARG B 1 217 ? 13.617 -9.492 -19.359 1 95.75 217 ARG B N 1
ATOM 4093 C CA . ARG B 1 217 ? 13.055 -8.273 -18.781 1 95.75 217 ARG B CA 1
ATOM 4094 C C . ARG B 1 217 ? 11.797 -7.84 -19.531 1 95.75 217 ARG B C 1
ATOM 4096 O O . ARG B 1 217 ? 11.828 -7.645 -20.75 1 95.75 217 ARG B O 1
ATOM 4103 N N . ILE B 1 218 ? 10.773 -7.711 -18.812 1 95.12 218 ILE B N 1
ATOM 4104 C CA . ILE B 1 218 ? 9.477 -7.477 -19.422 1 95.12 218 ILE B CA 1
ATOM 4105 C C . ILE B 1 218 ? 9.156 -5.98 -19.406 1 95.12 218 ILE B C 1
ATOM 4107 O O . ILE B 1 218 ? 8.984 -5.387 -18.344 1 95.12 218 ILE B O 1
ATOM 4111 N N . ALA B 1 219 ? 9.031 -5.438 -20.594 1 90.88 219 ALA B N 1
ATOM 4112 C CA . ALA B 1 219 ? 8.594 -4.051 -20.719 1 90.88 219 ALA B CA 1
ATOM 4113 C C . ALA B 1 219 ? 7.137 -3.893 -20.297 1 90.88 219 ALA B C 1
ATOM 4115 O O . ALA B 1 219 ? 6.285 -4.707 -20.656 1 90.88 219 ALA B O 1
ATOM 4116 N N . GLY B 1 220 ? 6.891 -2.91 -19.469 1 84.5 220 GLY B N 1
ATOM 4117 C CA . GLY B 1 220 ? 5.523 -2.648 -19.062 1 84.5 220 GLY B CA 1
ATOM 4118 C C . GLY B 1 220 ? 4.992 -3.662 -18.062 1 84.5 220 GLY B C 1
ATOM 4119 O O . GLY B 1 220 ? 3.783 -3.871 -17.969 1 84.5 220 GLY B O 1
ATOM 4120 N N . ALA B 1 221 ? 5.828 -4.316 -17.312 1 87.12 221 ALA B N 1
ATOM 4121 C CA . ALA B 1 221 ? 5.477 -5.414 -16.422 1 87.12 221 ALA B CA 1
ATOM 4122 C C . ALA B 1 221 ? 4.516 -4.945 -15.328 1 87.12 221 ALA B C 1
ATOM 4124 O O . ALA B 1 221 ? 3.775 -5.75 -14.758 1 87.12 221 ALA B O 1
ATOM 4125 N N . PHE B 1 222 ? 4.445 -3.645 -15.148 1 80.12 222 PHE B N 1
ATOM 4126 C CA . PHE B 1 222 ? 3.602 -3.113 -14.078 1 80.12 222 PHE B CA 1
ATOM 4127 C C . PHE B 1 222 ? 2.164 -2.955 -14.562 1 80.12 222 PHE B C 1
ATOM 4129 O O . PHE B 1 222 ? 1.252 -2.758 -13.758 1 80.12 222 PHE B O 1
ATOM 4136 N N . ASN B 1 223 ? 2.053 -2.984 -15.789 1 77.31 223 ASN B N 1
ATOM 4137 C CA . ASN B 1 223 ? 0.718 -3.041 -16.375 1 77.31 223 ASN B CA 1
ATOM 4138 C C . ASN B 1 223 ? 0.225 -4.477 -16.516 1 77.31 223 ASN B C 1
ATOM 4140 O O . ASN B 1 223 ? 0.853 -5.293 -17.203 1 77.31 223 ASN B O 1
ATOM 4144 N N . PRO B 1 224 ? -0.906 -4.758 -15.961 1 78.38 224 PRO B N 1
ATOM 4145 C CA . PRO B 1 224 ? -1.373 -6.148 -15.938 1 78.38 224 PRO B CA 1
ATOM 4146 C C . PRO B 1 224 ? -1.55 -6.73 -17.344 1 78.38 224 PRO B C 1
ATOM 4148 O O . PRO B 1 224 ? -1.16 -7.871 -17.594 1 78.38 224 PRO B O 1
ATOM 4151 N N . ALA B 1 225 ? -2.168 -5.949 -18.219 1 81.19 225 ALA B N 1
ATOM 4152 C CA . ALA B 1 225 ? -2.404 -6.441 -19.578 1 81.19 225 ALA B CA 1
ATOM 4153 C C . ALA B 1 225 ? -1.088 -6.723 -20.297 1 81.19 225 ALA B C 1
ATOM 4155 O O . ALA B 1 225 ? -0.954 -7.734 -20.984 1 81.19 225 ALA B O 1
ATOM 4156 N N . ALA B 1 226 ? -0.155 -5.848 -20.109 1 86.31 226 ALA B N 1
ATOM 4157 C CA . ALA B 1 226 ? 1.155 -6.023 -20.719 1 86.31 226 ALA B CA 1
ATOM 4158 C C . ALA B 1 226 ? 1.895 -7.215 -20.125 1 86.31 226 ALA B C 1
ATOM 4160 O O . ALA B 1 226 ? 2.527 -7.988 -20.844 1 86.31 226 ALA B O 1
ATOM 4161 N N . ALA B 1 227 ? 1.828 -7.355 -18.844 1 89.88 227 ALA B N 1
ATOM 4162 C CA . ALA B 1 227 ? 2.455 -8.484 -18.156 1 89.88 227 ALA B CA 1
ATOM 4163 C C . ALA B 1 227 ? 1.879 -9.805 -18.641 1 89.88 227 ALA B C 1
ATOM 4165 O O . ALA B 1 227 ? 2.625 -10.742 -18.938 1 89.88 227 ALA B O 1
ATOM 4166 N N . ARG B 1 228 ? 0.587 -9.828 -18.781 1 89.75 228 ARG B N 1
ATOM 4167 C CA . ARG B 1 228 ? -0.087 -11.055 -19.203 1 89.75 228 ARG B CA 1
ATOM 4168 C C . ARG B 1 228 ? 0.33 -11.445 -20.625 1 89.75 228 ARG B C 1
ATOM 4170 O O . ARG B 1 228 ? 0.633 -12.609 -20.891 1 89.75 228 ARG B O 1
ATOM 4177 N N . ALA B 1 229 ? 0.28 -10.477 -21.469 1 93.56 229 ALA B N 1
ATOM 4178 C CA . ALA B 1 229 ? 0.632 -10.75 -22.859 1 93.56 229 ALA B CA 1
ATOM 4179 C C . ALA B 1 229 ? 2.066 -11.258 -22.969 1 93.56 229 ALA B C 1
ATOM 4181 O O . ALA B 1 229 ? 2.328 -12.234 -23.672 1 93.56 229 ALA B O 1
ATOM 4182 N N . ALA B 1 230 ? 2.953 -10.625 -22.328 1 96.06 230 ALA B N 1
ATOM 4183 C CA . ALA B 1 230 ? 4.367 -10.969 -22.406 1 96.06 230 ALA B CA 1
ATOM 4184 C C . ALA B 1 230 ? 4.621 -12.375 -21.844 1 96.06 230 ALA B C 1
ATOM 4186 O O . ALA B 1 230 ? 5.348 -13.164 -22.453 1 96.06 230 ALA B O 1
ATOM 4187 N N . VAL B 1 231 ? 4.051 -12.703 -20.734 1 96.75 231 VAL B N 1
ATOM 4188 C CA . VAL B 1 231 ? 4.273 -13.992 -20.078 1 96.75 231 VAL B CA 1
ATOM 4189 C C . VAL B 1 231 ? 3.639 -15.109 -20.906 1 96.75 231 VAL B C 1
ATOM 4191 O O . VAL B 1 231 ? 4.203 -16.203 -21.031 1 96.75 231 VAL B O 1
ATOM 4194 N N . ARG B 1 232 ? 2.453 -14.812 -21.438 1 96.5 232 ARG B N 1
ATOM 4195 C CA . ARG B 1 232 ? 1.804 -15.797 -22.297 1 96.5 232 ARG B CA 1
ATOM 4196 C C . ARG B 1 232 ? 2.678 -16.125 -23.5 1 96.5 232 ARG B C 1
ATOM 4198 O O . ARG B 1 232 ? 2.795 -17.297 -23.875 1 96.5 232 ARG B O 1
ATOM 4205 N N . ASP B 1 233 ? 3.215 -15.078 -24.078 1 97.12 233 ASP B N 1
ATOM 4206 C CA . ASP B 1 233 ? 4.102 -15.289 -25.219 1 97.12 233 ASP B CA 1
ATOM 4207 C C . ASP B 1 233 ? 5.277 -16.188 -24.844 1 97.12 233 ASP B C 1
ATOM 4209 O O . ASP B 1 233 ? 5.68 -17.047 -25.625 1 97.12 233 ASP B O 1
ATOM 4213 N N . ILE B 1 234 ? 5.852 -16.031 -23.688 1 97.62 234 ILE B N 1
ATOM 4214 C CA . ILE B 1 234 ? 6.98 -16.812 -23.203 1 97.62 234 ILE B CA 1
ATOM 4215 C C . ILE B 1 234 ? 6.559 -18.266 -23.047 1 97.62 234 ILE B C 1
ATOM 4217 O O . ILE B 1 234 ? 7.254 -19.188 -23.5 1 97.62 234 ILE B O 1
ATOM 4221 N N . LEU B 1 235 ? 5.41 -18.516 -22.453 1 97.62 235 LEU B N 1
ATOM 4222 C CA . LEU B 1 235 ? 4.961 -19.859 -22.125 1 97.62 235 LEU B CA 1
ATOM 4223 C C . LEU B 1 235 ? 4.441 -20.594 -23.359 1 97.62 235 LEU B C 1
ATOM 4225 O O . LEU B 1 235 ? 4.41 -21.812 -23.391 1 97.62 235 LEU B O 1
ATOM 4229 N N . ASP B 1 236 ? 4 -19.797 -24.297 1 97 236 ASP B N 1
ATOM 4230 C CA . ASP B 1 236 ? 3.479 -20.391 -25.531 1 97 236 ASP B CA 1
ATOM 4231 C C . ASP B 1 236 ? 4.598 -20.609 -26.547 1 97 236 ASP B C 1
ATOM 4233 O O . ASP B 1 236 ? 4.363 -21.172 -27.625 1 97 236 ASP B O 1
ATOM 4237 N N . GLY B 1 237 ? 5.734 -20.219 -26.266 1 94.5 237 GLY B N 1
ATOM 4238 C CA . GLY B 1 237 ? 6.863 -20.312 -27.188 1 94.5 237 GLY B CA 1
ATOM 4239 C C . GLY B 1 237 ? 7.441 -21.703 -27.266 1 94.5 237 GLY B C 1
ATOM 4240 O O . GLY B 1 237 ? 7.098 -22.578 -26.469 1 94.5 237 GLY B O 1
ATOM 4241 N N . PRO B 1 238 ? 8.344 -21.906 -28.234 1 92.5 238 PRO B N 1
ATOM 4242 C CA . PRO B 1 238 ? 8.93 -23.234 -28.469 1 92.5 238 PRO B CA 1
ATOM 4243 C C . PRO B 1 238 ? 9.867 -23.672 -27.359 1 92.5 238 PRO B C 1
ATOM 4245 O O . PRO B 1 238 ? 10.047 -24.875 -27.141 1 92.5 238 PRO B O 1
ATOM 4248 N N . ASP B 1 239 ? 10.484 -22.781 -26.734 1 92.94 239 ASP B N 1
ATOM 4249 C CA . ASP B 1 239 ? 11.398 -23.078 -25.641 1 92.94 239 ASP B CA 1
ATOM 4250 C C . ASP B 1 239 ? 10.766 -22.75 -24.297 1 92.94 239 ASP B C 1
ATOM 4252 O O . ASP B 1 239 ? 11.352 -22.031 -23.484 1 92.94 239 ASP B O 1
ATOM 4256 N N . ARG B 1 240 ? 9.633 -23.359 -24.047 1 96.19 240 ARG B N 1
ATOM 4257 C CA . ARG B 1 240 ? 8.867 -23.062 -22.828 1 96.19 240 ARG B CA 1
ATOM 4258 C C . ARG B 1 240 ? 9.641 -23.484 -21.578 1 96.19 240 ARG B C 1
ATOM 4260 O O . ARG B 1 240 ? 10.148 -24.609 -21.5 1 96.19 240 ARG B O 1
ATOM 4267 N N . PRO B 1 241 ? 9.75 -22.594 -20.672 1 97.56 241 PRO B N 1
ATOM 4268 C CA . PRO B 1 241 ? 10.352 -23 -19.391 1 97.56 241 PRO B CA 1
ATOM 4269 C C . PRO B 1 241 ? 9.461 -23.953 -18.594 1 97.56 241 PRO B C 1
ATOM 4271 O O . PRO B 1 241 ? 8.242 -23.984 -18.812 1 97.56 241 PRO B O 1
ATOM 4274 N N . ASP B 1 242 ? 10.07 -24.734 -17.766 1 97.19 242 ASP B N 1
ATOM 4275 C CA . ASP B 1 242 ? 9.312 -25.609 -16.891 1 97.19 242 ASP B CA 1
ATOM 4276 C C . ASP B 1 242 ? 9.281 -25.062 -15.461 1 97.19 242 ASP B C 1
ATOM 4278 O O . ASP B 1 242 ? 8.656 -25.641 -14.578 1 97.19 242 ASP B O 1
ATOM 4282 N N . ALA B 1 243 ? 10.016 -23.969 -15.266 1 97.62 243 ALA B N 1
ATOM 4283 C CA . ALA B 1 243 ? 9.961 -23.219 -14.008 1 97.62 243 ALA B CA 1
ATOM 4284 C C . ALA B 1 243 ? 10.211 -21.734 -14.25 1 97.62 243 ALA B C 1
ATOM 4286 O O . ALA B 1 243 ? 11.039 -21.359 -15.078 1 97.62 243 ALA B O 1
ATOM 4287 N N . LEU B 1 244 ? 9.445 -20.938 -13.578 1 98.31 244 LEU B N 1
ATOM 4288 C CA . LEU B 1 244 ? 9.633 -19.484 -13.625 1 98.31 244 LEU B CA 1
ATOM 4289 C C . LEU B 1 244 ? 9.992 -18.938 -12.25 1 98.31 244 LEU B C 1
ATOM 4291 O O . LEU B 1 244 ? 9.305 -19.234 -11.266 1 98.31 244 LEU B O 1
ATOM 4295 N N . PHE B 1 245 ? 11.164 -18.312 -12.164 1 98.31 245 PHE B N 1
ATOM 4296 C CA . PHE B 1 245 ? 11.5 -17.422 -11.062 1 98.31 245 PHE B CA 1
ATOM 4297 C C . PHE B 1 245 ? 11.156 -15.984 -11.406 1 98.31 245 PHE B C 1
ATOM 4299 O O . PHE B 1 245 ? 11.711 -15.414 -12.344 1 98.31 245 PHE B O 1
ATOM 4306 N N . VAL B 1 246 ? 10.211 -15.367 -10.648 1 97.56 246 VAL B N 1
ATOM 4307 C CA . VAL B 1 246 ? 9.562 -14.141 -11.086 1 97.56 246 VAL B CA 1
ATOM 4308 C C . VAL B 1 246 ? 9.891 -13.008 -10.117 1 97.56 246 VAL B C 1
ATOM 4310 O O . VAL B 1 246 ? 9.898 -13.203 -8.898 1 97.56 246 VAL B O 1
ATOM 4313 N N . GLY B 1 247 ? 10.133 -11.797 -10.688 1 95.06 247 GLY B N 1
ATOM 4314 C CA . GLY B 1 247 ? 10.625 -10.688 -9.891 1 95.06 247 GLY B CA 1
ATOM 4315 C C . GLY B 1 247 ? 9.562 -9.664 -9.562 1 95.06 247 GLY B C 1
ATOM 4316 O O . GLY B 1 247 ? 9.867 -8.578 -9.062 1 95.06 247 GLY B O 1
ATOM 4317 N N . LEU B 1 248 ? 8.32 -9.938 -9.852 1 91.81 248 LEU B N 1
ATOM 4318 C CA . LEU B 1 248 ? 7.207 -9.016 -9.633 1 91.81 248 LEU B CA 1
ATOM 4319 C C . LEU B 1 248 ? 5.891 -9.773 -9.5 1 91.81 248 LEU B C 1
ATOM 4321 O O . LEU B 1 248 ? 5.566 -10.617 -10.336 1 91.81 248 LEU B O 1
ATOM 4325 N N . ASP B 1 249 ? 5.125 -9.445 -8.492 1 89.06 249 ASP B N 1
ATOM 4326 C CA . ASP B 1 249 ? 3.871 -10.148 -8.227 1 89.06 249 ASP B CA 1
ATOM 4327 C C . ASP B 1 249 ? 2.99 -10.188 -9.469 1 89.06 249 ASP B C 1
ATOM 4329 O O . ASP B 1 249 ? 2.377 -11.211 -9.773 1 89.06 249 ASP B O 1
ATOM 4333 N N . GLN B 1 250 ? 2.939 -9.117 -10.141 1 86.19 250 GLN B N 1
ATOM 4334 C CA . GLN B 1 250 ? 2.094 -9.023 -11.328 1 86.19 250 GLN B CA 1
ATOM 4335 C C . GLN B 1 250 ? 2.504 -10.047 -12.383 1 86.19 250 GLN B C 1
ATOM 4337 O O . GLN B 1 250 ? 1.655 -10.594 -13.086 1 86.19 250 GLN B O 1
ATOM 4342 N N . LEU B 1 251 ? 3.727 -10.234 -12.508 1 93.25 251 LEU B N 1
ATOM 4343 C CA . LEU B 1 251 ? 4.234 -11.203 -13.469 1 93.25 251 LEU B CA 1
ATOM 4344 C C . LEU B 1 251 ? 3.926 -12.625 -13.016 1 93.25 251 LEU B C 1
ATOM 4346 O O . LEU B 1 251 ? 3.643 -13.5 -13.844 1 93.25 251 LEU B O 1
ATOM 4350 N N . ALA B 1 252 ? 4.016 -12.867 -11.742 1 94.94 252 ALA B N 1
ATOM 4351 C CA . ALA B 1 252 ? 3.68 -14.188 -11.203 1 94.94 252 ALA B CA 1
ATOM 4352 C C . ALA B 1 252 ? 2.213 -14.523 -11.445 1 94.94 252 ALA B C 1
ATOM 4354 O O . ALA B 1 252 ? 1.884 -15.633 -11.859 1 94.94 252 ALA B O 1
ATOM 4355 N N . LEU B 1 253 ? 1.39 -13.57 -11.219 1 88.81 253 LEU B N 1
ATOM 4356 C CA . LEU B 1 253 ? -0.04 -13.758 -11.438 1 88.81 253 LEU B CA 1
ATOM 4357 C C . LEU B 1 253 ? -0.343 -13.945 -12.914 1 88.81 253 LEU B C 1
ATOM 4359 O O . LEU B 1 253 ? -1.184 -14.773 -13.281 1 88.81 253 LEU B O 1
ATOM 4363 N N . ALA B 1 254 ? 0.326 -13.188 -13.727 1 91.5 254 ALA B N 1
ATOM 4364 C CA . ALA B 1 254 ? 0.194 -13.344 -15.172 1 91.5 254 ALA B CA 1
ATOM 4365 C C . ALA B 1 254 ? 0.621 -14.742 -15.617 1 91.5 254 ALA B C 1
ATOM 4367 O O . ALA B 1 254 ? 0.008 -15.328 -16.516 1 91.5 254 ALA B O 1
ATOM 4368 N N . ALA B 1 255 ? 1.633 -15.234 -14.992 1 96.12 255 ALA B N 1
ATOM 4369 C CA . ALA B 1 255 ? 2.131 -16.562 -15.328 1 96.12 255 ALA B CA 1
ATOM 4370 C C . ALA B 1 255 ? 1.091 -17.641 -15.008 1 96.12 255 ALA B C 1
ATOM 4372 O O . ALA B 1 255 ? 0.875 -18.562 -15.805 1 96.12 255 ALA B O 1
ATOM 4373 N N . GLU B 1 256 ? 0.509 -17.547 -13.891 1 93.19 256 GLU B N 1
ATOM 4374 C CA . GLU B 1 256 ? -0.519 -18.516 -13.516 1 93.19 256 GLU B CA 1
ATOM 4375 C C . GLU B 1 256 ? -1.705 -18.453 -14.469 1 93.19 256 GLU B C 1
ATOM 4377 O O . GLU B 1 256 ? -2.234 -19.484 -14.875 1 93.19 256 GLU B O 1
ATOM 4382 N N . LEU B 1 257 ? -2.117 -17.25 -14.812 1 87.5 257 LEU B N 1
ATOM 4383 C CA . LEU B 1 257 ? -3.23 -17.078 -15.742 1 87.5 257 LEU B CA 1
ATOM 4384 C C . LEU B 1 257 ? -2.883 -17.656 -17.109 1 87.5 257 LEU B C 1
ATOM 4386 O O . LEU B 1 257 ? -3.709 -18.328 -17.734 1 87.5 257 LEU B O 1
ATOM 4390 N N . ALA B 1 258 ? -1.73 -17.328 -17.531 1 93.06 258 ALA B N 1
ATOM 4391 C CA . ALA B 1 258 ? -1.272 -17.828 -18.812 1 93.06 258 ALA B CA 1
ATOM 4392 C C . ALA B 1 258 ? -1.214 -19.359 -18.828 1 93.06 258 ALA B C 1
ATOM 4394 O O . ALA B 1 258 ? -1.581 -20 -19.812 1 93.06 258 ALA B O 1
ATOM 4395 N N . ALA B 1 259 ? -0.717 -19.922 -17.734 1 95.56 259 ALA B N 1
ATOM 4396 C CA . ALA B 1 259 ? -0.668 -21.375 -17.609 1 95.56 259 ALA B CA 1
ATOM 4397 C C . ALA B 1 259 ? -2.062 -21.984 -17.75 1 95.56 259 ALA B C 1
ATOM 4399 O O . ALA B 1 259 ? -2.256 -22.969 -18.484 1 95.56 259 ALA B O 1
ATOM 4400 N N . THR B 1 260 ? -2.963 -21.375 -17.094 1 89.44 260 THR B N 1
ATOM 4401 C CA . THR B 1 260 ? -4.344 -21.844 -17.156 1 89.44 260 THR B CA 1
ATOM 4402 C C . THR B 1 260 ? -4.879 -21.766 -18.578 1 89.44 260 THR B C 1
ATOM 4404 O O . THR B 1 260 ? -5.461 -22.734 -19.078 1 89.44 260 THR B O 1
ATOM 4407 N N . ASP B 1 261 ? -4.633 -20.734 -19.266 1 90.31 261 ASP B N 1
ATOM 4408 C CA . ASP B 1 261 ? -5.102 -20.516 -20.625 1 90.31 261 ASP B CA 1
ATOM 4409 C C . ASP B 1 261 ? -4.512 -21.547 -21.578 1 90.31 261 ASP B C 1
ATOM 4411 O O . ASP B 1 261 ? -5.16 -21.953 -22.547 1 90.31 261 ASP B O 1
ATOM 4415 N N . LEU B 1 262 ? -3.332 -21.922 -21.266 1 95.81 262 LEU B N 1
ATOM 4416 C CA . LEU B 1 262 ? -2.598 -22.797 -22.172 1 95.81 262 LEU B CA 1
ATOM 4417 C C . LEU B 1 262 ? -2.768 -24.25 -21.781 1 95.81 262 LEU B C 1
ATOM 4419 O O . LEU B 1 262 ? -2.213 -25.141 -22.422 1 95.81 262 LEU B O 1
ATOM 4423 N N . GLY B 1 263 ? -3.496 -24.438 -20.656 1 95.81 263 GLY B N 1
ATOM 4424 C CA . GLY B 1 263 ? -3.744 -25.797 -20.203 1 95.81 263 GLY B CA 1
ATOM 4425 C C . GLY B 1 263 ? -2.553 -26.422 -19.484 1 95.81 263 GLY B C 1
ATOM 4426 O O . GLY B 1 263 ? -2.408 -27.641 -19.453 1 95.81 263 GLY B O 1
ATOM 4427 N N . LEU B 1 264 ? -1.698 -25.594 -18.969 1 96.75 264 LEU B N 1
ATOM 4428 C CA . LEU B 1 264 ? -0.547 -26.062 -18.203 1 96.75 264 LEU B CA 1
ATOM 4429 C C . LEU B 1 264 ? -0.905 -26.219 -16.734 1 96.75 264 LEU B C 1
ATOM 4431 O O . LEU B 1 264 ? -1.609 -25.391 -16.156 1 96.75 264 LEU B O 1
ATOM 4435 N N . ARG B 1 265 ? -0.439 -27.391 -16.234 1 96.31 265 ARG B N 1
ATOM 4436 C CA . ARG B 1 265 ? -0.661 -27.625 -14.82 1 96.31 265 ARG B CA 1
ATOM 4437 C C . ARG B 1 265 ? 0.468 -27.031 -13.977 1 96.31 265 ARG B C 1
ATOM 4439 O O . ARG B 1 265 ? 1.645 -27.203 -14.305 1 96.31 265 ARG B O 1
ATOM 4446 N N . VAL B 1 266 ? 0.159 -26.312 -12.906 1 97.31 266 VAL B N 1
ATOM 4447 C CA . VAL B 1 266 ? 1.08 -25.812 -11.891 1 97.31 266 VAL B CA 1
ATOM 4448 C C . VAL B 1 266 ? 0.923 -26.625 -10.609 1 97.31 266 VAL B C 1
ATOM 4450 O O . VAL B 1 266 ? -0.167 -26.672 -10.031 1 97.31 266 VAL B O 1
ATOM 4453 N N . PRO B 1 267 ? 1.92 -27.312 -10.227 1 97.62 267 PRO B N 1
ATOM 4454 C CA . PRO B 1 267 ? 3.334 -27.141 -10.57 1 97.62 267 PRO B CA 1
ATOM 4455 C C . PRO B 1 267 ? 3.822 -28.188 -11.57 1 97.62 267 PRO B C 1
ATOM 4457 O O . PRO B 1 267 ? 5.008 -28.203 -11.914 1 97.62 267 PRO B O 1
ATOM 4460 N N . GLU B 1 268 ? 2.963 -29.062 -11.977 1 97.5 268 GLU B N 1
ATOM 4461 C CA . GLU B 1 268 ? 3.4 -30.25 -12.703 1 97.5 268 GLU B CA 1
ATOM 4462 C C . GLU B 1 268 ? 4.098 -29.875 -14.008 1 97.5 268 GLU B C 1
ATOM 4464 O O . GLU B 1 268 ? 5.121 -30.469 -14.367 1 97.5 268 GLU B O 1
ATOM 4469 N N . ASP B 1 269 ? 3.533 -28.953 -14.75 1 97.38 269 ASP B N 1
ATOM 4470 C CA . ASP B 1 269 ? 4.086 -28.562 -16.047 1 97.38 269 ASP B CA 1
ATOM 4471 C C . ASP B 1 269 ? 4.926 -27.297 -15.922 1 97.38 269 ASP B C 1
ATOM 4473 O O . ASP B 1 269 ? 5.793 -27.031 -16.75 1 97.38 269 ASP B O 1
ATOM 4477 N N . LEU B 1 270 ? 4.645 -26.5 -14.906 1 98.25 270 LEU B N 1
ATOM 4478 C CA . LEU B 1 270 ? 5.32 -25.219 -14.68 1 98.25 270 LEU B CA 1
ATOM 4479 C C . LEU B 1 270 ? 5.398 -24.922 -13.188 1 98.25 270 LEU B C 1
ATOM 4481 O O . LEU B 1 270 ? 4.371 -24.703 -12.539 1 98.25 270 LEU B O 1
ATOM 4485 N N . MET B 1 271 ? 6.578 -24.891 -12.68 1 98.56 271 MET B N 1
ATOM 4486 C CA . MET B 1 271 ? 6.746 -24.422 -11.305 1 98.56 271 MET B CA 1
ATOM 4487 C C . MET B 1 271 ? 6.906 -22.906 -11.266 1 98.56 271 MET B C 1
ATOM 4489 O O . MET B 1 271 ? 7.449 -22.312 -12.203 1 98.56 271 MET B O 1
ATOM 4493 N N . LEU B 1 272 ? 6.418 -22.312 -10.219 1 98.31 272 LEU B N 1
ATOM 4494 C CA . LEU B 1 272 ? 6.422 -20.859 -10.086 1 98.31 272 LEU B CA 1
ATOM 4495 C C . LEU B 1 272 ? 6.91 -20.438 -8.703 1 98.31 272 LEU B C 1
ATOM 4497 O O . LEU B 1 272 ? 6.426 -20.938 -7.691 1 98.31 272 LEU B O 1
ATOM 4501 N N . VAL B 1 273 ? 7.934 -19.578 -8.672 1 98.44 273 VAL B N 1
ATOM 4502 C CA . VAL B 1 273 ? 8.406 -18.953 -7.445 1 98.44 273 VAL B CA 1
ATOM 4503 C C . VAL B 1 273 ? 8.492 -17.438 -7.645 1 98.44 273 VAL B C 1
ATOM 4505 O O . VAL B 1 273 ? 9.094 -16.969 -8.609 1 98.44 273 VAL B O 1
ATOM 4508 N N . ASN B 1 274 ? 7.883 -16.703 -6.793 1 97.81 274 ASN B N 1
ATOM 4509 C CA . ASN B 1 274 ? 7.852 -15.258 -6.891 1 97.81 274 ASN B CA 1
ATOM 4510 C C . ASN B 1 274 ? 8.734 -14.602 -5.832 1 97.81 274 ASN B C 1
ATOM 4512 O O . ASN B 1 274 ? 8.781 -15.062 -4.688 1 97.81 274 ASN B O 1
ATOM 4516 N N . LEU B 1 275 ? 9.43 -13.562 -6.242 1 96.31 275 LEU B N 1
ATOM 4517 C CA . LEU B 1 275 ? 10.188 -12.75 -5.301 1 96.31 275 LEU B CA 1
ATOM 4518 C C . LEU B 1 275 ? 9.266 -11.773 -4.562 1 96.31 275 LEU B C 1
ATOM 4520 O O . LEU B 1 275 ? 8.82 -10.781 -5.137 1 96.31 275 LEU B O 1
ATOM 4524 N N . GLY B 1 276 ? 9.062 -12.008 -3.293 1 93.69 276 GLY B N 1
ATOM 4525 C CA . GLY B 1 276 ? 8.172 -11.164 -2.508 1 93.69 276 GLY B CA 1
ATOM 4526 C C . GLY B 1 276 ? 6.855 -11.844 -2.164 1 93.69 276 GLY B C 1
ATOM 4527 O O . GLY B 1 276 ? 6.242 -12.484 -3.018 1 93.69 276 GLY B O 1
ATOM 4528 N N . ASP B 1 277 ? 6.453 -11.664 -0.98 1 87.81 277 ASP B N 1
ATOM 4529 C CA . ASP B 1 277 ? 5.211 -12.25 -0.484 1 87.81 277 ASP B CA 1
ATOM 4530 C C . ASP B 1 277 ? 4.109 -11.195 -0.383 1 87.81 277 ASP B C 1
ATOM 4532 O O . ASP B 1 277 ? 4.172 -10.305 0.466 1 87.81 277 ASP B O 1
ATOM 4536 N N . GLY B 1 278 ? 3.189 -11.211 -1.308 1 80 278 GLY B N 1
ATOM 4537 C CA . GLY B 1 278 ? 2.021 -10.344 -1.3 1 80 278 GLY B CA 1
ATOM 4538 C C . GLY B 1 278 ? 0.714 -11.102 -1.18 1 80 278 GLY B C 1
ATOM 4539 O O . GLY B 1 278 ? 0.667 -12.312 -1.423 1 80 278 GLY B O 1
ATOM 4540 N N . ALA B 1 279 ? -0.307 -10.398 -0.841 1 72.88 279 ALA B N 1
ATOM 4541 C CA . ALA B 1 279 ? -1.609 -11.023 -0.616 1 72.88 279 ALA B CA 1
ATOM 4542 C C . ALA B 1 279 ? -2.135 -11.672 -1.893 1 72.88 279 ALA B C 1
ATOM 4544 O O . ALA B 1 279 ? -2.682 -12.773 -1.854 1 72.88 279 ALA B O 1
ATOM 4545 N N . ALA B 1 280 ? -1.93 -11.031 -2.982 1 76.81 280 ALA B N 1
ATOM 4546 C CA . ALA B 1 280 ? -2.467 -11.523 -4.246 1 76.81 280 ALA B CA 1
ATOM 4547 C C . ALA B 1 280 ? -1.821 -12.852 -4.637 1 76.81 280 ALA B C 1
ATOM 4549 O O . ALA B 1 280 ? -2.488 -13.742 -5.172 1 76.81 280 ALA B O 1
ATOM 4550 N N . VAL B 1 281 ? -0.536 -13.031 -4.328 1 85.94 281 VAL B N 1
ATOM 4551 C CA . VAL B 1 281 ? 0.154 -14.258 -4.715 1 85.94 281 VAL B CA 1
ATOM 4552 C C . VAL B 1 281 ? -0.186 -15.375 -3.729 1 85.94 281 VAL B C 1
ATOM 4554 O O . VAL B 1 281 ? -0.294 -16.547 -4.117 1 85.94 281 VAL B O 1
ATOM 4557 N N . ALA B 1 282 ? -0.398 -15 -2.484 1 80.69 282 ALA B N 1
ATOM 4558 C CA . ALA B 1 282 ? -0.752 -15.977 -1.454 1 80.69 282 ALA B CA 1
ATOM 4559 C C . ALA B 1 282 ? -2.148 -16.547 -1.692 1 80.69 282 ALA B C 1
ATOM 4561 O O . ALA B 1 282 ? -2.414 -17.703 -1.376 1 80.69 282 ALA B O 1
ATOM 4562 N N . LEU B 1 283 ? -2.971 -15.781 -2.357 1 73.12 283 LEU B N 1
ATOM 4563 C CA . LEU B 1 283 ? -4.371 -16.156 -2.5 1 73.12 283 LEU B CA 1
ATOM 4564 C C . LEU B 1 283 ? -4.703 -16.484 -3.951 1 73.12 283 LEU B C 1
ATOM 4566 O O . LEU B 1 283 ? -5.879 -16.516 -4.332 1 73.12 283 LEU B O 1
ATOM 4570 N N . ALA B 1 284 ? -3.666 -16.641 -4.707 1 81.69 284 ALA B N 1
ATOM 4571 C CA . ALA B 1 284 ? -3.852 -17.047 -6.102 1 81.69 284 ALA B CA 1
ATOM 4572 C C . ALA B 1 284 ? -4.531 -18.406 -6.191 1 81.69 284 ALA B C 1
ATOM 4574 O O . ALA B 1 284 ? -4.543 -19.172 -5.223 1 81.69 284 ALA B O 1
ATOM 4575 N N . PRO B 1 285 ? -5.172 -18.703 -7.344 1 78.69 285 PRO B N 1
ATOM 4576 C CA . PRO B 1 285 ? -5.816 -20 -7.492 1 78.69 285 PRO B CA 1
ATOM 4577 C C . PRO B 1 285 ? -4.898 -21.156 -7.102 1 78.69 285 PRO B C 1
ATOM 4579 O O . PRO B 1 285 ? -5.328 -22.094 -6.414 1 78.69 285 PRO B O 1
ATOM 4582 N N . VAL B 1 286 ? -3.707 -21.203 -7.598 1 88.75 286 VAL B N 1
ATOM 4583 C CA . VAL B 1 286 ? -2.623 -22.016 -7.062 1 88.75 286 VAL B CA 1
ATOM 4584 C C . VAL B 1 286 ? -1.691 -21.156 -6.215 1 88.75 286 VAL B C 1
ATOM 4586 O O . VAL B 1 286 ? -0.905 -20.375 -6.754 1 88.75 286 VAL B O 1
ATOM 4589 N N . PRO B 1 287 ? -1.799 -21.312 -4.91 1 89.19 287 PRO B N 1
ATOM 4590 C CA . PRO B 1 287 ? -0.941 -20.484 -4.07 1 89.19 287 PRO B CA 1
ATOM 4591 C C . PRO B 1 287 ? 0.528 -20.547 -4.48 1 89.19 287 PRO B C 1
ATOM 4593 O O . PRO B 1 287 ? 1.093 -21.625 -4.609 1 89.19 287 PRO B O 1
ATOM 4596 N N . ILE B 1 288 ? 1.109 -19.406 -4.641 1 95.12 288 ILE B N 1
ATOM 4597 C CA . ILE B 1 288 ? 2.416 -19.328 -5.289 1 95.12 288 ILE B CA 1
ATOM 4598 C C . ILE B 1 288 ? 3.516 -19.344 -4.23 1 95.12 288 ILE B C 1
ATOM 4600 O O . ILE B 1 288 ? 3.422 -18.641 -3.217 1 95.12 288 ILE B O 1
ATOM 4604 N N . SER B 1 289 ? 4.52 -20.203 -4.434 1 98 289 SER B N 1
ATOM 4605 C CA . SER B 1 289 ? 5.73 -20.172 -3.623 1 98 289 SER B CA 1
ATOM 4606 C C . SER B 1 289 ? 6.445 -18.828 -3.748 1 98 289 SER B C 1
ATOM 4608 O O . SER B 1 289 ? 6.5 -18.25 -4.836 1 98 289 SER B O 1
ATOM 4610 N N . VAL B 1 290 ? 7.008 -18.375 -2.611 1 97.81 290 VAL B N 1
ATOM 4611 C CA . VAL B 1 290 ? 7.586 -17.031 -2.646 1 97.81 290 VAL B CA 1
ATOM 4612 C C . VAL B 1 290 ? 8.891 -17.016 -1.855 1 97.81 290 VAL B C 1
ATOM 4614 O O . VAL B 1 290 ? 9.172 -17.938 -1.088 1 97.81 290 VAL B O 1
ATOM 4617 N N . VAL B 1 291 ? 9.711 -16 -2.164 1 98.12 291 VAL B N 1
ATOM 4618 C CA . VAL B 1 291 ? 10.773 -15.594 -1.255 1 98.12 291 VAL B CA 1
ATOM 4619 C C . VAL B 1 291 ? 10.273 -14.469 -0.352 1 98.12 291 VAL B C 1
ATOM 4621 O O . VAL B 1 291 ? 9.891 -13.398 -0.835 1 98.12 291 VAL B O 1
ATOM 4624 N N . GLU B 1 292 ? 10.172 -14.758 0.89 1 96.88 292 GLU B N 1
ATOM 4625 C CA . GLU B 1 292 ? 9.828 -13.711 1.854 1 96.88 292 GLU B CA 1
ATOM 4626 C C . GLU B 1 292 ? 11.031 -12.812 2.141 1 96.88 292 GLU B C 1
ATOM 4628 O O . GLU B 1 292 ? 12.031 -13.258 2.707 1 96.88 292 GLU B O 1
ATOM 4633 N N . LEU B 1 293 ? 10.945 -11.562 1.788 1 96.94 293 LEU B N 1
ATOM 4634 C CA . LEU B 1 293 ? 12.078 -10.641 1.801 1 96.94 293 LEU B CA 1
ATOM 4635 C C . LEU B 1 293 ? 12.094 -9.82 3.086 1 96.94 293 LEU B C 1
ATOM 4637 O O . LEU B 1 293 ? 13.07 -9.117 3.369 1 96.94 293 LEU B O 1
ATOM 4641 N N . HIS B 1 294 ? 11.055 -9.844 3.867 1 96.06 294 HIS B N 1
ATOM 4642 C CA . HIS B 1 294 ? 10.898 -9.062 5.09 1 96.06 294 HIS B CA 1
ATOM 4643 C C . HIS B 1 294 ? 11 -7.57 4.805 1 96.06 294 HIS B C 1
ATOM 4645 O O . HIS B 1 294 ? 11.789 -6.863 5.434 1 96.06 294 HIS B O 1
ATOM 4651 N N . ALA B 1 295 ? 10.055 -7.148 3.912 1 93.12 295 ALA B N 1
ATOM 4652 C CA . ALA B 1 295 ? 10.062 -5.785 3.391 1 93.12 295 ALA B CA 1
ATOM 4653 C C . ALA B 1 295 ? 9.891 -4.766 4.516 1 93.12 295 ALA B C 1
ATOM 4655 O O . ALA B 1 295 ? 10.523 -3.707 4.504 1 93.12 295 ALA B O 1
ATOM 4656 N N . GLU B 1 296 ? 9.047 -5.02 5.52 1 91.56 296 GLU B N 1
ATOM 4657 C CA . GLU B 1 296 ? 8.852 -4.105 6.645 1 91.56 296 GLU B CA 1
ATOM 4658 C C . GLU B 1 296 ? 10.148 -3.896 7.418 1 91.56 296 GLU B C 1
ATOM 4660 O O . GLU B 1 296 ? 10.484 -2.768 7.777 1 91.56 296 GLU B O 1
ATOM 4665 N N . GLU B 1 297 ? 10.789 -4.98 7.629 1 95.94 297 GLU B N 1
ATOM 4666 C CA . GLU B 1 297 ? 12.062 -4.891 8.336 1 95.94 297 GLU B CA 1
ATOM 4667 C C . GLU B 1 297 ? 13.086 -4.09 7.531 1 95.94 297 GLU B C 1
ATOM 4669 O O . GLU B 1 297 ? 13.906 -3.377 8.102 1 95.94 297 GLU B O 1
ATOM 4674 N N . MET B 1 298 ? 13.047 -4.27 6.254 1 97 298 MET B N 1
ATOM 4675 C CA . MET B 1 298 ? 13.93 -3.48 5.395 1 97 298 MET B CA 1
ATOM 4676 C C . MET B 1 298 ? 13.672 -1.988 5.586 1 97 298 MET B C 1
ATOM 4678 O O . MET B 1 298 ? 14.617 -1.202 5.684 1 97 298 MET B O 1
ATOM 4682 N N . GLY B 1 299 ? 12.43 -1.618 5.605 1 95.5 299 GLY B N 1
ATOM 4683 C CA . GLY B 1 299 ? 12.07 -0.231 5.848 1 95.5 299 GLY B CA 1
ATOM 4684 C C . GLY B 1 299 ? 12.539 0.278 7.199 1 95.5 299 GLY B C 1
ATOM 4685 O O . GLY B 1 299 ? 13.094 1.373 7.297 1 95.5 299 GLY B O 1
ATOM 4686 N N . ARG B 1 300 ? 12.328 -0.544 8.234 1 96.25 300 ARG B N 1
ATOM 4687 C CA . ARG B 1 300 ? 12.75 -0.182 9.578 1 96.25 300 ARG B CA 1
ATOM 4688 C C . ARG B 1 300 ? 14.258 0.028 9.641 1 96.25 300 ARG B C 1
ATOM 4690 O O . ARG B 1 300 ? 14.734 1.008 10.219 1 96.25 300 ARG B O 1
ATOM 4697 N N . ALA B 1 301 ? 14.984 -0.895 9.023 1 98.19 301 ALA B N 1
ATOM 4698 C CA . ALA B 1 301 ? 16.453 -0.84 9.039 1 98.19 301 ALA B CA 1
ATOM 4699 C C . ALA B 1 301 ? 16.953 0.421 8.344 1 98.19 301 ALA B C 1
ATOM 4701 O O . ALA B 1 301 ? 17.891 1.067 8.82 1 98.19 301 ALA B O 1
ATOM 4702 N N . ALA B 1 302 ? 16.344 0.733 7.188 1 97.94 302 ALA B N 1
ATOM 4703 C CA . ALA B 1 302 ? 16.75 1.93 6.449 1 97.94 302 ALA B CA 1
ATOM 4704 C C . ALA B 1 302 ? 16.594 3.18 7.312 1 97.94 302 ALA B C 1
ATOM 4706 O O . ALA B 1 302 ? 17.484 4.031 7.344 1 97.94 302 ALA B O 1
ATOM 4707 N N . VAL B 1 303 ? 15.508 3.266 8.023 1 97.06 303 VAL B N 1
ATOM 4708 C CA . VAL B 1 303 ? 15.242 4.418 8.875 1 97.06 303 VAL B CA 1
ATOM 4709 C C . VAL B 1 303 ? 16.219 4.422 10.055 1 97.06 303 VAL B C 1
ATOM 4711 O O . VAL B 1 303 ? 16.781 5.461 10.398 1 97.06 303 VAL B O 1
ATOM 4714 N N . ARG B 1 304 ? 16.422 3.26 10.672 1 97.94 304 ARG B N 1
ATOM 4715 C CA . ARG B 1 304 ? 17.328 3.168 11.805 1 97.94 304 ARG B CA 1
ATOM 4716 C C . ARG B 1 304 ? 18.719 3.682 11.445 1 97.94 304 ARG B C 1
ATOM 4718 O O . ARG B 1 304 ? 19.297 4.496 12.172 1 97.94 304 ARG B O 1
ATOM 4725 N N . MET B 1 305 ? 19.219 3.24 10.367 1 98 305 MET B N 1
ATOM 4726 C CA . MET B 1 305 ? 20.547 3.654 9.93 1 98 305 MET B CA 1
ATOM 4727 C C . MET B 1 305 ? 20.578 5.145 9.609 1 98 305 MET B C 1
ATOM 4729 O O . MET B 1 305 ? 21.547 5.84 9.945 1 98 305 MET B O 1
ATOM 4733 N N . LEU B 1 306 ? 19.5 5.586 8.953 1 97.56 306 LEU B N 1
ATOM 4734 C CA . LEU B 1 306 ? 19.422 6.996 8.586 1 97.56 306 LEU B CA 1
ATOM 4735 C C . LEU B 1 306 ? 19.391 7.887 9.82 1 97.56 306 LEU B C 1
ATOM 4737 O O . LEU B 1 306 ? 20.125 8.875 9.891 1 97.56 306 LEU B O 1
ATOM 4741 N N . VAL B 1 307 ? 18.625 7.508 10.797 1 96.25 307 VAL B N 1
ATOM 4742 C CA . VAL B 1 307 ? 18.469 8.305 12.008 1 96.25 307 VAL B CA 1
ATOM 4743 C C . VAL B 1 307 ? 19.781 8.289 12.805 1 96.25 307 VAL B C 1
ATOM 4745 O O . VAL B 1 307 ? 20.156 9.305 13.391 1 96.25 307 VAL B O 1
ATOM 4748 N N . ASP B 1 308 ? 20.469 7.172 12.82 1 96.25 308 ASP B N 1
ATOM 4749 C CA . ASP B 1 308 ? 21.781 7.102 13.461 1 96.25 308 ASP B CA 1
ATOM 4750 C C . ASP B 1 308 ? 22.75 8.102 12.836 1 96.25 308 ASP B C 1
ATOM 4752 O O . ASP B 1 308 ? 23.531 8.734 13.547 1 96.25 308 ASP B O 1
ATOM 4756 N N . GLN B 1 309 ? 22.672 8.172 11.539 1 95.06 309 GLN B N 1
ATOM 4757 C CA . GLN B 1 309 ? 23.516 9.141 10.836 1 95.06 309 GLN B CA 1
ATOM 4758 C C . GLN B 1 309 ? 23.141 10.57 11.211 1 95.06 309 GLN B C 1
ATOM 4760 O O . GLN B 1 309 ? 24 11.414 11.453 1 95.06 309 GLN B O 1
ATOM 4765 N N . ILE B 1 310 ? 21.875 10.812 11.305 1 92.31 310 ILE B N 1
ATOM 4766 C CA . ILE B 1 310 ? 21.344 12.148 11.555 1 92.31 310 ILE B CA 1
ATOM 4767 C C . ILE B 1 310 ? 21.641 12.562 12.992 1 92.31 310 ILE B C 1
ATOM 4769 O O . ILE B 1 310 ? 22.109 13.672 13.242 1 92.31 310 ILE B O 1
ATOM 4773 N N . GLU B 1 311 ? 21.453 11.688 13.914 1 91.31 311 GLU B N 1
ATOM 4774 C CA . GLU B 1 311 ? 21.469 12.055 15.328 1 91.31 311 GLU B CA 1
ATOM 4775 C C . GLU B 1 311 ? 22.859 11.836 15.938 1 91.31 311 GLU B C 1
ATOM 4777 O O . GLU B 1 311 ? 23.25 12.539 16.859 1 91.31 311 GLU B O 1
ATOM 4782 N N . GLN B 1 312 ? 23.547 10.875 15.453 1 92.5 312 GLN B N 1
ATOM 4783 C CA . GLN B 1 312 ? 24.797 10.484 16.094 1 92.5 312 GLN B CA 1
ATOM 4784 C C . GLN B 1 312 ? 25.984 10.672 15.156 1 92.5 312 GLN B C 1
ATOM 4786 O O . GLN B 1 312 ? 27.094 10.273 15.477 1 92.5 312 GLN B O 1
ATOM 4791 N N . ASN B 1 313 ? 25.703 11.219 14.023 1 91.19 313 ASN B N 1
ATOM 4792 C CA . ASN B 1 313 ? 26.75 11.367 13.008 1 91.19 313 ASN B CA 1
ATOM 4793 C C . ASN B 1 313 ? 27.453 10.039 12.727 1 91.19 313 ASN B C 1
ATOM 4795 O O . ASN B 1 313 ? 28.672 9.992 12.586 1 91.19 313 ASN B O 1
ATOM 4799 N N . ALA B 1 314 ? 26.672 8.984 12.773 1 93.69 314 ALA B N 1
ATOM 4800 C CA . ALA B 1 314 ? 27.219 7.66 12.484 1 93.69 314 ALA B CA 1
ATOM 4801 C C . ALA B 1 314 ? 27.672 7.555 11.031 1 93.69 314 ALA B C 1
ATOM 4803 O O . ALA B 1 314 ? 27.094 8.195 10.148 1 93.69 314 ALA B O 1
ATOM 4804 N N . GLU B 1 315 ? 28.641 6.789 10.812 1 94.81 315 GLU B N 1
ATOM 4805 C CA . GLU B 1 315 ? 29.062 6.488 9.445 1 94.81 315 GLU B CA 1
ATOM 4806 C C . GLU B 1 315 ? 28.047 5.613 8.727 1 94.81 315 GLU B C 1
ATOM 4808 O O . GLU B 1 315 ? 27.344 4.824 9.367 1 94.81 315 GLU B O 1
ATOM 4813 N N . PRO B 1 316 ? 27.984 5.793 7.41 1 95.25 316 PRO B N 1
ATOM 4814 C CA . PRO B 1 316 ? 27.125 4.875 6.656 1 95.25 316 PRO B CA 1
ATOM 4815 C C . PRO B 1 316 ? 27.5 3.41 6.875 1 95.25 316 PRO B C 1
ATOM 4817 O O . PRO B 1 316 ? 28.672 3.078 7 1 95.25 316 PRO B O 1
ATOM 4820 N N . ARG B 1 317 ? 26.5 2.602 6.973 1 95.75 317 ARG B N 1
ATOM 4821 C CA . ARG B 1 317 ? 26.734 1.171 7.137 1 95.75 317 ARG B CA 1
ATOM 4822 C C . ARG B 1 317 ? 25.781 0.357 6.27 1 95.75 317 ARG B C 1
ATOM 4824 O O . ARG B 1 317 ? 24.875 0.913 5.648 1 95.75 317 ARG B O 1
ATOM 4831 N N . HIS B 1 318 ? 26.141 -0.926 6.195 1 96.62 318 HIS B N 1
ATOM 4832 C CA . HIS B 1 318 ? 25.375 -1.849 5.363 1 96.62 318 HIS B CA 1
ATOM 4833 C C . HIS B 1 318 ? 24.797 -2.986 6.195 1 96.62 318 HIS B C 1
ATOM 4835 O O . HIS B 1 318 ? 25.438 -3.475 7.125 1 96.62 318 HIS B O 1
ATOM 4841 N N . GLU B 1 319 ? 23.531 -3.309 5.922 1 97.25 319 GLU B N 1
ATOM 4842 C CA . GLU B 1 319 ? 22.859 -4.398 6.617 1 97.25 319 GLU B CA 1
ATOM 4843 C C . GLU B 1 319 ? 22.219 -5.367 5.625 1 97.25 319 GLU B C 1
ATOM 4845 O O . GLU B 1 319 ? 21.672 -4.953 4.602 1 97.25 319 GLU B O 1
ATOM 4850 N N . VAL B 1 320 ? 22.344 -6.656 5.906 1 97.75 320 VAL B N 1
ATOM 4851 C CA . VAL B 1 320 ? 21.688 -7.699 5.121 1 97.75 320 VAL B CA 1
ATOM 4852 C C . VAL B 1 320 ? 20.562 -8.336 5.941 1 97.75 320 VAL B C 1
ATOM 4854 O O . VAL B 1 320 ? 20.797 -8.844 7.035 1 97.75 320 VAL B O 1
ATOM 4857 N N . VAL B 1 321 ? 19.344 -8.188 5.453 1 96.81 321 VAL B N 1
ATOM 4858 C CA . VAL B 1 321 ? 18.188 -8.805 6.078 1 96.81 321 VAL B CA 1
ATOM 4859 C C . VAL B 1 321 ? 17.969 -10.211 5.516 1 96.81 321 VAL B C 1
ATOM 4861 O O . VAL B 1 321 ? 17.953 -10.398 4.297 1 96.81 321 VAL B O 1
ATOM 4864 N N . PRO B 1 322 ? 17.797 -11.141 6.383 1 94.69 322 PRO B N 1
ATOM 4865 C CA . PRO B 1 322 ? 17.594 -12.5 5.902 1 94.69 322 PRO B CA 1
ATOM 4866 C C . PRO B 1 322 ? 16.266 -12.656 5.141 1 94.69 322 PRO B C 1
ATOM 4868 O O . PRO B 1 322 ? 15.266 -12.055 5.516 1 94.69 322 PRO B O 1
ATOM 4871 N N . ALA B 1 323 ? 16.344 -13.359 4.016 1 97 323 ALA B N 1
ATOM 4872 C CA . ALA B 1 323 ? 15.172 -13.773 3.232 1 97 323 ALA B CA 1
ATOM 4873 C C . ALA B 1 323 ? 15.094 -15.297 3.148 1 97 323 ALA B C 1
ATOM 4875 O O . ALA B 1 323 ? 16.094 -15.992 3.346 1 97 323 ALA B O 1
ATOM 4876 N N . HIS B 1 324 ? 13.875 -15.797 3.01 1 96.81 324 HIS B N 1
ATOM 4877 C CA . HIS B 1 324 ? 13.758 -17.25 2.945 1 96.81 324 HIS B CA 1
ATOM 4878 C C . HIS B 1 324 ? 12.648 -17.656 1.988 1 96.81 324 HIS B C 1
ATOM 4880 O O . HIS B 1 324 ? 11.68 -16.922 1.792 1 96.81 324 HIS B O 1
ATOM 4886 N N . LEU B 1 325 ? 12.812 -18.844 1.489 1 97.81 325 LEU B N 1
ATOM 4887 C CA . LEU B 1 325 ? 11.852 -19.453 0.576 1 97.81 325 LEU B CA 1
ATOM 4888 C C . LEU B 1 325 ? 10.656 -20 1.339 1 97.81 325 LEU B C 1
ATOM 4890 O O . LEU B 1 325 ? 10.82 -20.719 2.334 1 97.81 325 LEU B O 1
ATOM 4894 N N . VAL B 1 326 ? 9.492 -19.609 0.994 1 97.62 326 VAL B N 1
ATOM 4895 C CA . VAL B 1 326 ? 8.234 -20.156 1.49 1 97.62 326 VAL B CA 1
ATOM 4896 C C . VAL B 1 326 ? 7.582 -21.016 0.407 1 97.62 326 VAL B C 1
ATOM 4898 O O . VAL B 1 326 ? 7.023 -20.484 -0.558 1 97.62 326 VAL B O 1
ATOM 4901 N N . VAL B 1 327 ? 7.562 -22.297 0.63 1 97.94 327 VAL B N 1
ATOM 4902 C CA . VAL B 1 327 ? 7.059 -23.234 -0.373 1 97.94 327 VAL B CA 1
ATOM 4903 C C . VAL B 1 327 ? 5.543 -23.375 -0.228 1 97.94 327 VAL B C 1
ATOM 4905 O O . VAL B 1 327 ? 5.039 -23.641 0.868 1 97.94 327 VAL B O 1
ATOM 4908 N N . ARG B 1 328 ? 4.871 -23.109 -1.397 1 95.81 328 ARG B N 1
ATOM 4909 C CA . ARG B 1 328 ? 3.432 -23.328 -1.477 1 95.81 328 ARG B CA 1
ATOM 4910 C C . ARG B 1 328 ? 3.084 -24.297 -2.605 1 95.81 328 ARG B C 1
ATOM 4912 O O . ARG B 1 328 ? 3.875 -25.172 -2.939 1 95.81 328 ARG B O 1
ATOM 4919 N N . ALA B 1 329 ? 1.899 -24.156 -3.197 1 95.62 329 ALA B N 1
ATOM 4920 C CA . ALA B 1 329 ? 1.388 -25.188 -4.094 1 95.62 329 ALA B CA 1
ATOM 4921 C C . ALA B 1 329 ? 1.959 -25.031 -5.5 1 95.62 329 ALA B C 1
ATOM 4923 O O . ALA B 1 329 ? 1.889 -25.953 -6.312 1 95.62 329 ALA B O 1
ATOM 4924 N N . SER B 1 330 ? 2.572 -23.891 -5.789 1 97.69 330 SER B N 1
ATOM 4925 C CA . SER B 1 330 ? 2.979 -23.609 -7.164 1 97.69 330 SER B CA 1
ATOM 4926 C C . SER B 1 330 ? 4.328 -24.234 -7.48 1 97.69 330 SER B C 1
ATOM 4928 O O . SER B 1 330 ? 4.816 -24.125 -8.609 1 97.69 330 SER B O 1
ATOM 4930 N N . SER B 1 331 ? 4.965 -24.797 -6.484 1 97.94 331 SER B N 1
ATOM 4931 C CA . SER B 1 331 ? 6.238 -25.484 -6.707 1 97.94 331 SER B CA 1
ATOM 4932 C C . SER B 1 331 ? 6.355 -26.734 -5.844 1 97.94 331 SER B C 1
ATOM 4934 O O . SER B 1 331 ? 5.543 -26.953 -4.941 1 97.94 331 SER B O 1
ATOM 4936 N N . ARG B 1 332 ? 7.234 -27.578 -6.289 1 94.06 332 ARG B N 1
ATOM 4937 C CA . ARG B 1 332 ? 7.52 -28.797 -5.547 1 94.06 332 ARG B CA 1
ATOM 4938 C C . ARG B 1 332 ? 9.023 -29.047 -5.457 1 94.06 332 ARG B C 1
ATOM 4940 O O . ARG B 1 332 ? 9.789 -28.578 -6.293 1 94.06 332 ARG B O 1
ATOM 4947 N N . GLY B 1 333 ? 9.461 -29.625 -4.359 1 83.88 333 GLY B N 1
ATOM 4948 C CA . GLY B 1 333 ? 10.875 -29.922 -4.152 1 83.88 333 GLY B CA 1
ATOM 4949 C C . GLY B 1 333 ? 11.344 -29.594 -2.748 1 83.88 333 GLY B C 1
ATOM 4950 O O . GLY B 1 333 ? 10.648 -28.938 -1.986 1 83.88 333 GLY B O 1
#

pLDDT: mean 84.78, std 15.26, range [25.81, 98.56]

Radius of gyration: 27.74 Å; Cα contacts (8 Å, |Δi|>4): 1421; chains: 2; bounding box: 88×82×67 Å

Secondary structure (DSSP, 8-state):
-----------HHHHHHHHTS-HHHHHHHHHT-SS--HHHHHHHHHHHHHHT----HHHHHHHHT---EEEEE---TTS-HHHHTT-HHHHHHHHHHHHHHHHTT-EEEEE-TT----S--SEEEEESPPTT-HHHHHHHHHT--EEEES--S-TTEEEEEE-HHHHHHHHHHHHHHTT-SSEEEEEES---HHHHHHHHHHHHHHHHHT---EEEEETTTTSHHHHHHHHHHHHTSTT--SEEEESSHHHHHHHHHHHHHHT--TTTT-EEEEES--HHHHTSSSPPEEEE--HHHHHHHHHHHHHHHHHH-PPP-EEEE--EEE--TT---/-----------HHHHHHHHTS-HHHHHHHHHT-SS--HHHHHHHHHHHHHHT----HHHHHHHHT---EEEEE-S-TTS-HHHHTT-HHHHHHHHHHHHHHHHTT-EEEEE-TT----S--SEEEEESPPTT-HHHHHHHHHT--EEEES--S-TTEEEEEE-HHHHHHHHHHHHHHTT-SSEEEEEES---HHHHHHHHHHHHHHHHHT---EEEEETTTTSHHHHHHHHHHHHTSTT--SEEEESSHHHHHHHHHHHHHHT--TTTT-EEEEES--HHHHTSSSPPEEEE--HHHHHHHHHHHHHHHHHH-PPP-EEEE--EEE--TT---

Sequence (666 aa):
MAGERGRGRVTLRDVALAANVSTTTVSDSLNGSGSLPEKTRQRVRKIALELGYRPSVAARSLRNGRTGILVIAMLPSDVDAESLWHVDYFMRVMAGAAIEANQRGFFLAVAPAAMQLDVAHDGLIAVDPAEGDPLVESARQRGTPASTVGRTASDAASWVDNDWAGVVGDVLDHLERGGARRPMLIAPDSAASYIGSVEREFVSRCRRHGYAPRSARIAGAFNPAAARAAVRDILDGPDRPDALFVGLDQLALAAELAATDLGLRVPEDLMLVNLGDGAAVALAPVPISVVELHAEEMGRAAVRMLVDQIEQNAEPRHEVVPAHLVVRASSRGMAGERGRGRVTLRDVALAANVSTTTVSDSLNGSGSLPEKTRQRVRKIALELGYRPSVAARSLRNGRTGILVIAMLPSDVDAESLWHVDYFMRVMAGAAIEANQRGFFLAVAPAAMQLDVAHDGLIAVDPAEGDPLVESARQRGTPASTVGRTASDAASWVDNDWAGVVGDVLDHLERGGARRPMLIAPDSAASYIGSVEREFVSRCRRHGYAPRSARIAGAFNPAAARAAVRDILDGPDRPDALFVGLDQLALAAELAATDLGLRVPEDLMLVNLGDGAAVALAPVPISVVELHAEEMGRAAVRMLVDQIEQNAEPRHEVVPAHLVVRASSRG

Foldseek 3Di:
DPPPPPLPACDLVNLCVVLVHDSVLLLCLVLVHDDDPPVSSVSSVVSCVVSVNDPDLVNNCVVVVANLEEEEEEFDPPDDQVLVVVAPLVVLLVQLQQVLSVVVRGHYHYDYLVDPPPDDHQEYEYEQAFAVRVVVVVCVVVVRAYEYAADYPDQRYAYEYAPLLVALVQVVVFQVVQPWQAEEEEEAPGRGRVVVSNLVSQCVVCVVVVGHHHYDHQYPCSPLVSLLVVLLCQCVDPSHGLEYEYEGPSNQLSNVVSCVVVVHDANVRYAYEYEDDDPCQCPHPFRHKYKHGSSSVSSSVRNVQRVCCSPVVDGHYYYHDYIDIDDGRRTGD/DPPPPPLPACDLVNLCVVLVHDSVLLLCLVLVHDDDPPVSSVSSVVSCVVSVNDPDLVNNCVVVVANLEEEEEEFDPPDDQVLVVVAPLVVLLVQLQQVLSVVVRGHYHYDYLPDPPPDDHQEYEYEQAFAVRVVVVVCVVVVREYEYAADYPDQRYAYEYAPLLVALVQVVVFQVVQPWQAEEEEEAPGRGRVVVSNLVSQCVVCVVVVGHHHYDHQYPCSPLVSLLVVLLCQCVDPSHGLEYEYEGPSNQLSNVVSCVVVVHDANPRYAYEYEDDDPCQCPHPFRHKYKHGSSSVSSSVRNVQSVCCSPVVDGHYYYHDYIDIDDGRRTGD

InterPro domains:
  IPR000843 LacI-type HTH domain [PF00356] (11-56)
  IPR000843 LacI-type HTH domain [PS50932] (10-64)
  IPR000843 LacI-type HTH domain [SM00354] (9-81)
  IPR000843 LacI-type HTH domain [cd01392] (13-64)
  IPR010982 Lambda repressor-like, DNA-binding domain superfamily [G3DSA:1.10.260.40] (3-67)
  IPR010982 Lambda repressor-like, DNA-binding domain superfamily [SSF47413] (9-67)
  IPR028082 Periplasmic binding protein-like I [SSF53822] (89-325)
  IPR046335 Transcriptional regulator LacI/GalR-like, sensor domain [PF13377] (173-331)

Nearest PDB structures (foldseek):
  1efa-assembly1_B  TM=8.164E-01  e=4.065E-21  Escherichia coli
  2pe5-assembly2_C-2  TM=8.014E-01  e=5.542E-20  Escherichia coli
  3c3k-assembly1_A  TM=8.566E-01  e=1.160E-17  Actinobacillus succinogenes 130Z
  1efa-assembly2_C  TM=8.459E-01  e=1.324E-16  Escherichia coli
  3c3k-assembly1_B  TM=8.395E-01  e=3.854E-16  Actinobacillus succinogenes 130Z

Organism: Mycolicibacterium smegmatis (strain ATCC 700084 / mc(2)155) (NCBI:txid246196)